Protein AF-A0A2E7NA61-F1 (afdb_monomer)

Foldseek 3Di:
DDPAQLEEEEEELDPLAQDDQVNLVVQLVQDPDDVSLLVSLLVCLVVLNGFLLVSLSSLLQNLQDDPSHHYTYDYCCCDPPVNVDDLVNVLVSLQRYQEYEYGAEDDQLAGDVSLVVVLVSCVVVVRDQANREYAYAYEYQDPPSNRQSHLLVSVLSSLLSHHWYAFLDPPFLASHQYAHHNDTSRSSVPVSSSSSSSSSSNLNNLSSQLLPFDFAQQLQAEEEEEEWDDDDDPPPVVVVLCCLSVVSNHHYDYDYQQPWFFDADPPPPQAAAAPPDDRRDPDPIDVVVVVVVLQRHLAYEYEYEDDDPDDICVVSNLNRCVRCSRNLLSQAAHEYAYEYEYEPVVVDPVLSVVCNSCSSSNYTHGDDHWYWYHPPPDTDIDGDSSSRSVSNSSSSSSSVRSVVVPDSPGHHDDDPPDPD

Sequence (420 aa):
MKKGNNLLLGISTSTRAKLSTQGYLEALNRMSDYQTMYELIYELGSEKKISNTEGLLLASLFGARSKDIDINVINLKDVFKSTKISKQELTKELDRCSGIILGTPVYFGDRSSWFEKLIEHIRTNKIDTKNKIFGMVTAGAKRNGGQETTLVFGLLDALNLGFNVVGNGPPTSQFGGTGWAGDIGKIQDDNFGIDTSMGVGKRVKRYFEIISSKATSKKELTIGILYSGFNKKGDMRIQDLILNIQKSGVETKLIDIDRLKIKPCLACAKCPHTLETDYGCIIKDDMSEIRELFGGINGLILISRKGNDKIGKYQLFLERTRFIRRSNFIMSDIPFGVYSIEDKLTGSQLSTRMFMSFLRHNVFVVSPLVQSISDGSNTVRIGHIDELCCNLIKIASKTKSAISKSKSRYTYKSIGYGNT

Solvent-accessible surface area (backbone atoms only — not comparable to full-atom values): 21520 Å² total; per-residue (Å²): 132,88,80,72,68,42,29,36,35,38,36,39,31,37,89,68,60,60,61,51,46,66,51,50,55,56,51,56,70,64,34,86,48,72,66,46,40,50,51,49,39,36,53,35,12,74,70,52,52,29,22,37,30,52,46,29,39,50,33,14,53,57,37,29,63,48,100,79,42,48,76,50,51,48,42,47,47,37,43,78,72,67,56,76,39,49,71,67,56,53,50,54,52,58,55,57,34,43,27,38,40,38,14,28,38,42,51,94,27,28,61,31,75,51,46,52,52,49,54,50,48,40,58,76,68,62,52,70,31,71,84,18,40,38,30,38,29,24,24,7,57,39,89,87,37,23,34,66,51,22,36,51,55,53,52,50,52,39,24,75,61,26,19,21,37,39,21,7,28,80,80,73,16,38,70,26,10,52,30,46,31,68,56,75,15,37,36,61,81,22,62,68,15,37,52,29,9,19,21,16,12,39,45,53,36,50,50,55,55,22,74,71,32,65,66,48,64,46,74,77,36,30,35,35,35,42,35,23,49,72,96,56,94,74,52,62,72,59,50,52,52,49,49,59,43,42,76,63,45,29,45,76,47,79,46,59,49,65,79,45,56,72,66,74,61,82,82,76,83,55,57,22,47,47,89,91,49,68,61,67,45,84,71,90,55,50,63,56,62,60,54,57,50,59,76,67,43,34,24,39,36,44,36,41,31,48,53,96,90,44,84,31,44,56,65,44,52,58,61,58,48,63,26,46,40,47,24,35,31,59,45,49,66,26,26,34,38,46,36,23,35,36,30,62,87,66,73,68,59,56,55,61,51,51,52,59,60,49,33,45,40,33,26,31,41,42,24,38,62,27,36,38,40,27,75,86,86,53,74,51,69,44,57,54,68,66,54,25,50,51,47,37,51,56,48,16,27,9,31,54,49,45,44,76,77,40,75,86,84,54,73,61,60,87,77,95,70,77,97,120

Structure (mmCIF, N/CA/C/O backbone):
data_AF-A0A2E7NA61-F1
#
_entry.id   AF-A0A2E7NA61-F1
#
loop_
_atom_site.group_PDB
_atom_site.id
_atom_site.type_symbol
_atom_site.label_atom_id
_atom_site.label_alt_id
_atom_site.label_comp_id
_atom_site.label_asym_id
_atom_site.label_entity_id
_atom_site.label_seq_id
_atom_site.pdbx_PDB_ins_code
_atom_site.Cartn_x
_atom_site.Cartn_y
_atom_site.Cartn_z
_atom_site.occupancy
_atom_site.B_iso_or_equiv
_atom_site.auth_seq_id
_atom_site.auth_comp_id
_atom_site.auth_asym_id
_atom_site.auth_atom_id
_atom_site.pdbx_PDB_model_num
ATOM 1 N N . MET A 1 1 ? -15.837 18.937 -21.585 1.00 30.42 1 MET A N 1
ATOM 2 C CA . MET A 1 1 ? -14.622 18.998 -20.735 1.00 30.42 1 MET A CA 1
ATOM 3 C C . MET A 1 1 ? -14.362 17.614 -20.147 1.00 30.42 1 MET A C 1
ATOM 5 O O . MET A 1 1 ? -15.236 17.103 -19.456 1.00 30.42 1 MET A O 1
ATOM 9 N N . LYS A 1 2 ? -13.234 16.964 -20.480 1.00 32.84 2 LYS A N 1
ATOM 10 C CA . LYS A 1 2 ? -12.876 15.635 -19.945 1.00 32.84 2 LYS A CA 1
ATOM 11 C C . LYS A 1 2 ? -12.705 15.725 -18.420 1.00 32.84 2 LYS A C 1
ATOM 13 O O . LYS A 1 2 ? -11.956 16.565 -17.931 1.00 32.84 2 LYS A O 1
ATOM 18 N N . LYS A 1 3 ? -13.447 14.897 -17.681 1.00 40.06 3 LYS A N 1
ATOM 19 C CA . LYS A 1 3 ? -13.346 14.735 -16.222 1.00 40.06 3 LYS A CA 1
ATOM 20 C C . LYS A 1 3 ? -11.946 14.218 -15.853 1.00 40.06 3 LYS A C 1
ATOM 22 O O . LYS A 1 3 ? -11.574 13.184 -16.379 1.00 40.06 3 LYS A O 1
ATOM 27 N N . GLY A 1 4 ? -11.257 14.935 -14.955 1.00 48.88 4 GLY A N 1
ATOM 28 C CA . GLY A 1 4 ? -10.178 14.509 -14.038 1.00 48.88 4 GLY A CA 1
ATOM 29 C C . GLY A 1 4 ? -9.061 13.589 -14.561 1.00 48.88 4 GLY A C 1
ATOM 30 O O . GLY A 1 4 ? -9.322 12.452 -14.920 1.00 48.88 4 GLY A O 1
ATOM 31 N N . ASN A 1 5 ? -7.805 14.052 -14.496 1.00 62.00 5 ASN A N 1
ATOM 32 C CA . ASN A 1 5 ? -6.581 13.301 -14.829 1.00 62.00 5 ASN A CA 1
ATOM 33 C C . ASN A 1 5 ? -6.454 11.963 -14.059 1.00 62.00 5 ASN A C 1
ATOM 35 O O . ASN A 1 5 ? -5.771 11.878 -13.034 1.00 62.00 5 ASN A O 1
ATOM 39 N N . ASN A 1 6 ? -7.035 10.886 -14.588 1.00 89.19 6 ASN A N 1
ATOM 40 C CA . ASN A 1 6 ? -6.790 9.509 -14.153 1.00 89.19 6 ASN A CA 1
ATOM 41 C C . ASN A 1 6 ? -5.469 8.982 -14.737 1.00 89.19 6 ASN A C 1
ATOM 43 O O . ASN A 1 6 ? -5.416 7.906 -15.330 1.00 89.19 6 ASN A O 1
ATOM 47 N N . LEU A 1 7 ? -4.392 9.747 -14.562 1.00 95.56 7 LEU A N 1
ATOM 48 C CA . LEU A 1 7 ? -3.064 9.349 -15.002 1.00 95.56 7 LEU A CA 1
ATOM 49 C C . LEU A 1 7 ? -2.407 8.435 -13.964 1.00 95.56 7 LEU A C 1
ATOM 51 O O . LEU A 1 7 ? -2.215 8.830 -12.810 1.00 95.56 7 LEU A O 1
ATOM 55 N N . LEU A 1 8 ? -2.002 7.252 -14.407 1.00 98.00 8 LEU A N 1
ATOM 56 C CA . LEU A 1 8 ? -1.094 6.350 -13.718 1.00 98.00 8 LEU A CA 1
ATOM 57 C C . LEU A 1 8 ? 0.309 6.474 -14.316 1.00 98.00 8 LEU A C 1
ATOM 59 O O . LEU A 1 8 ? 0.492 6.325 -15.524 1.00 98.00 8 LEU A O 1
ATOM 63 N N . LEU A 1 9 ? 1.302 6.695 -13.458 1.00 98.06 9 LEU A N 1
ATOM 64 C CA . LEU A 1 9 ? 2.701 6.769 -13.855 1.00 98.06 9 LEU A CA 1
ATOM 65 C C . LEU A 1 9 ? 3.445 5.478 -13.486 1.00 98.06 9 LEU A C 1
ATOM 67 O O . LEU A 1 9 ? 3.609 5.151 -12.312 1.00 98.06 9 LEU A O 1
ATOM 71 N N . GLY A 1 10 ? 3.919 4.741 -14.487 1.00 98.44 10 GLY A N 1
ATOM 72 C CA . GLY A 1 10 ? 4.917 3.692 -14.304 1.00 98.44 10 GLY A CA 1
ATOM 73 C C . GLY A 1 10 ? 6.307 4.306 -14.175 1.00 98.44 10 GLY A C 1
ATOM 74 O O . GLY A 1 10 ? 6.691 5.117 -15.013 1.00 98.44 10 GLY A O 1
ATOM 75 N N . ILE A 1 11 ? 7.083 3.935 -13.160 1.00 98.19 11 ILE A N 1
ATOM 76 C CA . ILE A 1 11 ? 8.456 4.433 -13.000 1.00 98.19 11 ILE A CA 1
ATOM 77 C C . ILE A 1 11 ? 9.426 3.265 -12.895 1.00 98.19 11 ILE A C 1
ATOM 79 O O . ILE A 1 11 ? 9.309 2.433 -11.998 1.00 98.19 11 ILE A O 1
ATOM 83 N N . SER A 1 12 ? 10.420 3.225 -13.781 1.00 96.81 12 SER A N 1
ATOM 84 C CA . SER A 1 12 ? 11.539 2.284 -13.681 1.00 96.81 12 SER A CA 1
ATOM 85 C C . SER A 1 12 ? 12.763 2.978 -13.097 1.00 96.81 12 SER A C 1
ATOM 87 O O . SER A 1 12 ? 13.222 3.998 -13.616 1.00 96.81 12 SER A O 1
ATOM 89 N N . THR A 1 13 ? 13.324 2.405 -12.033 1.00 96.06 13 THR A N 1
ATOM 90 C CA . THR A 1 13 ? 14.554 2.891 -11.385 1.00 96.06 13 THR A CA 1
ATOM 91 C C . THR A 1 13 ? 15.754 1.973 -11.650 1.00 96.06 13 THR A C 1
ATOM 93 O O . THR A 1 13 ? 16.799 2.086 -11.004 1.00 96.06 13 THR A O 1
ATOM 96 N N . SER A 1 14 ? 15.615 1.039 -12.595 1.00 92.44 14 SER A N 1
ATOM 97 C CA . SER A 1 14 ? 16.672 0.104 -12.974 1.00 92.44 14 SER A CA 1
ATOM 98 C C . SER A 1 14 ? 17.714 0.790 -13.855 1.00 92.44 14 SER A C 1
ATOM 100 O O . SER A 1 14 ? 17.423 1.243 -14.960 1.00 92.44 14 SER A O 1
ATOM 102 N N . THR A 1 15 ? 18.976 0.779 -13.427 1.00 88.75 15 THR A N 1
ATOM 103 C CA . THR A 1 15 ? 20.106 1.242 -14.257 1.00 88.75 15 THR A CA 1
ATOM 104 C C . THR A 1 15 ? 20.311 0.388 -15.507 1.00 88.75 15 THR A C 1
ATOM 106 O O . THR A 1 15 ? 20.876 0.846 -16.504 1.00 88.75 15 THR A O 1
ATOM 109 N N . ARG A 1 16 ? 19.809 -0.850 -15.462 1.00 88.62 16 ARG A N 1
ATOM 110 C CA . ARG A 1 16 ? 19.816 -1.822 -16.554 1.00 88.62 16 ARG A CA 1
ATOM 111 C C . ARG A 1 16 ? 18.573 -1.729 -17.433 1.00 88.62 16 ARG A C 1
ATOM 113 O O . ARG A 1 16 ? 18.440 -2.557 -18.326 1.00 88.62 16 ARG A O 1
ATOM 120 N N . ALA A 1 17 ? 17.690 -0.757 -17.198 1.00 89.88 17 ALA A N 1
ATOM 121 C CA . ALA A 1 17 ? 16.507 -0.565 -18.015 1.00 89.88 17 ALA A CA 1
ATOM 122 C C . ALA A 1 17 ? 16.880 -0.324 -19.487 1.00 89.88 17 ALA A C 1
ATOM 124 O O . ALA A 1 17 ? 17.847 0.396 -19.795 1.00 89.88 17 ALA A O 1
ATOM 125 N N . LYS A 1 18 ? 16.127 -0.963 -20.379 1.00 91.44 18 LYS A N 1
ATOM 126 C CA . LYS A 1 18 ? 16.363 -0.997 -21.824 1.00 91.44 18 LYS A CA 1
ATOM 127 C C . LYS A 1 18 ? 15.199 -0.426 -22.624 1.00 91.44 18 LYS A C 1
ATOM 129 O O . LYS A 1 18 ? 15.452 0.111 -23.699 1.00 91.44 18 LYS A O 1
ATOM 134 N N . LEU A 1 19 ? 13.974 -0.480 -22.104 1.00 90.38 19 LEU A N 1
ATOM 135 C CA . LEU A 1 19 ? 12.829 0.121 -22.777 1.00 90.38 19 LEU A CA 1
ATOM 136 C C . LEU A 1 19 ? 12.845 1.641 -22.611 1.00 90.38 19 LEU A C 1
ATOM 138 O O . LEU A 1 19 ? 13.089 2.174 -21.521 1.00 90.38 19 LEU A O 1
ATOM 142 N N . SER A 1 20 ? 12.553 2.331 -23.711 1.00 87.81 20 SER A N 1
ATOM 143 C CA . SER A 1 20 ? 12.132 3.730 -23.690 1.00 87.81 20 SER A CA 1
ATOM 144 C C . SER A 1 20 ? 10.685 3.829 -23.204 1.00 87.81 20 SER A C 1
ATOM 146 O O . SER A 1 20 ? 9.951 2.839 -23.227 1.00 87.81 20 SER A O 1
ATOM 148 N N . THR A 1 21 ? 10.241 5.031 -22.831 1.00 82.81 21 THR A N 1
ATOM 149 C CA . THR A 1 21 ? 8.823 5.313 -22.543 1.00 82.81 21 THR A CA 1
ATOM 150 C C . THR A 1 21 ? 7.894 4.778 -23.635 1.00 82.81 21 THR A C 1
ATOM 152 O O . THR A 1 21 ? 6.942 4.062 -23.336 1.00 82.81 21 THR A O 1
ATOM 155 N N . GLN A 1 22 ? 8.216 5.044 -24.903 1.00 87.62 22 GLN A N 1
ATOM 156 C CA . GLN A 1 22 ? 7.432 4.572 -26.042 1.00 87.62 22 GLN A CA 1
ATOM 157 C C . GLN A 1 22 ? 7.408 3.037 -26.137 1.00 87.62 22 GLN A C 1
ATOM 159 O O . GLN A 1 22 ? 6.349 2.452 -26.351 1.00 87.62 22 GLN A O 1
ATOM 164 N N . GLY A 1 23 ? 8.541 2.376 -25.877 1.00 92.50 23 GLY A N 1
ATOM 165 C CA . GLY A 1 23 ? 8.630 0.915 -25.883 1.00 92.50 23 GLY A CA 1
ATOM 166 C C . GLY A 1 23 ? 7.739 0.243 -24.833 1.00 92.50 23 GLY A C 1
ATOM 167 O O . GLY A 1 23 ? 7.182 -0.820 -25.100 1.00 92.50 23 GLY A O 1
ATOM 168 N N . TYR A 1 24 ? 7.535 0.863 -23.662 1.00 93.62 24 TYR A N 1
ATOM 169 C CA . TYR A 1 24 ? 6.550 0.366 -22.690 1.00 93.62 24 TYR A CA 1
ATOM 170 C C . TYR A 1 24 ? 5.124 0.436 -23.230 1.00 93.62 24 TYR A C 1
ATOM 172 O O . TYR A 1 24 ? 4.366 -0.518 -23.071 1.00 93.62 24 TYR A O 1
ATOM 180 N N . LEU A 1 25 ? 4.747 1.558 -23.844 1.00 92.25 25 LEU A N 1
ATOM 181 C CA . LEU A 1 25 ? 3.391 1.760 -24.355 1.00 92.25 25 LEU A CA 1
ATOM 182 C C . LEU A 1 25 ? 3.090 0.811 -25.521 1.00 92.25 25 LEU A C 1
ATOM 184 O O . LEU A 1 25 ? 2.028 0.195 -25.555 1.00 92.25 25 LEU A O 1
ATOM 188 N N . GLU A 1 26 ? 4.048 0.626 -26.428 1.00 94.62 26 GLU A N 1
ATOM 189 C CA . GLU A 1 26 ? 3.959 -0.353 -27.516 1.00 94.62 26 GLU A CA 1
ATOM 190 C C . GLU A 1 26 ? 3.817 -1.778 -26.987 1.00 94.62 26 GLU A C 1
ATOM 192 O O . GLU A 1 26 ? 2.950 -2.524 -27.447 1.00 94.62 26 GLU A O 1
ATOM 197 N N . ALA A 1 27 ? 4.610 -2.144 -25.975 1.00 95.19 27 ALA A N 1
ATOM 198 C CA . ALA A 1 27 ? 4.490 -3.444 -25.334 1.00 95.19 27 ALA A CA 1
ATOM 199 C C . ALA A 1 27 ? 3.097 -3.628 -24.713 1.00 95.19 27 ALA A C 1
ATOM 201 O O . ALA A 1 27 ? 2.435 -4.622 -24.986 1.00 95.19 27 ALA A O 1
ATOM 202 N N . LEU A 1 28 ? 2.600 -2.651 -23.950 1.00 94.31 28 LEU A N 1
ATOM 203 C CA . LEU A 1 28 ? 1.274 -2.717 -23.325 1.00 94.31 28 LEU A CA 1
ATOM 204 C C . LEU A 1 28 ? 0.129 -2.832 -24.341 1.00 94.31 28 LEU A C 1
ATOM 206 O O . LEU A 1 28 ? -0.867 -3.500 -24.056 1.00 94.31 28 LEU A O 1
ATOM 210 N N . ASN A 1 29 ? 0.257 -2.217 -25.519 1.00 93.38 29 ASN A N 1
ATOM 211 C CA . ASN A 1 29 ? -0.738 -2.318 -26.589 1.00 93.38 29 ASN A CA 1
ATOM 212 C C . ASN A 1 29 ? -0.798 -3.721 -27.212 1.00 93.38 29 ASN A C 1
ATOM 214 O O . ASN A 1 29 ? -1.867 -4.144 -27.645 1.00 93.38 29 ASN A O 1
ATOM 218 N N . ARG A 1 30 ? 0.320 -4.460 -27.213 1.00 95.12 30 ARG A N 1
ATOM 219 C CA . ARG A 1 30 ? 0.401 -5.847 -27.709 1.00 95.12 30 ARG A CA 1
ATOM 220 C C . ARG A 1 30 ? -0.177 -6.882 -26.734 1.00 95.12 30 ARG A C 1
ATOM 222 O O . ARG A 1 30 ? -0.453 -8.002 -27.142 1.00 95.12 30 ARG A O 1
ATOM 229 N N . MET A 1 31 ? -0.363 -6.535 -25.460 1.00 94.88 31 MET A N 1
ATOM 230 C CA . MET A 1 31 ? -0.859 -7.459 -24.432 1.00 94.88 31 MET A CA 1
ATOM 231 C C . MET A 1 31 ? -2.392 -7.418 -24.375 1.00 94.88 31 MET A C 1
ATOM 233 O O . MET A 1 31 ? -2.942 -6.524 -23.739 1.00 94.88 31 MET A O 1
ATOM 237 N N . SER A 1 32 ? -3.136 -8.327 -25.003 1.00 92.00 32 SER A N 1
ATOM 238 C CA . SER A 1 32 ? -4.613 -8.352 -24.912 1.00 92.00 32 SER A CA 1
ATOM 239 C C . SER A 1 32 ? -5.114 -8.976 -23.608 1.00 92.00 32 SER A C 1
ATOM 241 O O . SER A 1 32 ? -6.090 -8.510 -23.016 1.00 92.00 32 SER A O 1
ATOM 243 N N . ASP A 1 33 ? -4.406 -9.990 -23.134 1.00 94.31 33 ASP A N 1
ATOM 244 C CA . ASP A 1 33 ? -4.792 -10.900 -22.062 1.00 94.31 33 ASP A CA 1
ATOM 245 C C . ASP A 1 33 ? -3.551 -11.395 -21.300 1.00 94.31 33 ASP A C 1
ATOM 247 O O . ASP A 1 33 ? -2.432 -10.927 -21.507 1.00 94.31 33 ASP A O 1
ATOM 251 N N . TYR A 1 34 ? -3.763 -12.305 -20.350 1.00 92.50 34 TYR A N 1
ATOM 252 C CA . TYR A 1 34 ? -2.680 -12.852 -19.538 1.00 92.50 34 TYR A CA 1
ATOM 253 C C . TYR A 1 34 ? -1.642 -13.608 -20.377 1.00 92.50 34 TYR A C 1
ATOM 255 O O . TYR A 1 34 ? -0.448 -13.465 -20.128 1.00 92.50 34 TYR A O 1
ATOM 263 N N . GLN A 1 35 ? -2.095 -14.384 -21.364 1.00 94.62 35 GLN A N 1
ATOM 264 C CA . GLN A 1 35 ? -1.231 -15.236 -22.176 1.00 94.62 35 GLN A CA 1
ATOM 265 C C . GLN A 1 35 ? -0.297 -14.381 -23.035 1.00 94.62 35 GLN A C 1
ATOM 267 O O . GLN A 1 35 ? 0.917 -14.525 -22.956 1.00 94.62 35 GLN A O 1
ATOM 272 N N . THR A 1 36 ? -0.853 -13.413 -23.759 1.00 96.31 36 THR A N 1
ATOM 273 C CA . THR A 1 36 ? -0.085 -12.469 -24.586 1.00 96.31 36 THR A CA 1
ATOM 274 C C . THR A 1 36 ? 0.839 -11.571 -23.758 1.00 96.31 36 THR A C 1
ATOM 276 O O . THR A 1 36 ? 1.939 -11.239 -24.197 1.00 96.31 36 THR A O 1
ATOM 279 N N . MET A 1 37 ? 0.441 -11.193 -22.535 1.00 96.56 37 MET A N 1
ATOM 280 C CA . MET A 1 37 ? 1.325 -10.500 -21.588 1.00 96.56 37 MET A CA 1
ATOM 281 C C . MET A 1 37 ? 2.528 -11.359 -21.201 1.00 96.56 37 MET A C 1
ATOM 283 O O . MET A 1 37 ? 3.663 -10.881 -21.252 1.00 96.56 37 MET A O 1
ATOM 287 N N . TYR A 1 38 ? 2.281 -12.619 -20.852 1.00 94.31 38 TYR A N 1
ATOM 288 C CA . TYR A 1 38 ? 3.327 -13.561 -20.485 1.00 94.31 38 TYR A CA 1
ATOM 289 C C . TYR A 1 38 ? 4.281 -13.837 -21.653 1.00 94.31 38 TYR A C 1
ATOM 291 O O . TYR A 1 38 ? 5.493 -13.695 -21.500 1.00 94.31 38 TYR A O 1
ATOM 299 N N . GLU A 1 39 ? 3.740 -14.148 -22.832 1.00 95.31 39 GLU A N 1
ATOM 300 C CA . GLU A 1 39 ? 4.502 -14.397 -24.060 1.00 95.31 39 GLU A CA 1
ATOM 301 C C . GLU A 1 39 ? 5.385 -13.207 -24.433 1.00 95.31 39 GLU A C 1
ATOM 303 O O . GLU A 1 39 ? 6.556 -13.389 -24.755 1.00 95.31 39 GLU A O 1
ATOM 308 N N . LEU A 1 40 ? 4.874 -11.979 -24.314 1.00 96.19 40 LEU A N 1
ATOM 309 C CA . LEU A 1 40 ? 5.658 -10.789 -24.623 1.00 96.19 40 LEU A CA 1
ATOM 310 C C . LEU A 1 40 ? 6.786 -10.545 -23.611 1.00 96.19 40 LEU A C 1
ATOM 312 O O . LEU A 1 40 ? 7.896 -10.177 -23.996 1.00 96.19 40 LEU A O 1
ATOM 316 N N . ILE A 1 41 ? 6.535 -10.749 -22.313 1.00 95.94 41 ILE A N 1
ATOM 317 C CA . ILE A 1 41 ? 7.601 -10.680 -21.299 1.00 95.94 41 ILE A CA 1
ATOM 318 C C . ILE A 1 41 ? 8.648 -11.768 -21.564 1.00 95.94 41 ILE A C 1
ATOM 320 O O . ILE A 1 41 ? 9.844 -11.501 -21.438 1.00 95.94 41 ILE A O 1
ATOM 324 N N . TYR A 1 42 ? 8.214 -12.963 -21.965 1.00 95.00 42 TYR A N 1
ATOM 325 C CA . TYR A 1 42 ? 9.089 -14.072 -22.321 1.00 95.00 42 TYR A CA 1
ATOM 326 C C . TYR A 1 42 ? 9.955 -13.762 -23.549 1.00 95.00 42 TYR A C 1
ATOM 328 O O . TYR A 1 42 ? 11.173 -13.934 -23.483 1.00 95.00 42 TYR A O 1
ATOM 336 N N . GLU A 1 43 ? 9.359 -13.257 -24.633 1.00 95.62 43 GLU A N 1
ATOM 337 C CA . GLU A 1 43 ? 10.038 -12.820 -25.863 1.00 95.62 43 GLU A CA 1
ATOM 338 C C . GLU A 1 43 ? 11.109 -11.771 -25.535 1.00 95.62 43 GLU A C 1
ATOM 340 O O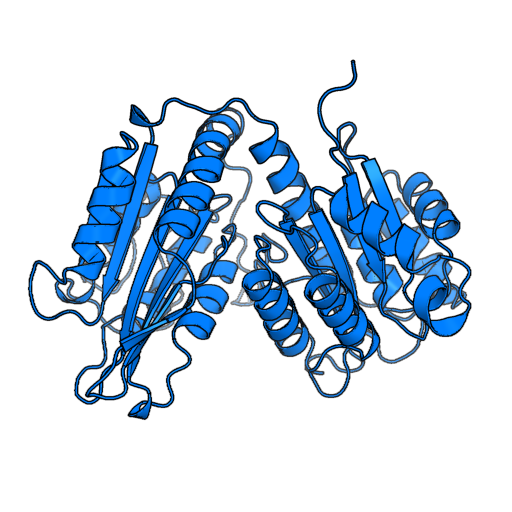 . GLU A 1 43 ? 12.306 -11.979 -25.756 1.00 95.62 43 GLU A O 1
ATOM 345 N N . LEU A 1 44 ? 10.697 -10.664 -24.908 1.00 94.88 44 LEU A N 1
ATOM 346 C CA . LEU A 1 44 ? 11.593 -9.560 -24.570 1.00 94.88 44 LEU A CA 1
ATOM 347 C C . LEU A 1 44 ? 12.683 -9.980 -23.575 1.00 94.88 44 LEU A C 1
ATOM 349 O O . LEU A 1 44 ? 13.813 -9.491 -23.653 1.00 94.88 44 LEU A O 1
ATOM 353 N N . GLY A 1 45 ? 12.355 -10.852 -22.619 1.00 92.44 45 GLY A N 1
ATOM 354 C CA . GLY A 1 45 ? 13.299 -11.391 -21.643 1.00 92.44 45 GLY A CA 1
ATOM 355 C C . GLY A 1 45 ? 14.363 -12.262 -22.305 1.00 92.44 45 GLY A C 1
ATOM 356 O O . GLY A 1 45 ? 15.557 -12.022 -22.118 1.00 92.44 45 GLY A O 1
ATOM 357 N N . SER A 1 46 ? 13.940 -13.206 -23.147 1.00 91.31 46 SER A N 1
ATOM 358 C CA . SER A 1 46 ? 14.816 -14.153 -23.851 1.00 91.31 46 SER A CA 1
ATOM 359 C C . SER A 1 46 ? 15.794 -13.452 -24.795 1.00 91.31 46 SER A C 1
ATOM 361 O O . SER A 1 46 ? 16.975 -13.795 -24.838 1.00 91.31 46 SER A O 1
ATOM 363 N N . GLU A 1 47 ? 15.347 -12.389 -25.463 1.00 92.19 47 GLU A N 1
ATOM 364 C CA . GLU A 1 47 ? 16.193 -11.536 -26.307 1.00 92.19 47 GLU A CA 1
ATOM 365 C C . GLU A 1 47 ? 17.005 -10.501 -25.508 1.00 92.19 47 GLU A C 1
ATOM 367 O O . GLU A 1 47 ? 17.697 -9.649 -26.073 1.00 92.19 47 GLU A O 1
ATOM 372 N N . LYS A 1 48 ? 16.923 -10.538 -24.171 1.00 90.50 48 LYS A N 1
ATOM 373 C CA . LYS A 1 48 ? 17.546 -9.579 -23.252 1.00 90.50 48 LYS A CA 1
ATOM 374 C C . LYS A 1 48 ? 17.175 -8.130 -23.591 1.00 90.50 48 LYS A C 1
ATOM 376 O O . LYS A 1 48 ? 17.974 -7.231 -23.331 1.00 90.50 48 LYS A O 1
ATOM 381 N N . LYS A 1 49 ? 15.997 -7.868 -24.157 1.00 93.25 49 LYS A N 1
ATOM 382 C CA . LYS A 1 49 ? 15.493 -6.524 -24.499 1.00 93.25 49 LYS A CA 1
ATOM 383 C C . LYS A 1 49 ? 14.895 -5.779 -23.306 1.00 93.25 49 LYS A C 1
ATOM 385 O O . LYS A 1 49 ? 14.723 -4.569 -23.388 1.00 93.25 49 LYS A O 1
ATOM 390 N N . ILE A 1 50 ? 14.659 -6.466 -22.191 1.00 94.81 50 ILE A N 1
ATOM 391 C CA . ILE A 1 50 ? 14.212 -5.889 -20.915 1.00 94.81 50 ILE A CA 1
ATOM 392 C C . ILE A 1 50 ? 15.117 -6.319 -19.759 1.00 94.81 50 ILE A C 1
ATOM 394 O O . ILE A 1 50 ? 15.753 -7.373 -19.797 1.00 94.81 50 ILE A O 1
ATOM 398 N N . SER A 1 51 ? 15.167 -5.515 -18.698 1.00 94.81 51 SER A N 1
ATOM 399 C CA . SER A 1 51 ? 15.653 -5.965 -17.390 1.00 94.81 51 SER A CA 1
ATOM 400 C C . SER A 1 51 ? 14.540 -6.628 -16.573 1.00 94.81 51 SER A C 1
ATOM 402 O O . SER A 1 51 ? 13.357 -6.416 -16.830 1.00 94.81 51 SER A O 1
ATOM 404 N N . ASN A 1 52 ? 14.913 -7.394 -15.542 1.00 95.56 52 ASN A N 1
ATOM 405 C CA . ASN A 1 52 ? 13.954 -8.134 -14.708 1.00 95.56 52 ASN A CA 1
ATOM 406 C C . ASN A 1 52 ? 12.898 -7.214 -14.078 1.00 95.56 52 ASN A C 1
ATOM 408 O O . ASN A 1 52 ? 11.711 -7.516 -14.092 1.00 95.56 52 ASN A O 1
ATOM 412 N N . THR A 1 53 ? 13.323 -6.047 -13.592 1.00 96.19 53 THR A N 1
ATOM 413 C CA . THR A 1 53 ? 12.429 -5.027 -13.033 1.00 96.19 53 THR A CA 1
ATOM 414 C C . THR A 1 53 ? 11.436 -4.484 -14.063 1.00 96.19 53 THR A C 1
ATOM 416 O O . THR A 1 53 ? 10.302 -4.187 -13.705 1.00 96.19 53 THR A O 1
ATOM 419 N N . GLU A 1 54 ? 11.832 -4.366 -15.334 1.00 96.56 54 GLU A N 1
ATOM 420 C CA . GLU A 1 54 ? 10.941 -3.871 -16.394 1.00 96.56 54 GLU A CA 1
ATOM 421 C C . GLU A 1 54 ? 9.859 -4.893 -16.733 1.00 96.56 54 GLU A C 1
ATOM 423 O O . GLU A 1 54 ? 8.714 -4.501 -16.924 1.00 96.56 54 GLU A O 1
ATOM 428 N N . GLY A 1 55 ? 10.187 -6.191 -16.734 1.00 97.00 55 GLY A N 1
ATOM 429 C CA . GLY A 1 55 ? 9.189 -7.253 -16.909 1.00 97.00 55 GLY A CA 1
ATOM 430 C C . GLY A 1 55 ? 8.116 -7.219 -15.819 1.00 97.00 55 GLY A C 1
ATOM 431 O O . GLY A 1 55 ? 6.924 -7.243 -16.116 1.00 97.00 55 GLY A O 1
ATOM 432 N N . LEU A 1 56 ? 8.520 -7.050 -14.556 1.00 98.44 56 LEU A N 1
ATOM 433 C CA . LEU A 1 56 ? 7.568 -6.889 -13.450 1.00 98.44 56 LEU A CA 1
ATOM 434 C C . LEU A 1 56 ? 6.743 -5.605 -13.570 1.00 98.44 56 LEU A C 1
ATOM 436 O O . LEU A 1 56 ? 5.536 -5.616 -13.322 1.00 98.44 56 LEU A O 1
ATOM 440 N N . LEU A 1 57 ? 7.381 -4.497 -13.962 1.00 98.44 57 LEU A N 1
ATOM 441 C CA . LEU A 1 57 ? 6.687 -3.230 -14.167 1.00 98.44 57 LEU A CA 1
ATOM 442 C C . LEU A 1 57 ? 5.651 -3.363 -15.293 1.00 98.44 57 LEU A C 1
ATOM 444 O O . LEU A 1 57 ? 4.506 -2.969 -15.098 1.00 98.44 57 LEU A O 1
ATOM 448 N N . LEU A 1 58 ? 5.992 -4.000 -16.415 1.00 98.31 58 LEU A N 1
ATOM 449 C CA . LEU A 1 58 ? 5.051 -4.308 -17.496 1.00 98.31 58 LEU A CA 1
ATOM 450 C C . LEU A 1 58 ? 3.856 -5.131 -17.002 1.00 98.31 58 LEU A C 1
ATOM 452 O O . LEU A 1 58 ? 2.717 -4.730 -17.234 1.00 98.31 58 LEU A O 1
ATOM 456 N N . ALA A 1 59 ? 4.094 -6.216 -16.259 1.00 98.44 59 ALA A N 1
ATOM 457 C CA . ALA A 1 59 ? 3.024 -7.041 -15.693 1.00 98.44 59 ALA A CA 1
ATOM 458 C C . ALA A 1 59 ? 2.089 -6.226 -14.779 1.00 98.44 59 ALA A C 1
ATOM 460 O O . ALA A 1 59 ? 0.863 -6.355 -14.835 1.00 98.44 59 ALA A O 1
ATOM 461 N N . SER A 1 60 ? 2.658 -5.338 -13.960 1.00 98.62 60 SER A N 1
ATOM 462 C CA . SER A 1 60 ? 1.889 -4.453 -13.081 1.00 98.62 60 SER A CA 1
ATOM 463 C C . SER A 1 60 ? 1.091 -3.389 -13.843 1.00 98.62 60 SER A C 1
ATOM 465 O O . SER A 1 60 ? -0.085 -3.183 -13.553 1.00 98.62 60 SER A O 1
ATOM 467 N N . LEU A 1 61 ? 1.665 -2.760 -14.869 1.00 98.50 61 LEU A N 1
ATOM 468 C CA . LEU A 1 61 ? 0.962 -1.792 -15.714 1.00 98.50 61 LEU A CA 1
ATOM 469 C C . LEU A 1 61 ? -0.158 -2.463 -16.519 1.00 98.50 61 LEU A C 1
ATOM 471 O O . LEU A 1 61 ? -1.261 -1.922 -16.602 1.00 98.50 61 LEU A O 1
ATOM 475 N N . PHE A 1 62 ? 0.075 -3.679 -17.018 1.00 98.25 62 PHE A N 1
ATOM 476 C CA . PHE A 1 62 ? -0.960 -4.506 -17.632 1.00 98.25 62 PHE A CA 1
ATOM 477 C C . PHE A 1 62 ? -2.118 -4.769 -16.656 1.00 98.25 62 PHE A C 1
ATOM 479 O O . PHE A 1 62 ? -3.281 -4.538 -16.991 1.00 98.25 62 PHE A O 1
ATOM 486 N N . GLY A 1 63 ? -1.813 -5.164 -15.413 1.00 97.31 63 GLY A N 1
ATOM 487 C CA . GLY A 1 63 ? -2.816 -5.378 -14.366 1.00 97.31 63 GLY A CA 1
ATOM 488 C C . GLY A 1 63 ? -3.621 -4.124 -14.003 1.00 97.31 63 GLY A C 1
ATOM 489 O O . GLY A 1 63 ? -4.772 -4.236 -13.571 1.00 97.31 63 GLY A O 1
ATOM 490 N N . ALA A 1 64 ? -3.041 -2.938 -14.198 1.00 97.56 64 ALA A N 1
ATOM 491 C CA . ALA A 1 64 ? -3.695 -1.661 -13.942 1.00 97.56 64 ALA A CA 1
ATOM 492 C C . ALA A 1 64 ? -4.571 -1.161 -15.105 1.00 97.56 64 ALA A C 1
ATOM 494 O O . ALA A 1 64 ? -5.370 -0.242 -14.917 1.00 97.56 64 ALA A O 1
ATOM 495 N N . ARG A 1 65 ? -4.460 -1.753 -16.301 1.00 93.56 65 ARG A N 1
ATOM 496 C CA . ARG A 1 65 ? -5.102 -1.233 -17.511 1.00 93.56 65 ARG A CA 1
ATOM 497 C C . ARG A 1 65 ? -6.631 -1.186 -17.394 1.00 93.56 65 ARG A C 1
ATOM 499 O O . ARG A 1 65 ? -7.307 -2.142 -16.986 1.00 93.56 65 ARG A O 1
ATOM 506 N N . SER A 1 66 ? -7.193 -0.047 -17.782 1.00 89.81 66 SER A N 1
ATOM 507 C CA . SER A 1 66 ? -8.631 0.204 -17.869 1.00 89.81 66 SER A CA 1
ATOM 508 C C . SER A 1 66 ? -8.897 1.306 -18.889 1.00 89.81 66 SER A C 1
ATOM 510 O O . SER A 1 66 ? -8.015 2.121 -19.133 1.00 89.81 66 SER A O 1
ATOM 512 N N . LYS A 1 67 ? -10.115 1.378 -19.441 1.00 86.75 67 LYS A N 1
ATOM 513 C CA . LYS A 1 67 ? -10.511 2.466 -20.357 1.00 86.75 67 LYS A CA 1
ATOM 514 C C . LYS A 1 67 ? -10.455 3.851 -19.699 1.00 86.75 67 LYS A C 1
ATOM 516 O O . LYS A 1 67 ? -10.294 4.844 -20.391 1.00 86.75 67 LYS A O 1
ATOM 521 N N . ASP A 1 68 ? -10.588 3.891 -18.374 1.00 88.81 68 ASP A N 1
ATOM 522 C CA . ASP A 1 68 ? -10.640 5.121 -17.580 1.00 88.81 68 ASP A CA 1
ATOM 523 C C . ASP A 1 68 ? -9.296 5.488 -16.931 1.00 88.81 68 ASP A C 1
ATOM 525 O O . ASP A 1 68 ? -9.273 6.372 -16.076 1.00 88.81 68 ASP A O 1
ATOM 529 N N . ILE A 1 69 ? -8.206 4.780 -17.255 1.00 94.62 69 ILE A N 1
ATOM 530 C CA . ILE A 1 69 ? -6.873 5.013 -16.685 1.00 94.62 69 ILE A CA 1
ATOM 531 C C . ILE A 1 69 ? -5.893 5.249 -17.829 1.00 94.62 69 ILE A C 1
ATOM 533 O O . ILE A 1 69 ? -5.575 4.327 -18.580 1.00 94.62 69 ILE A O 1
ATOM 537 N N . ASP A 1 70 ? -5.387 6.474 -17.912 1.00 95.06 70 ASP A N 1
ATOM 538 C CA . ASP A 1 70 ? -4.304 6.822 -18.822 1.00 95.06 70 ASP A CA 1
ATOM 539 C C . ASP A 1 70 ? -2.985 6.359 -18.198 1.00 95.06 70 ASP A C 1
ATOM 541 O O . ASP A 1 70 ? -2.689 6.690 -17.050 1.00 95.06 70 ASP A O 1
ATOM 545 N N . ILE A 1 71 ? -2.183 5.589 -18.932 1.00 96.44 71 ILE A N 1
ATOM 546 C CA . ILE A 1 71 ? -0.880 5.110 -18.458 1.00 96.44 71 ILE A CA 1
ATOM 547 C C . ILE A 1 71 ? 0.221 5.878 -19.182 1.00 96.44 71 ILE A C 1
ATOM 549 O O . ILE A 1 71 ? 0.256 5.905 -20.409 1.00 96.44 71 ILE A O 1
ATOM 553 N N . ASN A 1 72 ? 1.145 6.455 -18.417 1.00 96.12 72 ASN A N 1
ATOM 554 C CA . ASN A 1 72 ? 2.430 6.934 -18.921 1.00 96.12 72 ASN A CA 1
ATOM 555 C C . ASN A 1 72 ? 3.571 6.233 -18.175 1.00 96.12 72 ASN A C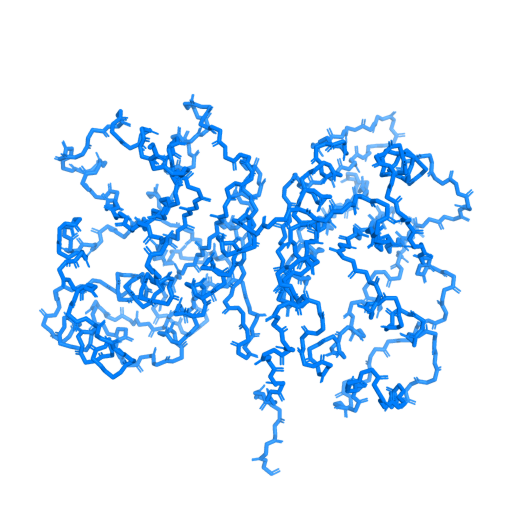 1
ATOM 557 O O . ASN A 1 72 ? 3.371 5.724 -17.071 1.00 96.12 72 ASN A O 1
ATOM 561 N N . VAL A 1 73 ? 4.770 6.204 -18.757 1.00 96.50 73 VAL A N 1
ATOM 562 C CA . VAL A 1 73 ? 5.941 5.567 -18.144 1.00 96.50 73 VAL A CA 1
ATOM 563 C C . VAL A 1 73 ? 7.157 6.481 -18.209 1.00 96.50 73 VAL A C 1
ATOM 565 O O . VAL A 1 73 ? 7.472 7.032 -19.258 1.00 96.50 73 VAL A O 1
ATOM 568 N N . ILE A 1 74 ? 7.886 6.602 -17.101 1.00 95.31 74 ILE A N 1
ATOM 569 C CA . ILE A 1 74 ? 9.178 7.288 -17.047 1.00 95.31 74 ILE A CA 1
ATOM 570 C C . ILE A 1 74 ? 10.261 6.301 -16.634 1.00 95.31 74 ILE A C 1
ATOM 572 O O . ILE A 1 74 ? 10.211 5.667 -15.578 1.00 95.3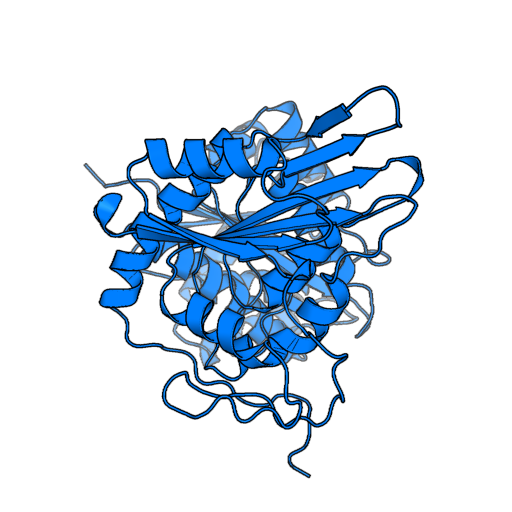1 74 ILE A O 1
ATOM 576 N N . ASN A 1 75 ? 11.297 6.220 -17.457 1.00 93.69 75 ASN A N 1
ATOM 577 C CA . ASN A 1 75 ? 12.527 5.543 -17.099 1.00 93.69 75 ASN A CA 1
ATOM 578 C C . ASN A 1 75 ? 13.492 6.560 -16.478 1.00 93.69 75 ASN A C 1
ATOM 580 O O . ASN A 1 75 ? 13.937 7.489 -17.148 1.00 93.69 75 ASN A O 1
ATOM 584 N N . LEU A 1 76 ? 13.857 6.398 -15.203 1.00 94.50 76 LEU A N 1
ATOM 585 C CA . LEU A 1 76 ? 14.748 7.357 -14.534 1.00 94.50 76 LEU A CA 1
ATOM 586 C C . LEU A 1 76 ? 16.168 7.366 -15.115 1.00 94.50 76 LEU A C 1
ATOM 588 O O . LEU A 1 76 ? 16.910 8.323 -14.894 1.00 94.50 76 LEU A O 1
ATOM 592 N N . LYS A 1 77 ? 16.530 6.365 -15.928 1.00 91.56 77 LYS A N 1
ATOM 593 C CA . LYS A 1 77 ? 17.724 6.414 -16.783 1.00 91.56 77 LYS A CA 1
ATOM 594 C C . LYS A 1 77 ? 17.692 7.604 -17.728 1.00 91.56 77 LYS A C 1
ATOM 596 O O . LYS A 1 77 ? 18.702 8.293 -17.878 1.00 91.56 77 LYS A O 1
ATOM 601 N N . ASP A 1 78 ? 16.533 7.845 -18.328 1.00 91.19 78 ASP A N 1
ATOM 602 C CA . ASP A 1 78 ? 16.338 8.904 -19.307 1.00 91.19 78 ASP A CA 1
ATOM 603 C C . ASP A 1 78 ? 16.322 10.289 -18.650 1.00 91.19 78 ASP A C 1
ATOM 605 O O . ASP A 1 78 ? 16.645 11.272 -19.310 1.00 91.19 78 ASP A O 1
ATOM 609 N N . VAL A 1 79 ? 16.055 10.358 -17.341 1.00 92.75 79 VAL A N 1
ATOM 610 C CA . VAL A 1 79 ? 16.139 11.589 -16.542 1.00 92.75 79 VAL A CA 1
ATOM 611 C C . VAL A 1 79 ? 17.562 11.836 -16.037 1.00 92.75 79 VAL A C 1
ATOM 613 O O . VAL A 1 79 ? 18.148 12.888 -16.281 1.00 92.75 79 VAL A O 1
ATOM 616 N N . PHE A 1 80 ? 18.139 10.874 -15.312 1.00 89.69 80 PHE A N 1
ATOM 617 C CA . PHE A 1 80 ? 19.357 11.099 -14.527 1.00 89.69 80 PHE A CA 1
ATOM 618 C C . PHE A 1 80 ? 20.655 10.709 -15.229 1.00 89.69 80 PHE A C 1
ATOM 620 O O . PHE A 1 80 ? 21.716 11.122 -14.765 1.00 89.69 80 PHE A O 1
ATOM 627 N N . LYS A 1 81 ? 20.602 9.894 -16.292 1.00 89.44 81 LYS A N 1
ATOM 628 C CA . LYS A 1 81 ? 21.799 9.469 -17.033 1.00 89.44 81 LYS A CA 1
ATOM 629 C C . LYS A 1 81 ? 21.901 10.125 -18.404 1.00 89.44 81 LYS A C 1
ATOM 631 O O . LYS A 1 81 ? 22.960 10.647 -18.720 1.00 89.44 81 LYS A O 1
ATOM 636 N N . SER A 1 82 ? 20.851 10.057 -19.224 1.00 84.94 82 SER A N 1
ATOM 637 C CA . SER A 1 82 ? 20.908 10.567 -20.605 1.00 84.94 82 SER A CA 1
ATOM 638 C C . SER A 1 82 ? 20.195 11.896 -20.826 1.00 84.94 82 SER A C 1
ATOM 640 O O . SER A 1 82 ? 20.206 12.370 -21.956 1.00 84.94 82 SER A O 1
ATOM 642 N N . THR A 1 83 ? 19.532 12.445 -19.799 1.00 87.25 83 THR A N 1
ATOM 643 C CA . THR A 1 83 ? 18.825 13.743 -19.840 1.00 87.25 83 THR A CA 1
ATOM 644 C C . THR A 1 83 ? 17.887 13.914 -21.043 1.00 87.25 83 THR A C 1
ATOM 646 O O . THR A 1 83 ? 17.692 15.021 -21.534 1.00 87.25 83 THR A O 1
ATOM 649 N N . LYS A 1 84 ? 17.310 12.809 -21.531 1.00 88.44 84 LYS A N 1
ATOM 650 C CA . LYS A 1 84 ? 16.297 12.800 -22.597 1.00 88.44 84 LYS A CA 1
ATOM 651 C C . LYS A 1 84 ? 14.956 13.318 -22.086 1.00 88.44 84 LYS A C 1
ATOM 653 O O . LYS A 1 84 ? 14.192 13.877 -22.857 1.00 88.44 84 LYS A O 1
ATOM 658 N N . ILE A 1 85 ? 14.695 13.113 -20.795 1.00 89.69 85 ILE A N 1
ATOM 659 C CA . ILE A 1 85 ? 13.563 13.675 -20.063 1.00 89.69 85 ILE A CA 1
ATOM 660 C C . ILE A 1 85 ? 14.137 14.697 -19.086 1.00 89.69 85 ILE A C 1
ATOM 662 O O . ILE A 1 85 ? 15.045 14.386 -18.308 1.00 89.69 85 ILE A O 1
ATOM 666 N N . SER A 1 86 ? 13.627 15.925 -19.121 1.00 95.19 86 SER A N 1
ATOM 667 C CA . SER A 1 86 ? 14.089 16.969 -18.202 1.00 95.19 86 SER A CA 1
ATOM 668 C C . SER A 1 86 ? 13.579 16.724 -16.776 1.00 95.19 86 SER A C 1
ATOM 670 O O . SER A 1 86 ? 12.533 16.111 -16.556 1.00 95.19 86 SER A O 1
ATOM 672 N N . LYS A 1 87 ? 14.284 17.254 -15.769 1.00 95.44 87 LYS A N 1
ATOM 673 C CA . LYS A 1 87 ? 13.788 17.221 -14.383 1.00 95.44 87 LYS A CA 1
ATOM 674 C C . LYS A 1 87 ? 12.474 17.998 -14.227 1.00 95.44 87 LYS A C 1
ATOM 676 O O . LYS A 1 87 ? 11.643 17.596 -13.419 1.00 95.44 87 LYS A O 1
ATOM 681 N N . GLN A 1 88 ? 12.272 19.073 -15.000 1.00 95.56 88 GLN A N 1
ATOM 682 C CA . GLN A 1 88 ? 11.005 19.814 -15.014 1.00 95.56 88 GLN A CA 1
ATOM 683 C C . GLN A 1 88 ? 9.852 18.960 -15.554 1.00 95.56 88 GLN A C 1
ATOM 685 O O . GLN A 1 88 ? 8.752 18.989 -15.007 1.00 95.56 88 GLN A O 1
ATOM 690 N N . GLU A 1 89 ? 10.100 18.175 -16.600 1.00 95.62 89 GLU A N 1
ATOM 691 C CA . GLU A 1 89 ? 9.110 17.251 -17.151 1.00 95.62 89 GLU A CA 1
ATOM 692 C C . GLU A 1 89 ? 8.755 16.146 -16.151 1.00 95.62 89 GLU A C 1
ATOM 694 O O . GLU A 1 89 ? 7.573 15.894 -15.927 1.00 95.62 89 GLU A O 1
ATOM 699 N N . LEU A 1 90 ? 9.748 15.575 -15.455 1.00 96.56 90 LEU A N 1
ATOM 700 C CA . LEU A 1 90 ? 9.498 14.647 -14.348 1.00 96.56 90 LEU A CA 1
ATOM 701 C C . LEU A 1 90 ? 8.592 15.278 -13.275 1.00 96.56 90 LEU A C 1
ATOM 703 O O . LEU A 1 90 ? 7.620 14.649 -12.862 1.00 96.56 90 LEU A O 1
ATOM 707 N N . THR A 1 91 ? 8.871 16.514 -12.846 1.00 97.62 91 THR A N 1
ATOM 708 C CA . THR A 1 91 ? 8.021 17.235 -11.880 1.00 97.62 91 THR A CA 1
ATOM 709 C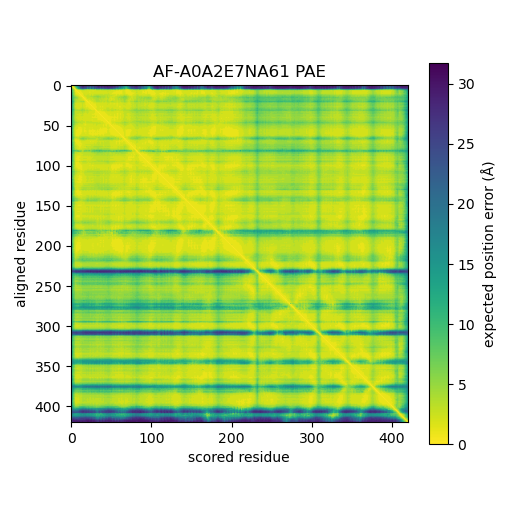 C . THR A 1 91 ? 6.587 17.368 -12.389 1.00 97.62 91 THR A C 1
ATOM 711 O O . THR A 1 91 ? 5.653 17.013 -11.676 1.00 97.62 91 THR A O 1
ATOM 714 N N . LYS A 1 92 ? 6.402 17.791 -13.645 1.00 96.25 92 LYS A N 1
ATOM 715 C CA . LYS A 1 92 ? 5.076 17.964 -14.254 1.00 96.25 92 LYS A CA 1
ATOM 716 C C . LYS A 1 92 ? 4.272 16.661 -14.285 1.00 96.25 92 LYS A C 1
ATOM 718 O O . LYS A 1 92 ? 3.071 16.667 -14.007 1.00 96.25 92 LYS A O 1
ATOM 723 N N . GLU A 1 93 ? 4.917 15.549 -14.627 1.00 96.38 93 GLU A N 1
ATOM 724 C CA . GLU A 1 93 ? 4.286 14.226 -14.650 1.00 96.38 93 GLU A CA 1
ATOM 725 C C . GLU A 1 93 ? 3.895 13.756 -13.245 1.00 96.38 93 GLU A C 1
ATOM 727 O O . GLU A 1 93 ? 2.777 13.279 -13.035 1.00 96.38 93 GLU A O 1
ATOM 732 N N . LEU A 1 94 ? 4.785 13.947 -12.269 1.00 97.25 94 LEU A N 1
ATOM 733 C CA . LEU A 1 94 ? 4.525 13.625 -10.869 1.00 97.25 94 LEU A CA 1
ATOM 734 C C . LEU A 1 94 ? 3.381 14.469 -10.291 1.00 97.25 94 LEU A C 1
ATOM 736 O O . LEU A 1 94 ? 2.516 13.916 -9.610 1.00 97.25 94 LEU A O 1
ATOM 740 N N . ASP A 1 95 ? 3.318 15.767 -10.597 1.00 95.00 95 ASP A N 1
ATOM 741 C CA . ASP A 1 95 ? 2.255 16.669 -10.138 1.00 95.00 95 ASP A CA 1
ATOM 742 C C . ASP A 1 95 ? 0.881 16.260 -10.672 1.00 95.00 95 ASP A C 1
ATOM 744 O O . ASP A 1 95 ? -0.085 16.191 -9.907 1.00 95.00 95 ASP A O 1
ATOM 748 N N . ARG A 1 96 ? 0.784 15.929 -11.965 1.00 94.56 96 ARG A N 1
ATOM 749 C CA . ARG A 1 96 ? -0.504 15.638 -12.612 1.00 94.56 96 ARG A CA 1
ATOM 750 C C . ARG A 1 96 ? -1.006 14.202 -12.423 1.00 94.56 96 ARG A C 1
ATOM 752 O O . ARG A 1 96 ? -2.167 13.943 -12.742 1.00 94.56 96 ARG A O 1
ATOM 759 N N . CYS A 1 97 ? -0.155 13.268 -11.985 1.00 96.38 97 CYS A N 1
ATOM 760 C CA . CYS A 1 97 ? -0.549 11.869 -11.805 1.00 96.38 97 CYS A CA 1
ATOM 761 C C . CYS A 1 97 ? -1.460 11.668 -10.585 1.00 96.38 97 CYS A C 1
ATOM 763 O O . CYS A 1 97 ? -1.361 12.383 -9.591 1.00 96.38 97 CYS A O 1
ATOM 765 N N . SER A 1 98 ? -2.334 10.664 -10.652 1.00 96.25 98 SER A N 1
ATOM 766 C CA . SER A 1 98 ? -3.181 10.224 -9.532 1.00 96.25 98 SER A CA 1
ATOM 767 C C . SER A 1 98 ? -2.617 8.985 -8.826 1.00 96.25 98 SER A C 1
ATOM 769 O O . SER A 1 98 ? -3.070 8.609 -7.742 1.00 96.25 98 SER A O 1
ATOM 771 N N . GLY A 1 99 ? -1.602 8.351 -9.412 1.00 97.62 99 GLY A N 1
ATOM 772 C CA . GLY A 1 99 ? -0.892 7.251 -8.786 1.00 97.62 99 GLY A CA 1
ATOM 773 C C . GLY A 1 99 ? 0.386 6.863 -9.510 1.00 97.62 99 GLY A C 1
ATOM 774 O O . GLY A 1 99 ? 0.603 7.236 -10.665 1.00 97.62 99 GLY A O 1
ATOM 775 N N . ILE A 1 100 ? 1.217 6.098 -8.809 1.00 98.75 100 ILE A N 1
ATOM 776 C CA . ILE A 1 100 ? 2.509 5.605 -9.273 1.00 98.75 100 ILE A CA 1
ATOM 777 C C . ILE A 1 100 ? 2.570 4.091 -9.062 1.00 98.75 100 ILE A C 1
ATOM 779 O O . ILE A 1 100 ? 2.202 3.590 -7.997 1.00 98.75 100 ILE A O 1
ATOM 783 N N . ILE A 1 101 ? 3.081 3.365 -10.057 1.00 98.88 101 ILE A N 1
ATOM 784 C CA . ILE A 1 101 ? 3.658 2.036 -9.840 1.00 98.88 101 ILE A CA 1
ATOM 785 C C . ILE A 1 101 ? 5.152 2.121 -10.119 1.00 98.88 101 ILE A C 1
ATOM 787 O O . ILE A 1 101 ? 5.561 2.467 -11.226 1.00 98.88 101 ILE A O 1
ATOM 791 N N . LEU A 1 102 ? 5.966 1.801 -9.117 1.00 98.75 102 LEU A N 1
ATOM 792 C CA . LEU A 1 102 ? 7.415 1.898 -9.218 1.00 98.75 102 LEU A CA 1
ATOM 793 C C . LEU A 1 102 ? 8.067 0.512 -9.232 1.00 98.75 102 LEU A C 1
ATOM 795 O O . LEU A 1 102 ? 7.875 -0.292 -8.321 1.00 98.75 102 LEU A O 1
ATOM 799 N N . GLY A 1 103 ? 8.888 0.259 -10.250 1.00 98.44 103 GLY A N 1
ATOM 800 C CA . GLY A 1 103 ? 9.782 -0.891 -10.326 1.00 98.44 103 GLY A CA 1
ATOM 801 C C . GLY A 1 103 ? 11.212 -0.529 -9.929 1.00 98.44 103 GLY A C 1
ATOM 802 O O . GLY A 1 103 ? 11.831 0.316 -10.578 1.00 98.44 103 GLY A O 1
ATOM 803 N N . THR A 1 104 ? 11.770 -1.203 -8.916 1.00 98.00 104 THR A N 1
ATOM 804 C CA . THR A 1 104 ? 13.189 -1.060 -8.530 1.00 98.00 104 THR A CA 1
ATOM 805 C C . THR A 1 104 ? 13.902 -2.410 -8.412 1.00 98.00 104 THR A C 1
ATOM 807 O O . THR A 1 104 ? 13.320 -3.371 -7.908 1.00 98.00 104 THR A O 1
ATOM 810 N N . PRO A 1 105 ? 15.166 -2.537 -8.851 1.00 96.75 105 PRO A N 1
ATOM 811 C CA . PRO A 1 105 ? 15.996 -3.679 -8.474 1.00 96.75 105 PRO A CA 1
ATOM 812 C C . PRO A 1 105 ? 16.327 -3.638 -6.973 1.00 96.75 105 PRO A C 1
ATOM 814 O O . PRO A 1 105 ? 16.238 -2.580 -6.342 1.00 96.75 105 PRO A O 1
ATOM 817 N N . VAL A 1 106 ? 16.723 -4.792 -6.434 1.00 96.62 106 VAL A N 1
ATOM 818 C CA . VAL A 1 106 ? 17.165 -4.957 -5.042 1.00 96.62 106 VAL A CA 1
ATOM 819 C C . VAL A 1 106 ? 18.690 -4.908 -4.956 1.00 96.62 106 VAL A C 1
ATOM 821 O O . VAL A 1 106 ? 19.374 -5.668 -5.645 1.00 96.62 106 VAL A O 1
ATOM 824 N N . TYR A 1 107 ? 19.217 -4.075 -4.061 1.00 94.94 107 TYR A N 1
ATOM 825 C CA . TYR A 1 107 ? 20.637 -4.004 -3.719 1.00 94.94 107 TYR A CA 1
ATOM 826 C C . TYR A 1 107 ? 20.805 -4.215 -2.214 1.00 94.94 107 TYR A C 1
ATOM 828 O O . TYR A 1 107 ? 20.447 -3.349 -1.428 1.00 94.94 107 TYR A O 1
ATOM 836 N N . PHE A 1 108 ? 21.319 -5.383 -1.808 1.00 93.50 108 PHE A N 1
ATOM 837 C CA . PHE A 1 108 ? 21.509 -5.752 -0.392 1.00 93.50 108 PHE A CA 1
ATOM 838 C C . PHE A 1 108 ? 20.260 -5.564 0.489 1.00 93.50 108 PHE A C 1
ATOM 840 O O . PHE A 1 108 ? 20.346 -5.187 1.651 1.00 93.50 108 PHE A O 1
ATOM 847 N N . GLY A 1 109 ? 19.084 -5.852 -0.070 1.00 94.88 109 GLY A N 1
ATOM 848 C CA . GLY A 1 109 ? 17.807 -5.677 0.618 1.00 94.88 109 GLY A CA 1
ATOM 849 C C . GLY A 1 109 ? 17.311 -4.240 0.725 1.00 94.88 109 GLY A C 1
ATOM 850 O O . GLY A 1 109 ? 16.349 -4.003 1.456 1.00 94.88 109 GLY A O 1
ATOM 851 N N . ASP A 1 110 ? 17.902 -3.327 -0.039 1.00 95.94 110 ASP A N 1
ATOM 852 C CA . ASP A 1 110 ? 17.449 -1.951 -0.190 1.00 95.94 110 ASP A CA 1
ATOM 853 C C . ASP A 1 110 ? 17.194 -1.590 -1.669 1.00 95.94 110 ASP A C 1
ATOM 855 O O . ASP A 1 110 ? 17.443 -2.357 -2.608 1.00 95.94 110 ASP A O 1
ATOM 859 N N . ARG A 1 111 ? 16.634 -0.399 -1.856 1.00 96.00 111 ARG A N 1
ATOM 860 C CA . ARG A 1 111 ? 16.202 0.208 -3.113 1.00 96.00 111 ARG A CA 1
ATOM 861 C C . ARG A 1 111 ? 17.401 0.714 -3.912 1.00 96.00 111 ARG A C 1
ATOM 863 O O . ARG A 1 111 ? 18.506 0.876 -3.401 1.00 96.00 111 ARG A O 1
ATOM 870 N N . SER A 1 112 ? 17.192 0.989 -5.199 1.00 97.06 112 SER A N 1
ATOM 871 C CA . SER A 1 112 ? 18.247 1.567 -6.035 1.00 97.06 112 SER A CA 1
ATOM 872 C C . SER A 1 112 ? 18.538 3.025 -5.667 1.00 97.06 112 SER A C 1
ATOM 874 O O . SER A 1 112 ? 17.656 3.765 -5.238 1.00 97.06 112 SER A O 1
ATOM 876 N N . SER A 1 113 ? 19.754 3.498 -5.949 1.00 96.50 113 SER A N 1
ATOM 877 C CA . SER A 1 113 ? 20.098 4.919 -5.780 1.00 96.50 113 SER A CA 1
ATOM 878 C C . SER A 1 113 ? 19.252 5.860 -6.650 1.00 96.50 113 SER A C 1
ATOM 880 O O . SER A 1 113 ? 19.152 7.049 -6.368 1.00 96.50 113 SER A O 1
ATOM 882 N N . TRP A 1 114 ? 18.623 5.357 -7.716 1.00 96.31 114 TRP A N 1
ATOM 883 C CA . TRP A 1 114 ? 17.686 6.141 -8.525 1.00 96.31 114 TRP A CA 1
ATOM 884 C C . TRP A 1 114 ? 16.294 6.230 -7.909 1.00 96.31 114 TRP A C 1
ATOM 886 O O . TRP A 1 114 ? 15.620 7.231 -8.132 1.00 96.31 114 TRP A O 1
ATOM 896 N N . PHE A 1 115 ? 15.880 5.229 -7.122 1.00 97.81 115 PHE A N 1
ATOM 897 C CA . PHE A 1 115 ? 14.723 5.373 -6.242 1.00 97.81 115 PHE A CA 1
ATOM 898 C C . PHE A 1 115 ? 14.972 6.529 -5.270 1.00 97.81 115 PHE A C 1
ATOM 900 O O . PHE A 1 115 ? 14.156 7.440 -5.201 1.00 97.81 115 PHE A O 1
ATOM 907 N N . GLU A 1 116 ? 16.124 6.543 -4.591 1.00 97.25 116 GLU A N 1
ATOM 908 C CA . GLU A 1 116 ? 16.456 7.604 -3.628 1.00 97.25 116 GLU A CA 1
ATOM 909 C C . GLU A 1 116 ? 16.439 8.994 -4.280 1.00 97.25 116 GLU A C 1
ATOM 911 O O . GLU A 1 116 ? 15.791 9.911 -3.784 1.00 97.25 116 GLU A O 1
ATOM 916 N N . LYS A 1 117 ? 17.036 9.134 -5.472 1.00 97.44 117 LYS A N 1
ATOM 917 C CA . LYS A 1 117 ? 16.986 10.391 -6.240 1.00 97.44 117 LYS A CA 1
ATOM 918 C C . LYS A 1 117 ? 15.563 10.844 -6.579 1.00 97.44 117 LYS A C 1
ATOM 920 O O . LYS A 1 117 ? 15.319 12.045 -6.647 1.00 97.44 117 LYS A O 1
ATOM 925 N N . LEU A 1 118 ? 14.628 9.921 -6.820 1.00 98.12 118 LEU A N 1
ATOM 926 C CA . LEU A 1 118 ? 13.221 10.269 -7.042 1.00 98.12 118 LEU A CA 1
ATOM 927 C C . LEU A 1 118 ? 12.573 10.801 -5.759 1.00 98.12 118 LEU A C 1
ATOM 929 O O . LEU A 1 118 ? 11.874 11.809 -5.811 1.00 98.12 118 LEU A O 1
ATOM 933 N N . ILE A 1 119 ? 12.811 10.142 -4.623 1.00 98.12 119 ILE A N 1
ATOM 934 C CA . ILE A 1 119 ? 12.295 10.564 -3.314 1.00 98.12 119 ILE A CA 1
ATOM 935 C C . ILE A 1 119 ? 12.824 11.951 -2.948 1.00 98.12 119 ILE A C 1
ATOM 937 O O . ILE A 1 119 ? 12.047 12.831 -2.573 1.00 98.12 119 ILE A O 1
ATOM 941 N N . GLU A 1 120 ? 14.127 12.175 -3.121 1.00 97.56 120 GLU A N 1
ATOM 942 C CA . GLU A 1 120 ? 14.753 13.482 -2.938 1.00 97.56 120 GLU A CA 1
ATOM 943 C C . GLU A 1 120 ? 14.152 14.527 -3.887 1.00 97.56 120 GLU A C 1
ATOM 945 O O . GLU A 1 120 ? 13.817 15.628 -3.455 1.00 97.56 120 GLU A O 1
ATOM 950 N N . HIS A 1 121 ? 13.934 14.180 -5.161 1.00 98.00 121 HIS A N 1
ATOM 951 C CA . HIS A 1 121 ? 13.315 15.082 -6.135 1.00 98.00 121 HIS A CA 1
ATOM 952 C C . HIS A 1 121 ? 11.892 15.485 -5.727 1.00 98.00 121 HIS A C 1
ATOM 954 O O . HIS A 1 121 ? 11.575 16.673 -5.759 1.00 98.00 121 HIS A O 1
ATOM 960 N N . ILE A 1 122 ? 11.052 14.539 -5.292 1.00 98.12 122 ILE A N 1
ATOM 961 C CA . ILE A 1 122 ? 9.692 14.821 -4.798 1.00 98.12 122 ILE A CA 1
ATOM 962 C C . ILE A 1 122 ? 9.741 15.763 -3.591 1.00 98.12 122 ILE A C 1
ATOM 964 O O . ILE A 1 122 ? 9.009 16.754 -3.551 1.00 98.12 122 ILE A O 1
ATOM 968 N N . ARG A 1 123 ? 10.637 15.489 -2.634 1.00 96.56 123 ARG A N 1
ATOM 969 C CA . ARG A 1 123 ? 10.787 16.269 -1.400 1.00 96.56 123 ARG A CA 1
ATOM 970 C C . ARG A 1 123 ? 11.276 17.691 -1.672 1.00 96.56 123 ARG A C 1
ATOM 972 O O . ARG A 1 123 ? 10.652 18.649 -1.221 1.00 96.56 123 ARG A O 1
ATOM 979 N N . THR A 1 124 ? 12.365 17.834 -2.423 1.00 96.81 124 THR A N 1
ATOM 980 C CA . THR A 1 124 ? 13.007 19.125 -2.710 1.00 96.81 124 THR A CA 1
ATOM 981 C C . THR A 1 124 ? 12.102 20.036 -3.531 1.00 96.81 124 THR A C 1
ATOM 983 O O . THR A 1 124 ? 12.036 21.235 -3.268 1.00 96.81 124 THR A O 1
ATOM 986 N N . ASN A 1 125 ? 11.347 19.471 -4.476 1.00 97.12 125 ASN A N 1
ATOM 987 C CA . ASN A 1 125 ? 10.400 20.232 -5.291 1.00 97.12 125 ASN A CA 1
ATOM 988 C C . ASN A 1 125 ? 9.016 20.382 -4.634 1.00 97.12 125 ASN A C 1
ATOM 990 O O . ASN A 1 125 ? 8.136 20.985 -5.238 1.00 97.12 125 ASN A O 1
ATOM 994 N N . LYS A 1 126 ? 8.816 19.862 -3.410 1.00 96.19 126 LYS A N 1
ATOM 995 C CA . LYS A 1 126 ? 7.552 19.935 -2.650 1.00 96.19 126 LYS A CA 1
ATOM 996 C C . LYS A 1 126 ? 6.334 19.476 -3.463 1.00 96.19 126 LYS A C 1
ATOM 998 O O . LYS A 1 126 ? 5.261 20.069 -3.368 1.00 96.19 126 LYS A O 1
ATOM 1003 N N . ILE A 1 127 ? 6.517 18.427 -4.261 1.00 96.88 127 ILE A N 1
ATOM 1004 C CA . ILE A 1 127 ? 5.461 17.857 -5.103 1.00 96.88 127 ILE A CA 1
ATOM 1005 C C . ILE A 1 127 ? 4.341 17.345 -4.194 1.00 96.88 127 ILE A C 1
ATOM 1007 O O . ILE A 1 127 ? 4.599 16.572 -3.269 1.00 96.88 127 ILE A O 1
ATOM 1011 N N . ASP A 1 128 ? 3.098 17.754 -4.459 1.00 94.56 128 ASP A N 1
ATOM 1012 C CA . ASP A 1 128 ? 1.957 17.295 -3.667 1.00 94.56 128 ASP A CA 1
ATOM 1013 C C . ASP A 1 128 ? 1.616 15.845 -4.026 1.00 94.56 128 ASP A C 1
ATOM 1015 O O . ASP A 1 128 ? 1.251 15.516 -5.162 1.00 94.56 128 ASP A O 1
ATOM 1019 N N . THR A 1 129 ? 1.742 14.960 -3.042 1.00 96.38 129 THR A N 1
ATOM 1020 C CA . THR A 1 129 ? 1.442 13.531 -3.180 1.00 96.38 129 THR A CA 1
ATOM 1021 C C . THR A 1 129 ? 0.153 13.128 -2.462 1.00 96.38 129 THR A C 1
ATOM 1023 O O . THR A 1 129 ? -0.264 11.967 -2.535 1.00 96.38 129 THR A O 1
ATOM 1026 N N . LYS A 1 130 ? -0.526 14.081 -1.803 1.00 92.00 130 LYS A N 1
ATOM 1027 C CA . LYS A 1 130 ? -1.731 13.812 -1.017 1.00 92.00 130 LYS A CA 1
ATOM 1028 C C . LYS A 1 130 ? -2.803 13.166 -1.889 1.00 92.00 130 LYS A C 1
ATOM 1030 O O . LYS A 1 130 ? -3.158 13.656 -2.959 1.00 92.00 130 LYS A O 1
ATOM 1035 N N . ASN A 1 131 ? -3.409 12.098 -1.374 1.00 90.00 131 ASN A N 1
ATOM 1036 C CA . ASN A 1 131 ? -4.441 11.289 -2.039 1.00 90.00 131 ASN A CA 1
ATOM 1037 C C . ASN A 1 131 ? -3.979 10.481 -3.266 1.00 90.00 131 ASN A C 1
ATOM 1039 O O . ASN A 1 131 ? -4.815 9.782 -3.851 1.00 90.00 131 ASN A O 1
ATOM 1043 N N . LYS A 1 132 ? -2.700 10.542 -3.656 1.00 96.56 132 LYS A N 1
ATOM 1044 C CA . LYS A 1 132 ? -2.161 9.712 -4.738 1.00 96.56 132 LYS A CA 1
ATOM 1045 C C . LYS A 1 132 ? -1.870 8.310 -4.214 1.00 96.56 132 LYS A C 1
ATOM 1047 O O . LYS A 1 132 ? -1.478 8.148 -3.060 1.00 96.56 132 LYS A O 1
ATOM 1052 N N . ILE A 1 133 ? -2.077 7.294 -5.049 1.00 98.25 133 ILE A N 1
ATOM 1053 C CA . ILE A 1 133 ? -1.797 5.896 -4.690 1.00 98.25 133 ILE A CA 1
ATOM 1054 C C . ILE A 1 133 ? -0.414 5.466 -5.173 1.00 98.25 133 ILE A C 1
ATOM 1056 O O . ILE A 1 133 ? -0.015 5.803 -6.283 1.00 98.25 133 ILE A O 1
ATOM 1060 N N . PHE A 1 134 ? 0.303 4.694 -4.366 1.00 98.81 134 PHE A N 1
ATOM 1061 C CA . PHE A 1 134 ? 1.627 4.180 -4.688 1.00 98.81 134 PHE A CA 1
ATOM 1062 C C . PHE A 1 134 ? 1.665 2.656 -4.524 1.00 98.81 134 PHE A C 1
ATOM 1064 O O . PHE A 1 134 ? 1.317 2.111 -3.474 1.00 98.81 134 PHE A O 1
ATOM 1071 N N . GLY A 1 135 ? 2.074 1.966 -5.586 1.00 98.75 135 GLY A N 1
ATOM 1072 C CA . GLY A 1 135 ? 2.337 0.530 -5.610 1.00 98.75 135 GLY A CA 1
ATOM 1073 C C . GLY A 1 135 ? 3.767 0.258 -6.062 1.00 98.75 135 GLY A C 1
ATOM 1074 O O . GLY A 1 135 ? 4.385 1.083 -6.735 1.00 98.75 135 GLY A O 1
ATOM 1075 N N . MET A 1 136 ? 4.313 -0.899 -5.694 1.00 98.69 136 MET A N 1
ATOM 1076 C CA . MET A 1 136 ? 5.730 -1.167 -5.922 1.00 98.69 136 MET A CA 1
ATOM 1077 C C . MET A 1 136 ? 6.003 -2.623 -6.298 1.00 98.69 136 MET A C 1
ATOM 1079 O O . MET A 1 136 ? 5.350 -3.545 -5.802 1.00 98.69 136 MET A O 1
ATOM 1083 N N . VAL A 1 137 ? 6.980 -2.819 -7.184 1.00 98.81 137 VAL A N 1
ATOM 1084 C CA . VAL A 1 137 ? 7.472 -4.132 -7.616 1.00 98.81 137 VAL A CA 1
ATOM 1085 C C . VAL A 1 137 ? 8.997 -4.167 -7.550 1.00 98.81 137 VAL A C 1
ATOM 1087 O O . VAL A 1 137 ? 9.667 -3.169 -7.833 1.00 98.81 137 VAL A O 1
ATOM 1090 N N . THR A 1 138 ? 9.566 -5.305 -7.159 1.00 98.06 138 THR A N 1
ATOM 1091 C CA . THR A 1 138 ? 11.016 -5.457 -6.997 1.00 98.06 138 THR A CA 1
ATOM 1092 C C . THR A 1 138 ? 11.522 -6.766 -7.575 1.00 98.06 138 THR A C 1
ATOM 1094 O O . THR A 1 138 ? 10.835 -7.781 -7.526 1.00 98.06 138 THR A O 1
ATOM 1097 N N . ALA A 1 139 ? 12.737 -6.751 -8.126 1.00 97.06 139 ALA A N 1
ATOM 1098 C CA . ALA A 1 139 ? 13.407 -7.947 -8.633 1.00 97.06 139 ALA A CA 1
ATOM 1099 C C . ALA A 1 139 ? 14.747 -8.142 -7.916 1.00 97.06 139 ALA A C 1
ATOM 1101 O O . ALA A 1 139 ? 15.589 -7.239 -7.915 1.00 97.06 139 ALA A O 1
ATOM 1102 N N . GLY A 1 140 ? 14.938 -9.318 -7.319 1.00 95.69 140 GLY A N 1
ATOM 1103 C CA . GLY A 1 140 ? 16.176 -9.719 -6.652 1.00 95.69 140 GLY A CA 1
ATOM 1104 C C . GLY A 1 140 ? 16.793 -10.965 -7.286 1.00 95.69 140 GLY A C 1
ATOM 1105 O O . GLY A 1 140 ? 16.090 -11.828 -7.811 1.00 95.69 140 GLY A O 1
ATOM 1106 N N . ALA A 1 141 ? 18.121 -11.075 -7.210 1.00 93.38 141 ALA A N 1
ATOM 1107 C CA . ALA A 1 141 ? 18.858 -12.198 -7.795 1.00 93.38 141 ALA A CA 1
ATOM 1108 C C . ALA A 1 141 ? 18.630 -13.529 -7.056 1.00 93.38 141 ALA A C 1
ATOM 1110 O O . ALA A 1 141 ? 18.706 -14.603 -7.649 1.00 93.38 141 ALA A O 1
ATOM 1111 N N . LYS A 1 142 ? 18.336 -13.461 -5.754 1.00 91.00 142 LYS A N 1
ATOM 1112 C CA . LYS A 1 142 ? 18.056 -14.617 -4.893 1.00 91.00 142 LYS A CA 1
ATOM 1113 C C . LYS A 1 142 ? 16.595 -14.606 -4.468 1.00 91.00 142 LYS A C 1
ATOM 1115 O O . LYS A 1 142 ? 16.031 -13.532 -4.287 1.00 91.00 142 LYS A O 1
ATOM 1120 N N . ARG A 1 143 ? 16.025 -15.785 -4.205 1.00 89.62 143 ARG A N 1
ATOM 1121 C CA . ARG A 1 143 ? 14.652 -15.942 -3.691 1.00 89.62 143 ARG A CA 1
ATOM 1122 C C . ARG A 1 143 ? 14.371 -15.063 -2.463 1.00 89.62 143 ARG A C 1
ATOM 1124 O O . ARG A 1 143 ? 13.369 -14.368 -2.433 1.00 89.62 143 ARG A O 1
ATOM 1131 N N . ASN A 1 144 ? 15.306 -15.043 -1.510 1.00 91.31 144 ASN A N 1
ATOM 1132 C CA . ASN A 1 144 ? 15.243 -14.230 -0.288 1.00 91.31 144 ASN A CA 1
ATOM 1133 C C . ASN A 1 144 ? 16.302 -13.112 -0.329 1.00 91.31 144 ASN A C 1
ATOM 1135 O O . ASN A 1 144 ? 17.051 -12.913 0.622 1.00 91.31 144 ASN A O 1
ATOM 1139 N N . GLY A 1 145 ? 16.441 -12.441 -1.473 1.00 92.12 145 GLY A N 1
ATOM 1140 C CA . GLY A 1 145 ? 17.481 -11.435 -1.720 1.00 92.12 145 GLY A CA 1
ATOM 1141 C C . GLY A 1 145 ? 17.195 -10.052 -1.128 1.00 92.12 145 GLY A C 1
ATOM 1142 O O . GLY A 1 145 ? 18.001 -9.146 -1.324 1.00 92.12 145 GLY A O 1
ATOM 1143 N N . GLY A 1 146 ? 16.061 -9.890 -0.439 1.00 96.62 146 GLY A N 1
ATOM 1144 C CA . GLY A 1 146 ? 15.613 -8.632 0.163 1.00 96.62 146 GLY A CA 1
ATOM 1145 C C . GLY A 1 146 ? 14.570 -7.867 -0.664 1.00 96.62 146 GLY A C 1
ATOM 1146 O O . GLY A 1 146 ? 14.428 -6.652 -0.545 1.00 96.62 146 GLY A O 1
ATOM 1147 N N . GLN A 1 147 ? 13.812 -8.575 -1.506 1.00 97.44 147 GLN A N 1
ATOM 1148 C CA . GLN A 1 147 ? 12.660 -8.037 -2.234 1.00 97.44 147 GLN A CA 1
ATOM 1149 C C . GLN A 1 147 ? 11.639 -7.398 -1.285 1.00 97.44 147 GLN A C 1
ATOM 1151 O O . GLN A 1 147 ? 11.197 -6.275 -1.522 1.00 97.44 147 GLN A O 1
ATOM 1156 N N . GLU A 1 148 ? 11.287 -8.096 -0.199 1.00 96.81 148 GLU A N 1
ATOM 1157 C CA . GLU A 1 148 ? 10.301 -7.619 0.774 1.00 96.81 148 GLU A CA 1
ATOM 1158 C C . GLU A 1 148 ? 10.810 -6.429 1.592 1.00 96.81 148 GLU A C 1
ATOM 1160 O O . GLU A 1 148 ? 10.063 -5.475 1.782 1.00 96.81 148 GLU A O 1
ATOM 1165 N N . THR A 1 149 ? 12.074 -6.428 2.027 1.00 97.38 149 THR A N 1
ATOM 1166 C CA . THR A 1 149 ? 12.654 -5.286 2.758 1.00 97.38 149 THR A CA 1
ATOM 1167 C C . THR A 1 149 ? 12.699 -4.040 1.878 1.00 97.38 149 THR A C 1
ATOM 1169 O O . THR A 1 149 ? 12.277 -2.970 2.308 1.00 97.38 149 THR A O 1
ATOM 1172 N N . THR A 1 150 ? 13.079 -4.203 0.607 1.00 98.38 150 THR A N 1
ATOM 1173 C CA . THR A 1 150 ? 13.053 -3.131 -0.398 1.00 98.38 150 THR A CA 1
ATOM 1174 C C . THR A 1 150 ? 11.649 -2.539 -0.544 1.00 98.38 150 THR A C 1
ATOM 1176 O O . THR A 1 150 ? 11.493 -1.320 -0.519 1.00 98.38 150 THR A O 1
ATOM 1179 N N . LEU A 1 151 ? 10.619 -3.390 -0.661 1.00 98.50 151 LEU A N 1
ATOM 1180 C CA . LEU A 1 151 ? 9.215 -2.964 -0.717 1.00 98.50 151 LEU A CA 1
ATOM 1181 C C . LEU A 1 151 ? 8.804 -2.201 0.543 1.00 98.50 151 LEU A C 1
ATOM 1183 O O . LEU A 1 151 ? 8.229 -1.125 0.439 1.00 98.50 151 LEU A O 1
ATOM 1187 N N . VAL A 1 152 ? 9.122 -2.728 1.724 1.00 97.88 152 VAL A N 1
ATOM 1188 C CA . VAL A 1 152 ? 8.773 -2.102 3.005 1.00 97.88 152 VAL A CA 1
ATOM 1189 C C . VAL A 1 152 ? 9.372 -0.703 3.122 1.00 97.88 152 VAL A C 1
ATOM 1191 O O . VAL A 1 152 ? 8.634 0.234 3.424 1.00 97.88 152 VAL A O 1
ATOM 1194 N N . PHE A 1 153 ? 10.667 -0.538 2.840 1.00 97.75 153 PHE A N 1
ATOM 1195 C CA . PHE A 1 153 ? 11.309 0.776 2.894 1.00 97.75 153 PHE A CA 1
ATOM 1196 C C . PHE A 1 153 ? 10.731 1.740 1.854 1.00 97.75 153 PHE A C 1
ATOM 1198 O O . PHE A 1 153 ? 10.466 2.897 2.164 1.00 97.75 153 PHE A O 1
ATOM 1205 N N . GLY A 1 154 ? 10.467 1.269 0.632 1.00 98.25 154 GLY A N 1
ATOM 1206 C CA . GLY A 1 154 ? 9.921 2.123 -0.424 1.00 98.25 154 GLY A CA 1
ATOM 1207 C C . GLY A 1 154 ? 8.483 2.570 -0.160 1.00 98.25 154 GLY A C 1
ATOM 1208 O O . GLY A 1 154 ? 8.149 3.732 -0.382 1.00 98.25 154 GLY A O 1
ATOM 1209 N N . LEU A 1 155 ? 7.638 1.679 0.365 1.00 98.50 155 LEU A N 1
ATOM 1210 C CA . LEU A 1 155 ? 6.277 2.032 0.770 1.00 98.50 155 LEU A CA 1
ATOM 1211 C C . LEU A 1 155 ? 6.257 2.966 1.985 1.00 98.50 155 LEU A C 1
ATOM 1213 O O . LEU A 1 155 ? 5.403 3.849 2.050 1.00 98.50 155 LEU A O 1
ATOM 1217 N N . LEU A 1 156 ? 7.185 2.796 2.931 1.00 97.12 156 LEU A N 1
ATOM 1218 C CA . LEU A 1 156 ? 7.319 3.700 4.072 1.00 97.12 156 LEU A CA 1
ATOM 1219 C C . LEU A 1 156 ? 7.725 5.110 3.619 1.00 97.12 156 LEU A C 1
ATOM 1221 O O . LEU A 1 156 ? 7.120 6.084 4.060 1.00 97.12 156 LEU A O 1
ATOM 1225 N N . ASP A 1 157 ? 8.670 5.226 2.687 1.00 97.44 157 ASP A N 1
ATOM 1226 C CA . ASP A 1 157 ? 9.024 6.511 2.079 1.00 97.44 157 ASP A CA 1
ATOM 1227 C C . ASP A 1 157 ? 7.840 7.159 1.362 1.00 97.44 157 ASP A C 1
ATOM 1229 O O . ASP A 1 157 ? 7.598 8.354 1.528 1.00 97.44 157 ASP A O 1
ATOM 1233 N N . ALA A 1 158 ? 7.064 6.376 0.609 1.00 98.12 158 ALA A N 1
ATOM 1234 C CA . ALA A 1 158 ? 5.866 6.873 -0.057 1.00 98.12 158 ALA A CA 1
ATOM 1235 C C . ALA A 1 158 ? 4.833 7.405 0.957 1.00 98.12 158 ALA A C 1
ATOM 1237 O O . ALA A 1 158 ? 4.325 8.516 0.793 1.00 98.12 158 ALA A O 1
ATOM 1238 N N . LEU A 1 159 ? 4.575 6.668 2.043 1.00 96.94 159 LEU A N 1
ATOM 1239 C CA . LEU A 1 159 ? 3.695 7.112 3.131 1.00 96.94 159 LEU A CA 1
ATOM 1240 C C . LEU A 1 159 ? 4.194 8.405 3.788 1.00 96.94 159 LEU A C 1
ATOM 1242 O O . LEU A 1 159 ? 3.395 9.311 4.031 1.00 96.94 159 LEU A O 1
ATOM 1246 N N . ASN A 1 160 ? 5.502 8.511 4.034 1.00 94.50 160 ASN A N 1
ATOM 1247 C CA . ASN A 1 160 ? 6.131 9.693 4.628 1.00 94.50 160 ASN A CA 1
ATOM 1248 C C . ASN A 1 160 ? 6.086 10.921 3.706 1.00 94.50 160 ASN A C 1
ATOM 1250 O O . ASN A 1 160 ? 6.075 12.049 4.193 1.00 94.50 160 ASN A O 1
ATOM 1254 N N . LEU A 1 161 ? 6.040 10.717 2.387 1.00 95.88 161 LEU A N 1
ATOM 1255 C CA . LEU A 1 161 ? 5.842 11.792 1.414 1.00 95.88 161 LEU A CA 1
ATOM 1256 C C . LEU A 1 161 ? 4.377 12.222 1.278 1.00 95.88 161 LEU A C 1
ATOM 1258 O O . LEU A 1 161 ? 4.136 13.317 0.771 1.00 95.88 161 LEU A O 1
ATOM 1262 N N . GLY A 1 162 ? 3.420 11.399 1.727 1.00 96.06 162 GLY A N 1
ATOM 1263 C CA . GLY A 1 162 ? 1.982 11.681 1.666 1.00 96.06 162 GLY A CA 1
ATOM 1264 C C . GLY A 1 162 ? 1.171 10.781 0.725 1.00 96.06 162 GLY A C 1
ATOM 1265 O O . GLY A 1 162 ? -0.045 10.971 0.624 1.00 96.06 162 GLY A O 1
ATOM 1266 N N . PHE A 1 163 ? 1.775 9.772 0.091 1.00 98.31 163 PHE A N 1
ATOM 1267 C CA . PHE A 1 163 ? 1.042 8.794 -0.718 1.00 98.31 163 PHE A CA 1
ATOM 1268 C C . PHE A 1 163 ? 0.230 7.830 0.150 1.00 98.31 163 PHE A C 1
ATOM 1270 O O . PHE A 1 163 ? 0.665 7.401 1.215 1.00 98.31 163 PHE A O 1
ATOM 1277 N N . ASN A 1 164 ? -0.914 7.392 -0.367 1.00 98.31 164 ASN A N 1
ATOM 1278 C CA . ASN A 1 164 ? -1.566 6.169 0.093 1.00 98.31 164 ASN A CA 1
ATOM 1279 C C . ASN A 1 164 ? -0.877 4.965 -0.565 1.00 98.31 164 ASN A C 1
ATOM 1281 O O . ASN A 1 164 ? -0.453 5.067 -1.715 1.00 98.31 164 ASN A O 1
ATOM 1285 N N . VAL A 1 165 ? -0.787 3.815 0.107 1.00 98.69 165 VAL A N 1
ATOM 1286 C CA . VAL A 1 165 ? -0.050 2.651 -0.426 1.00 98.69 165 VAL A CA 1
ATOM 1287 C C . VAL A 1 165 ? -0.879 1.375 -0.514 1.00 98.69 165 VAL A C 1
ATOM 1289 O O . VAL A 1 165 ? -1.835 1.161 0.240 1.00 98.69 165 VAL A O 1
ATOM 1292 N N . VAL A 1 166 ? -0.480 0.506 -1.447 1.00 98.38 166 VAL A N 1
ATOM 1293 C CA . VAL A 1 166 ? -1.071 -0.818 -1.688 1.00 98.38 166 VAL A CA 1
ATOM 1294 C C . VAL A 1 166 ? -0.021 -1.913 -1.798 1.00 98.38 166 VAL A C 1
ATOM 1296 O O . VAL A 1 166 ? 1.090 -1.694 -2.269 1.00 98.38 166 VAL A O 1
ATOM 1299 N N . GLY A 1 167 ? -0.425 -3.122 -1.408 1.00 98.19 167 GLY A N 1
ATOM 1300 C CA . GLY A 1 167 ? 0.305 -4.353 -1.683 1.00 98.19 167 GLY A CA 1
ATOM 1301 C C . GLY A 1 167 ? -0.090 -4.993 -3.017 1.00 98.19 167 GLY A C 1
ATOM 1302 O O . GLY A 1 167 ? -0.739 -4.374 -3.859 1.00 98.19 167 GLY A O 1
ATOM 1303 N N . ASN A 1 168 ? 0.238 -6.276 -3.187 1.00 97.00 168 ASN A N 1
ATOM 1304 C CA . ASN A 1 168 ? -0.111 -7.037 -4.398 1.00 97.00 168 ASN A CA 1
ATOM 1305 C C . ASN A 1 168 ? -1.532 -7.624 -4.421 1.00 97.00 168 ASN A C 1
ATOM 1307 O O . ASN A 1 168 ? -1.985 -8.116 -5.450 1.00 97.00 168 ASN A O 1
ATOM 1311 N N . GLY A 1 169 ? -2.251 -7.563 -3.303 1.00 94.44 169 GLY A N 1
ATOM 1312 C CA . GLY A 1 169 ? -3.604 -8.097 -3.193 1.00 94.44 169 GLY A CA 1
ATOM 1313 C C . GLY A 1 169 ? -3.721 -9.627 -3.287 1.00 94.44 169 GLY A C 1
ATOM 1314 O O . GLY A 1 169 ? -2.719 -10.343 -3.340 1.00 94.44 169 GLY A O 1
ATOM 1315 N N . PRO A 1 170 ? -4.955 -10.162 -3.248 1.00 91.44 170 PRO A N 1
ATOM 1316 C CA . PRO A 1 170 ? -5.202 -11.594 -3.215 1.00 91.44 170 PRO A CA 1
ATOM 1317 C C . PRO A 1 170 ? -4.676 -12.301 -4.472 1.00 91.44 170 PRO A C 1
ATOM 1319 O O . PRO A 1 170 ? -4.712 -11.724 -5.558 1.00 91.44 170 PRO A O 1
ATOM 1322 N N . PRO A 1 171 ? -4.250 -13.569 -4.347 1.00 89.44 171 PRO A N 1
ATOM 1323 C CA . PRO A 1 171 ? -4.421 -14.425 -3.168 1.00 89.44 171 PRO A CA 1
ATOM 1324 C C . PRO A 1 171 ? -3.311 -14.281 -2.106 1.00 89.44 171 PRO A C 1
ATOM 1326 O O . PRO A 1 171 ? -3.450 -14.793 -0.991 1.00 89.44 171 PRO A O 1
ATOM 1329 N N . THR A 1 172 ? -2.227 -13.564 -2.404 1.00 90.44 172 THR A N 1
ATOM 1330 C CA . THR A 1 172 ? -1.055 -13.456 -1.522 1.00 90.44 172 THR A CA 1
ATOM 1331 C C . THR A 1 172 ? -1.148 -12.307 -0.523 1.00 90.44 172 THR A C 1
ATOM 1333 O O . THR A 1 172 ? -0.814 -12.506 0.644 1.00 90.44 172 THR A O 1
ATOM 1336 N N . SER A 1 173 ? -1.632 -11.138 -0.942 1.00 93.19 173 SER A N 1
ATOM 1337 C CA . SER A 1 173 ? -1.700 -9.874 -0.190 1.00 93.19 173 SER A CA 1
ATOM 1338 C C . SER A 1 173 ? -0.445 -9.635 0.656 1.00 93.19 173 SER A C 1
ATOM 1340 O O . SER A 1 173 ? -0.483 -9.748 1.878 1.00 93.19 173 SER A O 1
ATOM 1342 N N . GLN A 1 174 ? 0.673 -9.389 -0.020 1.00 94.94 174 GLN A N 1
ATOM 1343 C CA . GLN A 1 174 ? 1.982 -9.020 0.524 1.00 94.94 174 GLN A CA 1
ATOM 1344 C C . GLN A 1 174 ? 2.313 -7.572 0.139 1.00 94.94 174 GLN A C 1
ATOM 1346 O O . GLN A 1 174 ? 1.511 -6.903 -0.512 1.00 94.94 174 GLN A O 1
ATOM 1351 N N . PHE A 1 175 ? 3.500 -7.095 0.515 1.00 96.69 175 PHE A N 1
ATOM 1352 C CA . PHE A 1 175 ? 3.918 -5.692 0.397 1.00 96.69 175 PHE A CA 1
ATOM 1353 C C . PHE A 1 175 ? 4.032 -5.163 -1.046 1.00 96.69 175 PHE A C 1
ATOM 1355 O O . PHE A 1 175 ? 4.152 -3.964 -1.239 1.00 96.69 175 PHE A O 1
ATOM 1362 N N . GLY A 1 176 ? 3.988 -6.021 -2.065 1.00 98.06 176 GLY A N 1
ATOM 1363 C CA . GLY A 1 176 ? 4.128 -5.632 -3.469 1.00 98.06 176 GLY A CA 1
ATOM 1364 C C . GLY A 1 176 ? 4.458 -6.827 -4.360 1.00 98.06 176 GLY A C 1
ATOM 1365 O O . GLY A 1 176 ? 4.261 -7.976 -3.953 1.00 98.06 176 GLY A O 1
ATOM 1366 N N . GLY A 1 177 ? 4.928 -6.563 -5.579 1.00 97.94 177 GLY A N 1
ATOM 1367 C CA . GLY A 1 177 ? 5.401 -7.599 -6.503 1.00 97.94 177 GLY A CA 1
ATOM 1368 C C . GLY A 1 177 ? 6.836 -8.007 -6.179 1.00 97.94 177 GLY A C 1
ATOM 1369 O O . GLY A 1 177 ? 7.689 -7.135 -6.013 1.00 97.94 177 GLY A O 1
ATOM 1370 N N . THR A 1 178 ? 7.110 -9.308 -6.078 1.00 97.38 178 THR A N 1
ATOM 1371 C CA . THR A 1 178 ? 8.433 -9.829 -5.694 1.00 97.38 178 THR A CA 1
ATOM 1372 C C . THR A 1 178 ? 8.932 -10.821 -6.730 1.00 97.38 178 THR A C 1
ATOM 1374 O O . THR A 1 178 ? 8.490 -11.965 -6.742 1.00 97.38 178 THR A O 1
ATOM 1377 N N . GLY A 1 179 ? 9.857 -10.384 -7.578 1.00 96.69 179 GLY A N 1
ATOM 1378 C CA . GLY A 1 179 ? 10.489 -11.219 -8.588 1.00 96.69 179 GLY A CA 1
ATOM 1379 C C . GLY A 1 179 ? 11.813 -11.825 -8.143 1.00 96.69 179 GLY A C 1
ATOM 1380 O O . GLY A 1 179 ? 12.633 -11.187 -7.466 1.00 96.69 179 GLY A O 1
ATOM 1381 N N . TRP A 1 180 ? 12.048 -13.046 -8.595 1.00 95.25 180 TRP A N 1
ATOM 1382 C CA . TRP A 1 180 ? 13.283 -13.792 -8.448 1.00 95.25 180 TRP A CA 1
ATOM 1383 C C . TRP A 1 180 ? 13.904 -14.043 -9.823 1.00 95.25 180 TRP A C 1
ATOM 1385 O O . TRP A 1 180 ? 13.434 -14.865 -10.598 1.00 95.25 180 TRP A O 1
ATOM 1395 N N . ALA A 1 181 ? 14.996 -13.333 -10.117 1.00 91.50 181 ALA A N 1
ATOM 1396 C CA . ALA A 1 181 ? 15.733 -13.508 -11.364 1.00 91.50 181 ALA A CA 1
ATOM 1397 C C . ALA A 1 181 ? 17.199 -13.082 -11.206 1.00 91.50 181 ALA A C 1
ATOM 1399 O O . ALA A 1 181 ? 17.484 -11.912 -10.934 1.00 91.50 181 ALA A O 1
ATOM 1400 N N . GLY A 1 182 ? 18.118 -14.039 -11.376 1.00 81.12 182 GLY A N 1
ATOM 1401 C CA . GLY A 1 182 ? 19.566 -13.835 -11.254 1.00 81.12 182 GLY A CA 1
ATOM 1402 C C . GLY A 1 182 ? 20.153 -13.024 -12.410 1.00 81.12 182 GLY A C 1
ATOM 1403 O O . GLY A 1 182 ? 20.681 -11.930 -12.199 1.00 81.12 182 GLY A O 1
ATOM 1404 N N . ASP A 1 183 ? 20.011 -13.535 -13.633 1.00 83.75 183 ASP A N 1
ATOM 1405 C CA . ASP A 1 183 ? 20.517 -12.877 -14.840 1.00 83.75 183 ASP A CA 1
ATOM 1406 C C . ASP A 1 183 ? 19.507 -11.894 -15.440 1.00 83.75 183 ASP A C 1
ATOM 1408 O O . ASP A 1 183 ? 18.310 -11.931 -15.156 1.00 83.75 183 ASP A O 1
ATOM 1412 N N . ILE A 1 184 ? 19.999 -10.971 -16.270 1.00 81.06 184 ILE A N 1
ATOM 1413 C CA . ILE A 1 184 ? 19.167 -9.964 -16.942 1.00 81.06 184 ILE A CA 1
ATOM 1414 C C . ILE A 1 184 ? 18.212 -10.652 -17.919 1.00 81.06 184 ILE A C 1
ATOM 1416 O O . ILE A 1 184 ? 18.667 -11.389 -18.791 1.00 81.06 184 ILE A O 1
ATOM 1420 N N . GLY A 1 185 ? 16.920 -10.333 -17.818 1.00 75.31 185 GLY A N 1
ATOM 1421 C CA . GLY A 1 185 ? 15.898 -10.886 -18.701 1.00 75.31 185 GLY A CA 1
ATOM 1422 C C . GLY A 1 185 ? 15.635 -12.357 -18.399 1.00 75.31 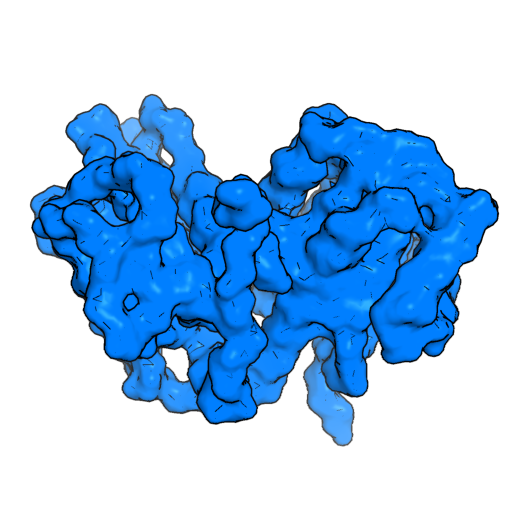185 GLY A C 1
ATOM 1423 O O . GLY A 1 185 ? 15.477 -13.130 -19.330 1.00 75.31 185 GLY A O 1
ATOM 1424 N N . LYS A 1 186 ? 15.677 -12.751 -17.118 1.00 87.69 186 LYS A N 1
ATOM 1425 C CA . LYS A 1 186 ? 15.290 -14.090 -16.631 1.00 87.69 186 LYS A CA 1
ATOM 1426 C C . LYS A 1 186 ? 14.005 -14.092 -15.811 1.00 87.69 186 LYS A C 1
ATOM 1428 O O . LYS A 1 186 ? 13.604 -15.118 -15.280 1.00 87.69 186 LYS A O 1
ATOM 1433 N N . ILE A 1 187 ? 13.349 -12.940 -15.700 1.00 91.69 187 ILE A N 1
ATOM 1434 C CA . ILE A 1 187 ? 12.111 -12.818 -14.930 1.00 91.69 187 ILE A CA 1
ATOM 1435 C C . ILE A 1 187 ? 10.938 -13.610 -15.519 1.00 91.69 187 ILE A C 1
ATOM 1437 O O . ILE A 1 187 ? 10.004 -13.927 -14.794 1.00 91.69 187 ILE A O 1
ATOM 1441 N N . GLN A 1 188 ? 11.000 -13.969 -16.801 1.00 88.62 188 GLN A N 1
ATOM 1442 C CA . GLN A 1 188 ? 10.018 -14.825 -17.467 1.00 88.62 188 GLN A CA 1
ATOM 1443 C C . GLN A 1 188 ? 9.912 -16.227 -16.855 1.00 88.62 188 GLN A C 1
ATOM 1445 O O . GLN A 1 188 ? 8.873 -16.867 -16.993 1.00 88.62 188 GLN A O 1
ATOM 1450 N N . ASP A 1 189 ? 10.953 -16.676 -16.149 1.00 89.06 189 ASP A N 1
ATOM 1451 C CA . ASP A 1 189 ? 10.969 -17.976 -15.476 1.00 89.06 189 ASP A CA 1
ATOM 1452 C C . ASP A 1 189 ? 10.272 -17.920 -14.091 1.00 89.06 189 ASP A C 1
ATOM 1454 O O . ASP A 1 189 ? 10.082 -18.953 -13.450 1.00 89.06 189 ASP A O 1
ATOM 1458 N N . ASP A 1 190 ? 9.868 -16.731 -13.614 1.00 94.62 190 ASP A N 1
ATOM 1459 C CA . ASP A 1 190 ? 9.220 -16.518 -12.311 1.00 94.62 190 ASP A CA 1
ATOM 1460 C C . ASP A 1 190 ? 7.764 -16.040 -12.446 1.00 94.62 190 ASP A C 1
ATOM 1462 O O . ASP A 1 190 ? 7.418 -14.875 -12.212 1.00 94.62 190 ASP A O 1
ATOM 1466 N N . ASN A 1 191 ? 6.877 -16.981 -12.776 1.00 94.38 191 ASN A N 1
ATOM 1467 C CA . ASN A 1 191 ? 5.437 -16.728 -12.899 1.00 94.38 191 ASN A CA 1
ATOM 1468 C C . ASN A 1 191 ? 4.837 -16.143 -11.612 1.00 94.38 191 ASN A C 1
ATOM 1470 O O . ASN A 1 191 ? 3.963 -15.282 -11.672 1.00 94.38 191 ASN A O 1
ATOM 1474 N N . PHE A 1 192 ? 5.331 -16.556 -10.440 1.00 94.75 192 PHE A N 1
ATOM 1475 C CA . PHE A 1 192 ? 4.859 -16.029 -9.161 1.00 94.75 192 PHE A CA 1
ATOM 1476 C C . PHE A 1 192 ? 5.209 -14.542 -9.000 1.00 94.75 192 PHE A C 1
ATOM 1478 O O . PHE A 1 192 ? 4.369 -13.737 -8.581 1.00 94.75 192 PHE A O 1
ATOM 1485 N N . GLY A 1 193 ? 6.426 -14.142 -9.373 1.00 96.31 193 GLY A N 1
ATOM 1486 C CA . GLY A 1 193 ? 6.824 -12.737 -9.406 1.00 96.31 193 GLY A CA 1
ATOM 1487 C C . GLY A 1 193 ? 5.994 -11.903 -10.384 1.00 96.31 193 GLY A C 1
ATOM 1488 O O . GLY A 1 193 ? 5.570 -10.791 -10.045 1.00 96.31 193 GLY A O 1
ATOM 1489 N N . ILE A 1 194 ? 5.701 -12.449 -11.568 1.00 97.25 194 ILE A N 1
ATOM 1490 C CA . ILE A 1 194 ? 4.854 -11.805 -12.585 1.00 97.25 194 ILE A CA 1
ATOM 1491 C C . ILE A 1 194 ? 3.421 -11.633 -12.063 1.00 97.25 194 ILE A C 1
ATOM 1493 O O . ILE A 1 194 ? 2.875 -10.527 -12.105 1.00 97.25 194 ILE A O 1
ATOM 1497 N N . ASP A 1 195 ? 2.832 -12.684 -11.492 1.00 96.81 195 ASP A N 1
ATOM 1498 C CA . ASP A 1 195 ? 1.464 -12.678 -10.967 1.00 96.81 195 ASP A CA 1
ATOM 1499 C C . ASP A 1 195 ? 1.290 -11.694 -9.812 1.00 96.81 195 ASP A C 1
ATOM 1501 O O . ASP A 1 195 ? 0.332 -10.913 -9.780 1.00 96.81 195 ASP A O 1
ATOM 1505 N N . THR A 1 196 ? 2.232 -11.693 -8.865 1.00 97.62 196 THR A N 1
ATOM 1506 C CA . THR A 1 196 ? 2.215 -10.743 -7.747 1.00 97.62 196 THR A CA 1
ATOM 1507 C C . THR A 1 196 ? 2.382 -9.304 -8.236 1.00 97.62 196 THR A C 1
ATOM 1509 O O . THR A 1 196 ? 1.709 -8.401 -7.738 1.00 97.62 196 THR A O 1
ATOM 1512 N N . SER A 1 197 ? 3.197 -9.071 -9.263 1.00 98.50 197 SER A N 1
ATOM 1513 C CA . SER A 1 197 ? 3.358 -7.745 -9.872 1.00 98.50 197 SER A CA 1
ATOM 1514 C C . SER A 1 197 ? 2.095 -7.286 -10.601 1.00 98.50 197 SER A C 1
ATOM 1516 O O . SER A 1 197 ? 1.631 -6.165 -10.381 1.00 98.50 197 SER A O 1
ATOM 1518 N N . MET A 1 198 ? 1.449 -8.165 -11.372 1.00 98.25 198 MET A N 1
ATOM 1519 C CA . MET A 1 198 ? 0.126 -7.901 -11.949 1.00 98.25 198 MET A CA 1
ATOM 1520 C C . MET A 1 198 ? -0.916 -7.593 -10.857 1.00 98.25 198 MET A C 1
ATOM 1522 O O . MET A 1 198 ? -1.776 -6.727 -11.037 1.00 98.25 198 MET A O 1
ATOM 1526 N N . GLY A 1 199 ? -0.830 -8.267 -9.707 1.00 98.00 199 GLY A N 1
ATOM 1527 C CA . GLY A 1 199 ? -1.656 -8.009 -8.529 1.00 98.00 199 GLY A CA 1
ATOM 1528 C C . GLY A 1 199 ? -1.556 -6.569 -8.015 1.00 98.00 199 GLY A C 1
ATOM 1529 O O . GLY A 1 199 ? -2.588 -5.934 -7.782 1.00 98.00 199 GLY A O 1
ATOM 1530 N N . VAL A 1 200 ? -0.343 -6.006 -7.934 1.00 98.81 200 VAL A N 1
ATOM 1531 C CA . VAL A 1 200 ? -0.128 -4.583 -7.585 1.00 98.81 200 VAL A CA 1
ATOM 1532 C C . VAL A 1 200 ? -0.883 -3.672 -8.550 1.00 98.81 200 VAL A C 1
ATOM 1534 O O . VAL A 1 200 ? -1.619 -2.782 -8.121 1.00 98.81 200 VAL A O 1
ATOM 1537 N N . GLY A 1 201 ? -0.777 -3.950 -9.851 1.00 98.44 201 GLY A N 1
ATOM 1538 C CA . GLY A 1 201 ? -1.530 -3.255 -10.892 1.00 98.44 201 GLY A CA 1
ATOM 1539 C C . GLY A 1 201 ? -3.032 -3.243 -10.651 1.00 98.44 201 GLY A C 1
ATOM 1540 O O . GLY A 1 201 ? -3.671 -2.189 -10.635 1.00 98.44 201 GLY A O 1
ATOM 1541 N N . LYS A 1 202 ? -3.596 -4.424 -10.381 1.00 97.69 202 LYS A N 1
ATOM 1542 C CA . LYS A 1 202 ? -5.025 -4.591 -10.084 1.00 97.69 202 LYS A CA 1
ATOM 1543 C C . LYS A 1 202 ? -5.445 -3.802 -8.841 1.00 97.69 202 LYS A C 1
ATOM 1545 O O . LYS A 1 202 ? -6.538 -3.236 -8.825 1.00 97.69 202 LYS A O 1
ATOM 1550 N N . ARG A 1 203 ? -4.596 -3.733 -7.808 1.00 97.50 203 ARG A N 1
ATOM 1551 C CA . ARG A 1 203 ? -4.853 -2.930 -6.598 1.00 97.50 203 ARG A CA 1
ATOM 1552 C C . ARG A 1 203 ? -4.852 -1.433 -6.885 1.00 97.50 203 ARG A C 1
ATOM 1554 O O . ARG A 1 203 ? -5.751 -0.737 -6.418 1.00 97.50 203 ARG A O 1
ATOM 1561 N N . VAL A 1 204 ? -3.906 -0.948 -7.687 1.00 98.19 204 VAL A N 1
ATOM 1562 C CA . VAL A 1 204 ? -3.866 0.459 -8.111 1.00 98.19 204 VAL A CA 1
ATOM 1563 C C . VAL A 1 204 ? -5.088 0.810 -8.957 1.00 98.19 204 VAL A C 1
ATOM 1565 O O . VAL A 1 204 ? -5.787 1.768 -8.636 1.00 98.19 204 VAL A O 1
ATOM 1568 N N . LYS A 1 205 ? -5.440 -0.010 -9.954 1.00 96.94 205 LYS A N 1
ATOM 1569 C CA . LYS A 1 205 ? -6.684 0.161 -10.724 1.00 96.94 205 LYS A CA 1
ATOM 1570 C C . LYS A 1 205 ? -7.910 0.231 -9.822 1.00 96.94 205 LYS A C 1
ATOM 1572 O O . LYS A 1 205 ? -8.756 1.106 -9.992 1.00 96.94 205 LYS A O 1
ATOM 1577 N N . ARG A 1 206 ? -7.998 -0.662 -8.832 1.00 95.00 206 ARG A N 1
ATOM 1578 C CA . ARG A 1 206 ? -9.118 -0.674 -7.889 1.00 95.00 206 ARG A CA 1
ATOM 1579 C C . ARG A 1 206 ? -9.222 0.631 -7.100 1.00 95.00 206 ARG A C 1
ATOM 1581 O O . ARG A 1 206 ? -10.325 1.134 -6.905 1.00 95.00 206 ARG A O 1
ATOM 1588 N N . TYR A 1 207 ? -8.096 1.207 -6.690 1.00 95.38 207 TYR A N 1
ATOM 1589 C CA . TYR A 1 207 ? -8.088 2.521 -6.051 1.00 95.38 207 TYR A CA 1
ATOM 1590 C C . TYR A 1 207 ? -8.647 3.613 -6.980 1.00 95.38 207 TYR A C 1
ATOM 1592 O O . TYR A 1 207 ? -9.493 4.394 -6.550 1.00 95.38 207 TYR A O 1
ATOM 1600 N N . PHE A 1 208 ? -8.254 3.627 -8.261 1.00 94.94 208 PHE A N 1
ATOM 1601 C CA . PHE A 1 208 ? -8.771 4.571 -9.267 1.00 94.94 208 PHE A CA 1
ATOM 1602 C C . PHE A 1 208 ? -10.295 4.449 -9.456 1.00 94.94 208 PHE A C 1
ATOM 1604 O O . PHE A 1 208 ? -11.002 5.460 -9.481 1.00 94.94 208 PHE A O 1
ATOM 1611 N N . GLU A 1 209 ? -10.824 3.222 -9.523 1.00 92.81 209 GLU A N 1
ATOM 1612 C CA . GLU A 1 209 ? -12.273 2.964 -9.571 1.00 92.81 209 GLU A CA 1
ATOM 1613 C C . GLU A 1 209 ? -12.995 3.530 -8.334 1.00 92.81 209 GLU A C 1
ATOM 1615 O O . GLU A 1 209 ? -14.075 4.122 -8.438 1.00 92.81 209 GLU A O 1
ATOM 1620 N N . ILE A 1 210 ? -12.392 3.368 -7.153 1.00 92.25 210 ILE A N 1
ATOM 1621 C CA . ILE A 1 210 ? -12.946 3.855 -5.888 1.00 92.25 210 ILE A CA 1
ATOM 1622 C C . ILE A 1 210 ? -12.979 5.377 -5.881 1.00 92.25 210 ILE A C 1
ATOM 1624 O O . ILE A 1 210 ? -14.058 5.949 -5.758 1.00 92.25 210 ILE A O 1
ATOM 1628 N N . ILE A 1 211 ? -11.852 6.061 -6.080 1.00 91.81 211 ILE A N 1
ATOM 1629 C CA . ILE A 1 211 ? -11.816 7.533 -6.013 1.00 91.81 211 ILE A CA 1
ATOM 1630 C C . ILE A 1 211 ? -12.727 8.195 -7.065 1.00 91.81 211 ILE A C 1
ATOM 1632 O O . ILE A 1 211 ? -13.300 9.261 -6.805 1.00 91.81 211 ILE A O 1
ATOM 1636 N N . SER A 1 212 ? -12.942 7.519 -8.200 1.00 90.44 212 SER A N 1
ATOM 1637 C CA . SER A 1 212 ? -13.860 7.933 -9.271 1.00 90.44 212 SER A CA 1
ATOM 1638 C C . SER A 1 212 ? -15.342 7.704 -8.940 1.00 90.44 212 SER A C 1
ATOM 1640 O O . SER A 1 212 ? -16.219 8.308 -9.560 1.00 90.44 212 SER A O 1
ATOM 1642 N N . SER A 1 213 ? -15.657 6.862 -7.952 1.00 90.50 213 SER A N 1
ATOM 1643 C CA . SER A 1 213 ? -17.035 6.562 -7.547 1.00 90.50 213 SER A CA 1
ATOM 1644 C C . SER A 1 213 ? -17.727 7.774 -6.909 1.00 90.50 213 SER A C 1
ATOM 1646 O O . SER A 1 213 ? -17.090 8.715 -6.435 1.00 90.50 213 SER A O 1
ATOM 1648 N N . LYS A 1 214 ? -19.065 7.795 -6.884 1.00 91.62 214 LYS A N 1
ATOM 1649 C CA . LYS A 1 214 ? -19.808 8.839 -6.151 1.00 91.62 214 LYS A CA 1
ATOM 1650 C C . LYS A 1 214 ? -19.569 8.662 -4.650 1.00 91.62 214 LYS A C 1
ATOM 1652 O O . LYS A 1 214 ? -19.639 7.533 -4.176 1.00 91.62 214 LYS A O 1
ATOM 1657 N N . ALA A 1 215 ? -19.299 9.748 -3.926 1.00 92.69 215 ALA A N 1
ATOM 1658 C CA . ALA A 1 215 ? -19.215 9.696 -2.468 1.00 92.69 215 ALA A CA 1
ATOM 1659 C C . ALA A 1 215 ? -20.609 9.439 -1.876 1.00 92.69 215 ALA A C 1
ATOM 1661 O O . ALA A 1 215 ? -21.579 10.051 -2.324 1.00 92.69 215 ALA A O 1
ATOM 1662 N N . THR A 1 216 ? -20.705 8.547 -0.894 1.00 93.00 216 THR A N 1
ATOM 1663 C CA . THR A 1 216 ? -21.908 8.396 -0.064 1.00 93.00 216 THR A CA 1
ATOM 1664 C C . THR A 1 216 ? -21.975 9.493 0.996 1.00 93.00 216 THR A C 1
ATOM 1666 O O . THR A 1 216 ? -20.984 10.177 1.272 1.00 93.00 216 THR A O 1
ATOM 1669 N N . SER A 1 217 ? -23.144 9.650 1.619 1.00 92.81 217 SER A N 1
ATOM 1670 C CA . SER A 1 217 ? -23.305 10.548 2.762 1.00 92.81 217 SER A CA 1
ATOM 1671 C C . SER A 1 217 ? -22.370 10.147 3.905 1.00 92.81 217 SER A C 1
ATOM 1673 O O . SER A 1 217 ? -22.232 8.963 4.213 1.00 92.81 217 SER A O 1
ATOM 1675 N N . LYS A 1 218 ? -21.758 11.134 4.573 1.00 92.50 218 LYS A N 1
ATOM 1676 C CA . LYS A 1 218 ? -20.910 10.898 5.753 1.00 92.50 218 LYS A CA 1
ATOM 1677 C C . LYS A 1 218 ? -21.685 10.242 6.905 1.00 92.50 218 LYS A C 1
ATOM 1679 O O . LYS A 1 218 ? -21.113 9.413 7.601 1.00 92.50 218 LYS A O 1
ATOM 1684 N N . LYS A 1 219 ? -22.991 10.523 7.019 1.00 91.81 219 LYS A N 1
ATOM 1685 C CA . LYS A 1 219 ? -23.896 9.932 8.026 1.00 91.81 219 LYS A CA 1
ATOM 1686 C C . LYS A 1 219 ? -24.099 8.428 7.863 1.00 91.81 219 LYS A C 1
ATOM 1688 O O . LYS A 1 219 ? -24.520 7.765 8.797 1.00 91.81 219 LYS A O 1
ATOM 1693 N N . GLU A 1 220 ? -23.829 7.900 6.673 1.00 91.75 220 GLU A N 1
ATOM 1694 C CA . GLU A 1 220 ? -23.900 6.465 6.412 1.00 91.75 220 GLU A CA 1
ATOM 1695 C C . GLU A 1 220 ? -22.571 5.764 6.701 1.00 91.75 220 GLU A C 1
ATOM 1697 O O . GLU A 1 220 ? -22.493 4.549 6.550 1.00 91.75 220 GLU A O 1
ATOM 1702 N N . LEU A 1 221 ? -21.500 6.489 7.022 1.00 95.88 221 LEU A N 1
ATOM 1703 C CA . LEU A 1 221 ? -20.189 5.890 7.225 1.00 95.88 221 LEU A CA 1
ATOM 1704 C C . LEU A 1 221 ? -19.997 5.493 8.679 1.00 95.88 221 LEU A C 1
ATOM 1706 O O . LEU A 1 221 ? -20.256 6.286 9.581 1.00 95.88 221 LEU A O 1
ATOM 1710 N N . THR A 1 222 ? -19.431 4.306 8.867 1.00 96.44 222 THR A N 1
ATOM 1711 C CA . THR A 1 222 ? -18.975 3.827 10.170 1.00 96.44 222 THR A CA 1
ATOM 1712 C C . THR A 1 222 ? -17.464 3.613 10.121 1.00 96.44 222 THR A C 1
ATOM 1714 O O . THR A 1 222 ? -16.968 2.836 9.303 1.00 96.44 222 THR A O 1
ATOM 1717 N N . ILE A 1 223 ? -16.709 4.289 10.987 1.00 97.69 223 ILE A N 1
ATOM 1718 C CA . ILE A 1 223 ? -15.257 4.112 11.124 1.00 97.69 223 ILE A CA 1
ATOM 1719 C C . ILE A 1 223 ? -14.964 3.301 12.381 1.00 97.69 223 ILE A C 1
ATOM 1721 O O . ILE A 1 223 ? -15.336 3.686 13.490 1.00 97.69 223 ILE A O 1
ATOM 1725 N N . GLY A 1 224 ? -14.286 2.170 12.203 1.00 97.25 224 GLY A N 1
ATOM 1726 C CA . GLY A 1 224 ? -13.778 1.370 13.308 1.00 97.25 224 GLY A CA 1
ATOM 1727 C C . GLY A 1 224 ? -12.528 2.005 13.906 1.00 97.25 224 GLY A C 1
ATOM 1728 O O . GLY A 1 224 ? -11.634 2.430 13.173 1.00 97.25 224 GLY A O 1
ATOM 1729 N N . ILE A 1 225 ? -12.440 2.035 15.229 1.00 95.94 225 ILE A N 1
ATOM 1730 C CA . ILE A 1 225 ? -11.245 2.431 15.968 1.00 95.94 225 ILE A CA 1
ATOM 1731 C C . ILE A 1 225 ? -10.890 1.284 16.907 1.00 95.94 225 ILE A C 1
ATOM 1733 O O . ILE A 1 225 ? -11.618 0.981 17.852 1.00 95.94 225 ILE A O 1
ATOM 1737 N N . LEU A 1 226 ? -9.759 0.647 16.632 1.00 94.62 226 LEU A N 1
ATOM 1738 C CA . LEU A 1 226 ? -9.166 -0.359 17.503 1.00 94.62 226 LEU A CA 1
ATOM 1739 C C . LEU A 1 226 ? -8.023 0.290 18.272 1.00 94.62 226 LEU A C 1
ATOM 1741 O O . LEU A 1 226 ? -7.182 0.943 17.653 1.00 94.62 226 LEU A O 1
ATOM 1745 N N . TYR A 1 227 ? -7.956 0.109 19.590 1.00 92.19 227 TYR A N 1
ATOM 1746 C CA . TYR A 1 227 ? -6.860 0.678 20.373 1.00 92.19 227 TYR A CA 1
ATOM 1747 C C . TYR A 1 227 ? -6.306 -0.259 21.451 1.00 92.19 227 TYR A C 1
ATOM 1749 O O . TYR A 1 227 ? -7.025 -1.096 21.988 1.00 92.19 227 TYR A O 1
ATOM 1757 N N . SER A 1 228 ? -5.007 -0.135 21.747 1.00 89.62 228 SER A N 1
ATOM 1758 C CA . SER A 1 228 ? -4.300 -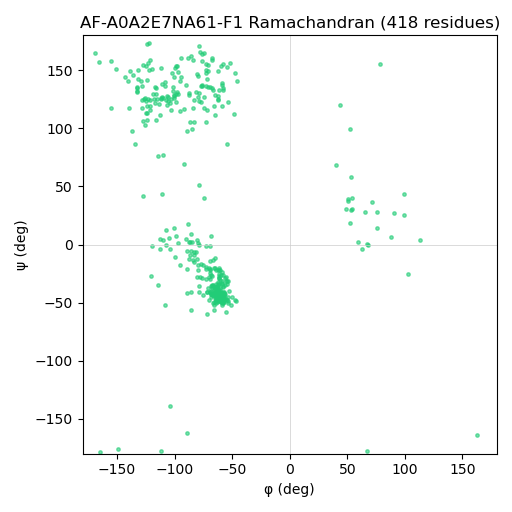0.942 22.755 1.00 89.62 228 SER A CA 1
ATOM 1759 C C . SER A 1 228 ? -3.126 -0.192 23.396 1.00 89.62 228 SER A C 1
ATOM 1761 O O . SER A 1 228 ? -2.489 0.650 22.764 1.00 89.62 228 SER A O 1
ATOM 1763 N N . GLY A 1 229 ? -2.808 -0.528 24.643 1.00 83.69 229 GLY A N 1
ATOM 1764 C CA . GLY A 1 229 ? -1.779 0.088 25.475 1.00 83.69 229 GLY A CA 1
ATOM 1765 C C . GLY A 1 229 ? -2.281 1.260 26.330 1.00 83.69 229 GLY A C 1
ATOM 1766 O O . GLY A 1 229 ? -1.488 2.147 26.651 1.00 83.69 229 GLY A O 1
ATOM 1767 N N . PHE A 1 230 ? -3.568 1.296 26.698 1.00 78.38 230 PHE A N 1
ATOM 1768 C CA . PHE A 1 230 ? -4.195 2.424 27.403 1.00 78.38 230 PHE A CA 1
ATOM 1769 C C . PHE A 1 230 ? -4.895 1.978 28.699 1.00 78.38 230 PHE A C 1
ATOM 1771 O O . PHE A 1 230 ? -5.752 1.107 28.700 1.00 78.38 230 PHE A O 1
ATOM 1778 N N . ASN A 1 231 ? -4.555 2.603 29.835 1.00 59.72 231 ASN A N 1
ATOM 1779 C CA . ASN A 1 231 ? -5.030 2.159 31.161 1.00 59.72 231 ASN A CA 1
ATOM 1780 C C . ASN A 1 231 ? -6.357 2.767 31.620 1.00 59.72 231 ASN A C 1
ATOM 1782 O O . ASN A 1 231 ? -6.983 2.247 32.540 1.00 59.72 231 ASN A O 1
ATOM 1786 N N . LYS A 1 232 ? -6.757 3.908 31.056 1.00 56.62 232 LYS A N 1
ATOM 1787 C CA . LYS A 1 232 ? -7.958 4.643 31.466 1.00 56.62 232 LYS A CA 1
ATOM 1788 C C . LYS A 1 232 ? -8.864 4.824 30.254 1.00 56.62 232 LYS A C 1
ATOM 1790 O O . LYS A 1 232 ? -8.376 5.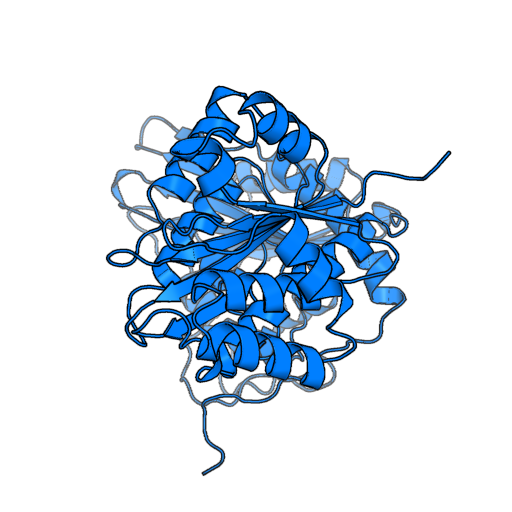104 29.161 1.00 56.62 232 LYS A O 1
ATOM 1795 N N . LYS A 1 233 ? -10.185 4.721 30.459 1.00 52.19 233 LYS A N 1
ATOM 1796 C CA . LYS A 1 233 ? -11.149 5.323 29.522 1.00 52.19 233 LYS A CA 1
ATOM 1797 C C . LYS A 1 233 ? -10.762 6.799 29.387 1.00 52.19 233 LYS A C 1
ATOM 1799 O O . LYS A 1 233 ? -10.707 7.484 30.402 1.00 52.19 233 LYS A O 1
ATOM 1804 N N . GLY A 1 234 ? -10.480 7.268 28.172 1.00 53.56 234 GLY A N 1
ATOM 1805 C CA . GLY A 1 234 ? -10.256 8.695 27.921 1.00 53.56 234 GLY A CA 1
ATOM 1806 C C . GLY A 1 234 ? -8.801 9.155 27.843 1.00 53.56 234 GLY A C 1
ATOM 1807 O O . GLY A 1 234 ? -8.486 10.222 28.358 1.00 53.56 234 GLY A O 1
ATOM 1808 N N . ASP A 1 235 ? -7.914 8.417 27.164 1.00 74.75 235 ASP A N 1
ATOM 1809 C CA . ASP A 1 235 ? -6.716 9.076 26.623 1.00 74.75 235 ASP A CA 1
ATOM 1810 C C . ASP A 1 235 ? -7.174 10.195 25.675 1.00 74.75 235 ASP A C 1
ATOM 1812 O O . ASP A 1 235 ? -7.881 9.933 24.698 1.00 74.75 235 ASP A O 1
ATOM 1816 N N . MET A 1 236 ? -6.812 11.439 25.997 1.00 75.00 236 MET A N 1
ATOM 1817 C CA . MET A 1 236 ? -7.280 12.634 25.290 1.00 75.00 236 MET A CA 1
ATOM 1818 C C . MET A 1 236 ? -6.996 12.554 23.787 1.00 75.00 236 MET A C 1
ATOM 1820 O O . MET A 1 236 ? -7.822 12.973 22.994 1.00 75.00 236 MET A O 1
ATOM 1824 N N . ARG A 1 237 ? -5.911 11.885 23.376 1.00 78.00 237 ARG A N 1
ATOM 1825 C CA . ARG A 1 237 ? -5.561 11.707 21.957 1.00 78.00 237 ARG A CA 1
ATOM 1826 C C . ARG A 1 237 ? -6.561 10.828 21.208 1.00 78.00 237 ARG A C 1
ATOM 1828 O O . ARG A 1 237 ? -6.819 11.057 20.030 1.00 78.00 237 ARG A O 1
ATOM 1835 N N . ILE A 1 238 ? -7.113 9.818 21.882 1.00 81.75 238 ILE A N 1
ATOM 1836 C CA . ILE A 1 238 ? -8.174 8.970 21.326 1.00 81.75 238 ILE A CA 1
ATOM 1837 C C . ILE A 1 238 ? -9.476 9.775 21.262 1.00 81.75 238 ILE A C 1
ATOM 1839 O O . ILE A 1 238 ? -10.182 9.704 20.262 1.00 81.75 238 ILE A O 1
ATOM 1843 N N . GLN A 1 239 ? -9.775 10.572 22.293 1.00 83.00 239 GLN A N 1
ATOM 1844 C CA . GLN A 1 239 ? -10.960 11.436 22.307 1.00 83.00 239 GLN A CA 1
ATOM 1845 C C . GLN A 1 239 ? -10.912 12.497 21.204 1.00 83.00 239 GLN A C 1
ATOM 1847 O O . GLN A 1 239 ? -11.884 12.642 20.471 1.00 83.00 239 GLN A O 1
ATOM 1852 N N . ASP A 1 240 ? -9.774 13.160 21.010 1.00 82.00 240 ASP A N 1
ATOM 1853 C CA . ASP A 1 240 ? -9.568 14.136 19.938 1.00 82.00 240 ASP A CA 1
ATOM 1854 C C . ASP A 1 240 ? -9.804 13.504 18.562 1.00 82.00 240 ASP A C 1
ATOM 1856 O O . ASP A 1 240 ? -10.534 14.054 17.737 1.00 82.00 240 ASP A O 1
ATOM 1860 N N . LEU A 1 241 ? -9.256 12.303 18.334 1.00 87.75 241 LEU A N 1
ATOM 1861 C CA . LEU A 1 241 ? -9.478 11.542 17.105 1.00 87.75 241 LEU A CA 1
ATOM 1862 C C . LEU A 1 241 ? -10.972 11.262 16.875 1.00 87.75 241 LEU A C 1
ATOM 1864 O O . LEU A 1 241 ? -11.484 11.510 15.782 1.00 87.75 241 LEU A O 1
ATOM 1868 N N . ILE A 1 242 ? -11.668 10.751 17.897 1.00 89.69 242 ILE A N 1
ATOM 1869 C CA . ILE A 1 242 ? -13.106 10.460 17.832 1.00 89.69 242 ILE A CA 1
ATOM 1870 C C . ILE A 1 242 ? -13.881 11.731 17.501 1.00 89.69 242 ILE A C 1
ATOM 1872 O O . ILE A 1 242 ? -14.691 11.725 16.576 1.00 89.69 242 ILE A O 1
ATOM 1876 N N . LEU A 1 243 ? -13.612 12.820 18.223 1.00 88.44 243 LEU A N 1
ATOM 1877 C CA . LEU A 1 243 ? -14.278 14.100 18.030 1.00 88.44 243 LEU A CA 1
ATOM 1878 C C . LEU A 1 243 ? -14.055 14.625 16.611 1.00 88.44 243 LEU A C 1
ATOM 1880 O O . LEU A 1 243 ? -15.001 15.102 15.991 1.00 88.44 243 LEU A O 1
ATOM 1884 N N . ASN A 1 244 ? -12.851 14.500 16.052 1.00 88.44 244 ASN A N 1
ATOM 1885 C CA . ASN A 1 244 ? -12.565 14.966 14.693 1.00 88.44 244 ASN A CA 1
ATOM 1886 C C . ASN A 1 244 ? -13.308 14.148 13.625 1.00 88.44 244 ASN A C 1
ATOM 1888 O O . ASN A 1 244 ? -13.798 14.713 12.642 1.00 88.44 244 ASN A O 1
ATOM 1892 N N . ILE A 1 245 ? -13.483 12.840 13.838 1.00 93.00 245 ILE A N 1
ATOM 1893 C CA . ILE A 1 245 ? -14.310 11.995 12.961 1.00 93.00 245 ILE A CA 1
ATOM 1894 C C . ILE A 1 245 ? -15.797 12.345 13.119 1.00 93.00 245 ILE A C 1
ATOM 1896 O O . ILE A 1 245 ? -16.488 12.580 12.126 1.00 93.00 245 ILE A O 1
ATOM 1900 N N . GLN A 1 246 ? -16.292 12.450 14.352 1.00 91.69 246 GLN A N 1
ATOM 1901 C CA . GLN A 1 246 ? -17.705 12.712 14.641 1.00 91.69 246 GLN A CA 1
ATOM 1902 C C . GLN A 1 246 ? -18.151 14.114 14.211 1.00 91.69 246 GLN A C 1
ATOM 1904 O O . GLN A 1 246 ? -19.256 14.263 13.693 1.00 91.69 246 GLN A O 1
ATOM 1909 N N . LYS A 1 247 ? -17.282 15.132 14.308 1.00 91.31 247 LYS A N 1
ATOM 1910 C CA . LYS A 1 247 ? -17.516 16.481 13.749 1.00 91.31 247 LYS A CA 1
ATOM 1911 C C . LYS A 1 247 ? -17.767 16.454 12.241 1.00 91.31 247 LYS A C 1
ATOM 1913 O O . LYS A 1 247 ? -18.459 17.318 11.714 1.00 91.31 247 LYS A O 1
ATOM 1918 N N . SER A 1 248 ? -17.244 15.448 11.537 1.00 89.69 248 SER A N 1
ATOM 1919 C CA . SER A 1 248 ? -17.535 15.235 10.118 1.00 89.69 248 SER A CA 1
ATOM 1920 C C . SER A 1 248 ? -18.894 14.565 9.866 1.00 89.69 248 SER A C 1
ATOM 1922 O O . SER A 1 248 ? -19.243 14.349 8.708 1.00 89.69 248 SER A O 1
ATOM 1924 N N . GLY A 1 249 ? -19.668 14.242 10.907 1.00 92.44 249 GLY A N 1
ATOM 1925 C CA . GLY A 1 249 ? -20.962 13.566 10.809 1.00 92.44 249 GLY A CA 1
ATOM 1926 C C . GLY A 1 249 ? -20.853 12.072 10.506 1.00 92.44 249 GLY A C 1
ATOM 1927 O O . GLY A 1 249 ? -21.739 11.536 9.850 1.00 92.44 249 GLY A O 1
ATOM 1928 N N . VAL A 1 250 ? -19.753 11.435 10.918 1.00 96.06 250 VAL A N 1
ATOM 1929 C CA . VAL A 1 250 ? -19.434 10.018 10.684 1.00 96.06 250 VAL A CA 1
ATOM 1930 C C . VAL A 1 250 ? -19.570 9.235 11.992 1.00 96.06 250 VAL A C 1
ATOM 1932 O O . VAL A 1 250 ? -19.109 9.699 13.036 1.00 96.06 250 VAL A O 1
ATOM 1935 N N . GLU A 1 251 ? -20.180 8.049 11.946 1.00 95.88 251 GLU A N 1
ATOM 1936 C CA . GLU A 1 251 ? -20.299 7.157 13.104 1.00 95.88 251 GLU A CA 1
ATOM 1937 C C . GLU A 1 251 ? -18.938 6.526 13.435 1.00 95.88 251 GLU A C 1
ATOM 1939 O O . GLU A 1 251 ? -18.172 6.149 12.544 1.00 95.88 251 GLU A O 1
ATOM 1944 N N . THR A 1 252 ? -18.641 6.362 14.723 1.00 95.81 252 THR A N 1
ATOM 1945 C CA . THR A 1 252 ? -17.449 5.655 15.198 1.00 95.81 252 THR A CA 1
ATOM 1946 C C . THR A 1 252 ? -17.835 4.421 16.006 1.00 95.81 252 THR A C 1
ATOM 1948 O O . THR A 1 252 ? -18.692 4.484 16.884 1.00 95.81 252 THR A O 1
ATOM 1951 N N . LYS A 1 253 ? -17.163 3.295 15.747 1.00 95.62 253 LYS A N 1
ATOM 1952 C CA . LYS A 1 253 ? -17.248 2.082 16.573 1.00 95.62 253 LYS A CA 1
ATOM 1953 C C . LYS A 1 253 ? -15.897 1.803 17.199 1.00 95.62 253 LYS A C 1
ATOM 1955 O O . LYS A 1 253 ? -14.898 1.714 16.491 1.00 95.62 253 LYS A O 1
ATOM 1960 N N . LEU A 1 254 ? -15.868 1.683 18.519 1.00 93.12 254 LEU A N 1
ATOM 1961 C CA . LEU A 1 254 ? -14.634 1.603 19.289 1.00 93.12 254 LEU A CA 1
ATOM 1962 C C . LEU A 1 254 ? -14.500 0.260 19.988 1.00 93.12 254 LEU A C 1
ATOM 1964 O O . LEU A 1 254 ? -15.440 -0.174 20.646 1.00 93.12 254 LEU A O 1
ATOM 1968 N N . ILE A 1 255 ? -13.312 -0.338 19.904 1.00 93.44 255 ILE A N 1
ATOM 1969 C CA . ILE A 1 255 ? -12.943 -1.507 20.704 1.00 93.44 255 ILE A CA 1
ATOM 1970 C C . ILE A 1 255 ? -11.605 -1.247 21.398 1.00 93.44 255 ILE A C 1
ATOM 1972 O O . ILE A 1 255 ? -10.582 -0.969 20.764 1.00 93.44 255 ILE A O 1
ATOM 1976 N N . ASP A 1 256 ? -11.641 -1.393 22.720 1.00 91.81 256 ASP A N 1
ATOM 1977 C CA . ASP A 1 256 ? -10.481 -1.416 23.603 1.00 91.81 256 ASP A CA 1
ATOM 1978 C C . ASP A 1 256 ? -9.911 -2.835 23.656 1.00 91.81 256 ASP A C 1
ATOM 1980 O O . ASP A 1 256 ? -10.421 -3.697 24.377 1.00 91.81 256 ASP A O 1
ATOM 1984 N N . ILE A 1 257 ? -8.847 -3.098 22.900 1.00 92.12 257 ILE A N 1
ATOM 1985 C CA . ILE A 1 257 ? -8.246 -4.435 22.831 1.00 92.12 257 ILE A CA 1
ATOM 1986 C C . ILE A 1 257 ? -7.741 -4.866 24.217 1.00 92.12 257 ILE A C 1
ATOM 1988 O O . ILE A 1 257 ? -7.759 -6.055 24.534 1.00 92.12 257 ILE A O 1
ATOM 1992 N N . ASP A 1 258 ? -7.340 -3.932 25.087 1.00 88.56 258 ASP A N 1
ATOM 1993 C CA . ASP A 1 258 ? -6.813 -4.276 26.409 1.00 88.56 258 ASP A CA 1
ATOM 1994 C C . ASP A 1 258 ? -7.893 -4.845 27.340 1.00 88.56 258 ASP A C 1
ATOM 1996 O O . ASP A 1 258 ? -7.572 -5.641 28.229 1.00 88.56 258 ASP A O 1
ATOM 2000 N N . ARG A 1 259 ? -9.170 -4.521 27.097 1.00 90.38 259 ARG A N 1
ATOM 2001 C CA . ARG A 1 259 ? -10.319 -5.066 27.843 1.00 90.38 259 ARG A CA 1
ATOM 2002 C C . ARG A 1 259 ? -10.729 -6.459 27.394 1.00 90.38 259 ARG A C 1
ATOM 2004 O O . ARG A 1 259 ? -11.334 -7.183 28.178 1.00 90.38 259 ARG A O 1
ATOM 2011 N N . LEU A 1 260 ? -10.370 -6.840 26.174 1.00 92.19 260 LEU A N 1
ATOM 2012 C CA . LEU A 1 260 ? -10.698 -8.144 25.619 1.00 92.19 260 LEU A CA 1
ATOM 2013 C C . LEU A 1 260 ? -9.790 -9.227 26.197 1.00 92.19 260 LEU A C 1
ATOM 2015 O O . LEU A 1 260 ? -8.566 -9.077 26.279 1.00 92.19 260 LEU A O 1
ATOM 2019 N N . LYS A 1 261 ? -10.359 -10.368 26.565 1.00 94.25 261 LYS A N 1
ATOM 2020 C CA . LYS A 1 261 ? -9.604 -11.596 26.805 1.00 94.25 261 LYS A CA 1
ATOM 2021 C C . LYS A 1 261 ? -9.169 -12.112 25.439 1.00 94.25 261 LYS A C 1
ATOM 2023 O O . LYS A 1 261 ? -9.983 -12.632 24.693 1.00 94.25 261 LYS A O 1
ATOM 2028 N N . ILE A 1 262 ? -7.890 -11.959 25.103 1.00 93.12 262 ILE A N 1
ATOM 2029 C CA . ILE A 1 262 ? -7.295 -12.477 23.862 1.00 93.12 262 ILE A CA 1
ATOM 2030 C C . ILE A 1 262 ? -6.127 -13.373 24.246 1.00 93.12 262 ILE A C 1
ATOM 2032 O O . ILE A 1 262 ? -5.228 -12.953 24.976 1.00 93.12 262 ILE A O 1
ATOM 2036 N N . LYS A 1 263 ? -6.148 -14.612 23.759 1.00 94.06 263 LYS A N 1
ATOM 2037 C CA . LYS A 1 263 ? -5.090 -15.602 23.982 1.00 94.06 263 LYS A CA 1
ATOM 2038 C C . LYS A 1 263 ? -4.143 -15.673 22.770 1.00 94.06 263 LYS A C 1
ATOM 2040 O O . LYS A 1 263 ? -4.585 -15.404 21.646 1.00 94.06 263 LYS A O 1
ATOM 2045 N N . PRO A 1 264 ? -2.873 -16.080 22.959 1.00 94.06 264 PRO A N 1
ATOM 2046 C CA . PRO A 1 264 ? -1.938 -16.310 21.857 1.00 94.06 264 PRO A CA 1
ATOM 2047 C C . PRO A 1 264 ? -2.484 -17.282 20.804 1.00 94.06 264 PRO A C 1
ATOM 2049 O O . PRO A 1 264 ? -3.308 -18.151 21.102 1.00 94.06 264 PRO A O 1
ATOM 2052 N N . CYS A 1 265 ? -2.032 -17.143 19.559 1.00 94.12 265 CYS A N 1
ATOM 2053 C CA . CYS A 1 265 ? -2.438 -18.047 18.483 1.00 94.12 265 CYS A CA 1
ATOM 2054 C C . CYS A 1 265 ? -1.784 -19.430 18.631 1.00 94.12 265 CYS A C 1
ATOM 2056 O O . CYS A 1 265 ? -0.584 -19.534 18.852 1.00 94.12 265 CYS A O 1
ATOM 2058 N N . LEU A 1 266 ? -2.558 -20.500 18.422 1.00 94.38 266 LEU A N 1
ATOM 2059 C CA . LEU A 1 266 ? -2.065 -21.887 18.468 1.00 94.38 266 LEU A CA 1
ATOM 2060 C C . LEU A 1 266 ? -1.518 -22.402 17.124 1.00 94.38 266 LEU A C 1
ATOM 2062 O O . LEU A 1 266 ? -1.224 -23.584 17.002 1.00 94.38 266 LEU A O 1
ATOM 2066 N N . ALA A 1 267 ? -1.493 -21.572 16.075 1.00 91.69 267 ALA A N 1
ATOM 2067 C CA . ALA A 1 267 ? -1.115 -21.965 14.707 1.00 91.69 267 ALA A CA 1
ATOM 2068 C C . ALA A 1 267 ? -1.867 -23.193 14.128 1.00 91.69 267 ALA A C 1
ATOM 2070 O O . ALA A 1 267 ? -1.476 -23.742 13.105 1.00 91.69 267 ALA A O 1
ATOM 2071 N N . CYS A 1 268 ? -3.013 -23.566 14.707 1.00 91.06 268 CYS A N 1
ATOM 2072 C CA . CYS A 1 268 ? -3.780 -24.777 14.378 1.00 91.06 268 CYS A CA 1
ATOM 2073 C C . CYS A 1 268 ? -4.462 -24.799 12.994 1.00 91.06 268 CYS A C 1
ATOM 2075 O O . CYS A 1 268 ? -5.187 -25.739 12.685 1.00 91.06 268 CYS A O 1
ATOM 2077 N N . ALA A 1 269 ? -4.334 -23.728 12.202 1.00 86.12 269 ALA A N 1
ATOM 2078 C CA . ALA A 1 269 ? -5.001 -23.514 10.910 1.00 86.12 269 ALA A CA 1
ATOM 2079 C C . ALA A 1 269 ? -6.554 -23.514 10.903 1.00 86.12 269 ALA A C 1
ATOM 2081 O O . ALA A 1 269 ? -7.145 -23.275 9.846 1.00 86.12 269 ALA A O 1
ATOM 2082 N N . LYS A 1 270 ? -7.219 -23.669 12.057 1.00 87.88 270 LYS A N 1
ATOM 2083 C CA . LYS A 1 270 ? -8.685 -23.599 12.233 1.00 87.88 270 LYS A CA 1
ATOM 2084 C C . LYS A 1 270 ? -9.148 -22.177 12.580 1.00 87.88 270 LYS A C 1
ATOM 2086 O O . LYS A 1 270 ? -9.513 -21.890 13.720 1.00 87.88 270 LYS A O 1
ATOM 2091 N N . CYS A 1 271 ? -9.055 -21.253 11.621 1.00 88.50 271 CYS A N 1
ATOM 2092 C CA . CYS A 1 271 ? -9.523 -19.872 11.815 1.00 88.50 271 CYS A CA 1
ATOM 2093 C C . CYS A 1 271 ? -10.916 -19.653 11.189 1.00 88.50 271 CYS A C 1
ATOM 2095 O O . CYS A 1 271 ? -11.211 -20.304 10.183 1.00 88.50 271 CYS A O 1
ATOM 2097 N N . PRO A 1 272 ? -11.717 -18.707 11.725 1.00 84.75 272 PRO A N 1
ATOM 2098 C CA . PRO A 1 272 ? -13.020 -18.327 11.180 1.00 84.75 272 PRO A CA 1
ATOM 2099 C C . PRO A 1 272 ? -13.000 -18.079 9.671 1.00 84.75 272 PRO A C 1
ATOM 2101 O O . PRO A 1 272 ? -12.015 -17.564 9.133 1.00 84.75 272 PRO A O 1
ATOM 2104 N N . HIS A 1 273 ? -14.118 -18.396 9.022 1.00 84.31 273 HIS A N 1
ATOM 2105 C CA . HIS A 1 273 ? -14.368 -18.145 7.604 1.00 84.31 273 HIS A CA 1
ATOM 2106 C C . HIS A 1 273 ? -15.308 -16.939 7.424 1.00 84.31 273 HIS A C 1
ATOM 2108 O O . HIS A 1 273 ? -15.116 -15.917 8.086 1.00 84.31 273 HIS A O 1
ATOM 2114 N N . THR A 1 274 ? -16.263 -16.997 6.493 1.00 80.81 274 THR A N 1
ATOM 2115 C CA . THR A 1 274 ? -17.205 -15.907 6.176 1.00 80.81 274 THR A CA 1
ATOM 2116 C C . THR A 1 274 ? -18.009 -15.498 7.404 1.00 80.81 274 THR A C 1
ATOM 2118 O O . THR A 1 274 ? -18.152 -16.296 8.319 1.00 80.81 274 THR A O 1
ATOM 2121 N N . LEU A 1 275 ? -18.522 -14.263 7.454 1.00 78.88 275 LEU A N 1
ATOM 2122 C CA . LEU A 1 275 ? -19.304 -13.770 8.602 1.00 78.88 275 LEU A CA 1
ATOM 2123 C C . LEU A 1 275 ? -20.584 -14.566 8.881 1.00 78.88 275 LEU A C 1
ATOM 2125 O O . LEU A 1 275 ? -21.065 -14.544 10.005 1.00 78.88 275 LEU A O 1
ATOM 2129 N N . GLU A 1 276 ? -21.084 -15.274 7.874 1.00 79.12 276 GLU A N 1
ATOM 2130 C CA . GLU A 1 276 ? -22.287 -16.110 7.928 1.00 79.12 276 GLU A CA 1
ATOM 2131 C C . GLU A 1 276 ? -22.102 -17.375 8.773 1.00 79.12 276 GLU A C 1
ATOM 2133 O O . GLU A 1 276 ? -23.082 -17.970 9.207 1.00 79.12 276 GLU A O 1
ATOM 2138 N N . THR A 1 277 ? -20.857 -17.800 9.008 1.00 75.81 277 THR A N 1
ATOM 2139 C CA . THR A 1 277 ? -20.569 -18.950 9.867 1.00 75.81 277 THR A CA 1
ATOM 2140 C C . THR A 1 277 ? -20.280 -18.509 11.293 1.00 75.81 277 THR A C 1
ATOM 2142 O O . THR A 1 277 ? -19.824 -17.384 11.538 1.00 75.81 277 THR A O 1
ATOM 2145 N N . ASP A 1 278 ? -20.395 -19.446 12.230 1.00 79.31 278 ASP A N 1
ATOM 2146 C CA . ASP A 1 278 ? -19.848 -19.282 13.573 1.00 79.31 278 ASP A CA 1
ATOM 2147 C C . ASP A 1 278 ? -18.372 -18.870 13.534 1.00 79.31 278 ASP A C 1
ATOM 2149 O O . ASP A 1 278 ? -17.636 -19.148 12.576 1.00 79.31 278 ASP A O 1
ATOM 2153 N N . TYR A 1 279 ? -17.914 -18.232 14.616 1.00 81.19 279 TYR A N 1
ATOM 2154 C CA . TYR A 1 279 ? -16.522 -17.805 14.750 1.00 81.19 279 TYR A CA 1
ATOM 2155 C C . TYR A 1 279 ? -15.548 -18.970 14.512 1.00 81.19 279 TYR A C 1
ATOM 2157 O O . TYR A 1 279 ? -14.462 -18.760 14.000 1.00 81.19 279 TYR A O 1
ATOM 2165 N N . GLY A 1 280 ? -15.898 -20.217 14.831 1.00 83.19 280 GLY A N 1
ATOM 2166 C CA . GLY A 1 280 ? -15.144 -21.399 14.383 1.00 83.19 280 GLY A CA 1
ATOM 2167 C C . GLY A 1 280 ? -13.692 -21.516 14.884 1.00 83.19 280 GLY A C 1
ATOM 2168 O O . GLY A 1 280 ? -13.039 -22.525 14.627 1.00 83.19 280 GLY A O 1
ATOM 2169 N N . CYS A 1 281 ? -13.165 -20.528 15.618 1.00 90.38 281 CYS A N 1
ATOM 2170 C CA . CYS A 1 281 ? -11.872 -20.625 16.274 1.00 90.38 281 CYS A CA 1
ATOM 2171 C C . CYS A 1 281 ? -11.971 -21.601 17.446 1.00 90.38 281 CYS A C 1
ATOM 2173 O O . CYS A 1 281 ? -12.897 -21.533 18.259 1.00 90.38 281 CYS A O 1
ATOM 2175 N N . ILE A 1 282 ? -10.977 -22.482 17.561 1.00 93.25 282 ILE A N 1
ATOM 2176 C CA . ILE A 1 282 ? -10.882 -23.417 18.689 1.00 93.25 282 ILE A CA 1
ATOM 2177 C C . ILE A 1 282 ? -10.564 -22.707 20.008 1.00 93.25 282 ILE A C 1
ATOM 2179 O O . ILE A 1 282 ? -10.833 -23.233 21.084 1.00 93.25 282 ILE A O 1
ATOM 2183 N N . ILE A 1 283 ? -9.992 -21.505 19.932 1.00 93.50 283 ILE A N 1
ATOM 2184 C CA . ILE A 1 283 ? -9.654 -20.708 21.100 1.00 93.50 283 ILE A CA 1
ATOM 2185 C C . ILE A 1 283 ? -10.905 -19.935 21.519 1.00 93.50 283 ILE A C 1
ATOM 2187 O O . ILE A 1 283 ? -11.421 -19.123 20.755 1.00 93.50 283 ILE A O 1
ATOM 2191 N N . LYS A 1 284 ? -11.392 -20.208 22.734 1.00 92.06 284 LYS A N 1
ATOM 2192 C CA . LYS A 1 284 ? -12.517 -19.495 23.351 1.00 92.06 284 LYS A CA 1
ATOM 2193 C C . LYS A 1 284 ? -11.998 -18.261 24.081 1.00 92.06 284 LYS A C 1
ATOM 2195 O O . LYS A 1 284 ? -11.335 -18.388 25.123 1.00 92.06 284 LYS A O 1
ATOM 2200 N N . ASP A 1 285 ? -12.232 -17.110 23.465 1.00 94.50 285 ASP A N 1
ATOM 2201 C CA . ASP A 1 285 ? -11.817 -15.775 23.884 1.00 94.50 285 ASP A CA 1
ATOM 2202 C C . ASP A 1 285 ? -12.611 -14.706 23.095 1.00 94.50 285 ASP A C 1
ATOM 2204 O O . ASP A 1 285 ? -13.472 -15.057 22.287 1.00 94.50 285 ASP A O 1
ATOM 2208 N N . ASP A 1 286 ? -12.344 -13.419 23.320 1.00 95.44 286 ASP A N 1
ATOM 2209 C CA . ASP A 1 286 ? -13.215 -12.314 22.878 1.00 95.44 286 ASP A CA 1
ATOM 2210 C C . ASP A 1 286 ? -12.901 -11.819 21.447 1.00 95.44 286 ASP A C 1
ATOM 2212 O O . ASP A 1 286 ? -13.293 -10.730 21.032 1.00 95.44 286 ASP A O 1
ATOM 2216 N N . MET A 1 287 ? -12.178 -12.606 20.642 1.00 94.19 287 MET A N 1
ATOM 2217 C CA . MET A 1 287 ? -11.829 -12.206 19.272 1.00 94.19 287 MET A CA 1
ATOM 2218 C C . MET A 1 287 ? -13.029 -12.168 18.302 1.00 94.19 287 MET A C 1
ATOM 2220 O O . MET A 1 287 ? -12.902 -11.610 17.206 1.00 94.19 287 MET A O 1
ATOM 2224 N N . SER A 1 288 ? -14.176 -12.757 18.661 1.00 91.69 288 SER A N 1
ATOM 2225 C CA . SER A 1 288 ? -15.411 -12.679 17.864 1.00 91.69 288 SER A CA 1
ATOM 2226 C C . SER A 1 288 ? -15.939 -11.249 17.755 1.00 91.69 288 SER A C 1
ATOM 2228 O O . SER A 1 288 ? -16.358 -10.854 16.670 1.00 91.69 288 SER A O 1
ATOM 2230 N N . GLU A 1 289 ? -15.808 -10.447 18.814 1.00 92.62 289 GLU A N 1
ATOM 2231 C CA . GLU A 1 289 ? -16.237 -9.043 18.839 1.00 92.62 289 GLU A CA 1
ATOM 2232 C C . GLU A 1 289 ? -15.505 -8.212 17.770 1.00 92.62 289 GLU A C 1
ATOM 2234 O O . GLU A 1 289 ? -16.112 -7.460 17.005 1.00 92.62 289 GLU A O 1
ATOM 2239 N N . ILE A 1 290 ? -14.189 -8.418 17.622 1.00 93.62 290 ILE A N 1
ATOM 2240 C CA . ILE A 1 290 ? -13.397 -7.733 16.587 1.00 93.62 290 ILE A CA 1
ATOM 2241 C C . ILE A 1 290 ? -13.809 -8.181 15.177 1.00 93.62 290 ILE A C 1
ATOM 2243 O O . ILE A 1 290 ? -13.808 -7.383 14.237 1.00 93.62 290 ILE A O 1
ATOM 2247 N N . ARG A 1 291 ? -14.164 -9.458 14.997 1.00 90.19 291 ARG A N 1
ATOM 2248 C CA . ARG A 1 291 ? -14.638 -9.951 13.696 1.00 90.19 291 ARG A CA 1
ATOM 2249 C C . ARG A 1 291 ? -15.963 -9.303 13.303 1.00 90.19 291 ARG A C 1
ATOM 2251 O O . ARG A 1 291 ? -16.112 -8.935 12.141 1.00 90.19 291 ARG A O 1
ATOM 2258 N N . GLU A 1 292 ? -16.893 -9.165 14.242 1.00 89.31 292 GLU A N 1
ATOM 2259 C CA . GLU A 1 292 ? -18.185 -8.510 14.009 1.00 89.31 292 GLU A CA 1
ATOM 2260 C C . GLU A 1 292 ? -18.006 -7.040 13.621 1.00 89.31 292 GLU A C 1
ATOM 2262 O O . GLU A 1 292 ? -18.629 -6.582 12.660 1.00 89.31 292 GLU A O 1
ATOM 2267 N N . LEU A 1 293 ? -17.076 -6.326 14.272 1.00 93.25 293 LEU A N 1
ATOM 2268 C CA . LEU A 1 293 ? -16.713 -4.959 13.887 1.00 93.25 293 LEU A CA 1
ATOM 2269 C C . LEU A 1 293 ? -16.334 -4.867 12.402 1.00 93.25 293 LEU A C 1
ATOM 2271 O O . LEU A 1 293 ? -16.841 -3.998 11.692 1.00 93.25 293 LEU A O 1
ATOM 2275 N N . PHE A 1 294 ? -15.468 -5.759 11.910 1.00 91.75 294 PHE A N 1
ATOM 2276 C CA . PHE A 1 294 ? -14.998 -5.714 10.520 1.00 91.75 294 PHE A CA 1
ATOM 2277 C C . PHE A 1 294 ? -16.107 -5.898 9.479 1.00 91.75 294 PHE A C 1
ATOM 2279 O O . PHE A 1 294 ? -15.941 -5.451 8.348 1.00 91.75 294 PHE A O 1
ATOM 2286 N N . GLY A 1 295 ? -17.245 -6.494 9.844 1.00 84.06 295 GLY A N 1
ATOM 2287 C CA . GLY A 1 295 ? -18.393 -6.639 8.948 1.00 84.06 295 GLY A CA 1
ATOM 2288 C C . GLY A 1 295 ? -19.169 -5.356 8.665 1.00 84.06 295 GLY A C 1
ATOM 2289 O O . GLY A 1 295 ? -19.903 -5.301 7.682 1.00 84.06 295 GLY A O 1
ATOM 2290 N N . GLY A 1 296 ? -19.025 -4.335 9.513 1.00 85.62 296 GLY A N 1
ATOM 2291 C CA . GLY A 1 296 ? -19.870 -3.138 9.472 1.00 85.62 296 GLY A CA 1
ATOM 2292 C C . GLY A 1 296 ? -19.138 -1.823 9.219 1.00 85.62 296 GLY A C 1
ATOM 2293 O O . GLY A 1 296 ? -19.789 -0.784 9.184 1.00 85.62 296 GLY A O 1
ATOM 2294 N N . ILE A 1 297 ? -17.812 -1.833 9.076 1.00 95.06 297 ILE A N 1
ATOM 2295 C CA . ILE A 1 297 ? -17.014 -0.603 8.958 1.00 95.06 297 ILE A CA 1
ATOM 2296 C C . ILE A 1 297 ? -16.679 -0.253 7.506 1.00 95.06 297 ILE A C 1
ATOM 2298 O O . ILE A 1 297 ? -16.585 -1.104 6.625 1.00 95.06 297 ILE A O 1
ATOM 2302 N N . ASN A 1 298 ? -16.459 1.035 7.255 1.00 95.75 298 ASN A N 1
ATOM 2303 C CA . ASN A 1 298 ? -16.047 1.587 5.962 1.00 95.75 298 ASN A CA 1
ATOM 2304 C C . ASN A 1 298 ? -14.624 2.159 5.984 1.00 95.75 298 ASN A C 1
ATOM 2306 O O . ASN A 1 298 ? -14.117 2.573 4.948 1.00 95.75 298 ASN A O 1
ATOM 2310 N N . GLY A 1 299 ? -13.987 2.166 7.151 1.00 97.12 299 GLY A N 1
ATOM 2311 C CA . GLY A 1 299 ? -12.598 2.541 7.378 1.00 97.12 299 GLY A CA 1
ATOM 2312 C C . GLY A 1 299 ? -12.170 2.079 8.765 1.00 97.12 299 GLY A C 1
ATOM 2313 O O . GLY A 1 299 ? -13.017 1.862 9.635 1.00 97.12 299 GLY A O 1
ATOM 2314 N N . LEU A 1 300 ? -10.868 1.905 8.966 1.00 98.12 300 LEU A N 1
ATOM 2315 C CA . LEU A 1 300 ? -10.305 1.431 10.227 1.00 98.12 300 LEU A CA 1
ATOM 2316 C C . LEU A 1 300 ? -9.123 2.304 10.636 1.00 98.12 300 LEU A C 1
ATOM 2318 O O . LEU A 1 300 ? -8.212 2.502 9.839 1.00 98.12 300 LEU A O 1
ATOM 2322 N N . ILE A 1 301 ? -9.094 2.761 11.884 1.00 97.75 301 ILE A N 1
ATOM 2323 C CA . ILE A 1 301 ? -7.893 3.321 12.505 1.00 97.75 301 ILE A CA 1
ATOM 2324 C C . ILE A 1 301 ? -7.443 2.372 13.607 1.00 97.75 301 ILE A C 1
ATOM 2326 O O . ILE A 1 301 ? -8.219 2.039 14.503 1.00 97.75 301 ILE A O 1
ATOM 2330 N N . LEU A 1 302 ? -6.188 1.936 13.540 1.00 96.06 302 LEU A N 1
ATOM 2331 C CA . LEU A 1 302 ? -5.553 1.209 14.630 1.00 96.06 302 LEU A CA 1
ATOM 2332 C C . LEU A 1 302 ? -4.654 2.161 15.409 1.00 96.06 302 LEU A C 1
ATOM 2334 O O . LEU A 1 302 ? -3.797 2.832 14.829 1.00 96.06 302 LEU A O 1
ATOM 2338 N N . ILE A 1 303 ? -4.838 2.177 16.723 1.00 93.19 303 ILE A N 1
ATOM 2339 C CA . ILE A 1 303 ? -4.047 2.961 17.661 1.00 93.19 303 ILE A CA 1
ATOM 2340 C C . ILE A 1 303 ? -3.306 2.004 18.581 1.00 93.19 303 ILE A C 1
ATOM 2342 O O . ILE A 1 303 ? -3.906 1.112 19.176 1.00 93.19 303 ILE A O 1
ATOM 2346 N N . SER A 1 304 ? -2.000 2.168 18.736 1.00 91.25 304 SER A N 1
ATOM 2347 C CA . SER A 1 304 ? -1.270 1.348 19.699 1.00 91.25 304 SER A CA 1
ATOM 2348 C C . SER A 1 304 ? -0.219 2.159 20.423 1.00 91.25 304 SER A C 1
ATOM 2350 O O . SER A 1 304 ? 0.479 2.974 19.820 1.00 91.25 304 SER A O 1
ATOM 2352 N N . ARG A 1 305 ? -0.081 1.891 21.721 1.00 86.94 305 ARG A N 1
ATOM 2353 C CA . ARG A 1 305 ? 0.966 2.458 22.564 1.00 86.94 305 ARG A CA 1
ATOM 2354 C C . ARG A 1 305 ? 1.983 1.399 22.984 1.00 86.94 305 ARG A C 1
ATOM 2356 O O . ARG A 1 305 ? 1.599 0.304 23.390 1.00 86.94 305 ARG A O 1
ATOM 2363 N N . LYS A 1 306 ? 3.270 1.751 22.952 1.00 78.56 306 LYS A N 1
ATOM 2364 C CA . LYS A 1 306 ? 4.350 1.019 23.632 1.00 78.56 306 LYS A CA 1
ATOM 2365 C C . LYS A 1 306 ? 5.044 1.967 24.613 1.00 78.56 306 LYS A C 1
ATOM 2367 O O . LYS A 1 306 ? 5.596 2.981 24.200 1.00 78.56 306 LYS A O 1
ATOM 2372 N N . GLY A 1 307 ? 4.952 1.668 25.909 1.00 66.12 307 GLY A N 1
ATOM 2373 C CA . GLY A 1 307 ? 5.641 2.399 26.982 1.00 66.12 307 GLY A CA 1
ATOM 2374 C C . GLY A 1 307 ? 6.542 1.470 27.798 1.00 66.12 307 GLY A C 1
ATOM 2375 O O . GLY A 1 307 ? 6.493 0.259 27.591 1.00 66.12 307 GLY A O 1
ATOM 2376 N N . ASN A 1 308 ? 7.326 2.034 28.722 1.00 58.25 308 ASN A N 1
ATOM 2377 C CA . ASN A 1 308 ? 8.359 1.306 29.478 1.00 58.25 308 ASN A CA 1
ATOM 2378 C C . ASN A 1 308 ? 7.818 0.106 30.282 1.00 58.25 308 ASN A C 1
ATOM 2380 O O . ASN A 1 308 ? 8.456 -0.940 30.289 1.00 58.25 308 ASN A O 1
ATOM 2384 N N . ASP A 1 309 ? 6.601 0.201 30.833 1.00 52.53 309 ASP A N 1
ATOM 2385 C CA . ASP A 1 309 ? 6.075 -0.822 31.758 1.00 52.53 309 ASP A CA 1
ATOM 2386 C C . ASP A 1 309 ? 4.883 -1.627 31.215 1.00 52.53 309 ASP A C 1
ATOM 2388 O O . ASP A 1 309 ? 4.265 -2.401 31.950 1.00 52.53 309 ASP A O 1
ATOM 2392 N N . LYS A 1 310 ? 4.473 -1.425 29.951 1.00 57.81 310 LYS A N 1
ATOM 2393 C CA . LYS A 1 310 ? 3.257 -2.059 29.404 1.00 57.81 310 LYS A CA 1
ATOM 2394 C C . LYS A 1 310 ? 3.422 -2.545 27.975 1.00 57.81 310 LYS A C 1
ATOM 2396 O O . LYS A 1 310 ? 3.560 -1.758 27.038 1.00 57.81 310 LYS A O 1
ATOM 2401 N N . ILE A 1 311 ? 3.284 -3.857 27.810 1.00 60.16 311 ILE A N 1
ATOM 2402 C CA . ILE A 1 311 ? 3.026 -4.495 26.522 1.00 60.16 311 ILE A CA 1
ATOM 2403 C C . ILE A 1 311 ? 1.513 -4.411 26.285 1.00 60.16 311 ILE A C 1
ATOM 2405 O O . ILE A 1 311 ? 0.743 -5.124 26.925 1.00 60.16 311 ILE A O 1
ATOM 2409 N N . GLY A 1 312 ? 1.073 -3.517 25.394 1.00 69.75 312 GLY A N 1
ATOM 2410 C CA . GLY A 1 312 ? -0.302 -3.553 24.890 1.00 69.75 312 GLY A CA 1
ATOM 2411 C C . GLY A 1 312 ? -0.588 -4.890 24.194 1.00 69.75 312 GLY A C 1
ATOM 2412 O O . GLY A 1 312 ? 0.316 -5.531 23.651 1.00 69.75 312 GLY A O 1
ATOM 2413 N N . LYS A 1 313 ? -1.852 -5.311 24.157 1.00 87.75 313 LYS A N 1
ATOM 2414 C CA . LYS A 1 313 ? -2.291 -6.546 23.485 1.00 87.75 313 LYS A CA 1
ATOM 2415 C C . LYS A 1 313 ? -2.195 -6.516 21.951 1.00 87.75 313 LYS A C 1
ATOM 2417 O O . LYS A 1 313 ? -2.609 -7.483 21.318 1.00 87.75 313 LYS A O 1
ATOM 2422 N N . TYR A 1 314 ? -1.607 -5.481 21.340 1.00 89.44 314 TYR A N 1
ATOM 2423 C CA . TYR A 1 314 ? -1.388 -5.392 19.887 1.00 89.44 314 TYR A CA 1
ATOM 2424 C C . TYR A 1 314 ? -0.798 -6.674 19.282 1.00 89.44 314 TYR A C 1
ATOM 2426 O O . TYR A 1 314 ? -1.315 -7.167 18.283 1.00 89.44 314 TYR A O 1
ATOM 2434 N N . GLN A 1 315 ? 0.262 -7.230 19.882 1.00 90.25 315 GLN A N 1
ATOM 2435 C CA . GLN A 1 315 ? 0.923 -8.419 19.333 1.00 90.25 315 GLN A CA 1
ATOM 2436 C C . GLN A 1 315 ? 0.011 -9.657 19.399 1.00 90.25 315 GLN A C 1
ATOM 2438 O O . GLN A 1 315 ? -0.129 -10.360 18.401 1.00 90.25 315 GLN A O 1
ATOM 2443 N N . LEU A 1 316 ? -0.684 -9.863 20.525 1.00 92.00 316 LEU A N 1
ATOM 2444 C CA . LEU A 1 316 ? -1.665 -10.945 20.683 1.00 92.00 316 LEU A CA 1
ATOM 2445 C C . LEU A 1 316 ? -2.825 -10.806 19.696 1.00 92.00 316 LEU A C 1
ATOM 2447 O O . LEU A 1 316 ? -3.240 -11.782 19.078 1.00 92.00 316 LEU A O 1
ATOM 2451 N N . PHE A 1 317 ? -3.328 -9.585 19.517 1.00 94.06 317 PHE A N 1
ATOM 2452 C CA . PHE A 1 317 ? -4.354 -9.285 18.529 1.00 94.06 317 PHE A CA 1
ATOM 2453 C C . PHE A 1 317 ? -3.878 -9.631 17.112 1.00 94.06 317 PHE A C 1
ATOM 2455 O O . PHE A 1 317 ? -4.576 -10.345 16.391 1.00 94.06 317 PHE A O 1
ATOM 2462 N N . LEU A 1 318 ? -2.680 -9.179 16.730 1.00 93.81 318 LEU A N 1
ATOM 2463 C CA . LEU A 1 318 ? -2.128 -9.380 15.394 1.00 93.81 318 LEU A CA 1
ATOM 2464 C C . LEU A 1 318 ? -2.000 -10.867 15.027 1.00 93.81 318 LEU A C 1
ATOM 2466 O O . LEU A 1 318 ? -2.369 -11.271 13.928 1.00 93.81 318 LEU A O 1
ATOM 2470 N N . GLU A 1 319 ? -1.521 -11.707 15.943 1.00 92.88 319 GLU A N 1
ATOM 2471 C CA . GLU A 1 319 ? -1.398 -13.156 15.715 1.00 92.88 319 GLU A CA 1
ATOM 2472 C C . GLU A 1 319 ? -2.739 -13.830 15.387 1.00 92.88 319 GLU A C 1
ATOM 2474 O O . GLU A 1 319 ? -2.790 -14.894 14.758 1.00 92.88 319 GLU A O 1
ATOM 2479 N N . ARG A 1 320 ? -3.841 -13.201 15.804 1.00 93.62 320 ARG A N 1
ATOM 2480 C CA . ARG A 1 320 ? -5.203 -13.710 15.677 1.00 93.62 320 ARG A CA 1
ATOM 2481 C C . ARG A 1 320 ? -5.948 -13.155 14.464 1.00 93.62 320 ARG A C 1
ATOM 2483 O O . ARG A 1 320 ? -7.076 -13.577 14.239 1.00 93.62 320 ARG A O 1
ATOM 2490 N N . THR A 1 321 ? -5.350 -12.312 13.616 1.00 93.94 321 THR A N 1
ATOM 2491 C CA . THR A 1 321 ? -6.039 -11.678 12.467 1.00 93.94 321 THR A CA 1
ATOM 2492 C C . THR A 1 321 ? -6.092 -12.519 11.187 1.00 93.94 321 THR A C 1
ATOM 2494 O O . THR A 1 321 ? -6.640 -12.077 10.173 1.00 93.94 321 THR A O 1
ATOM 2497 N N . ARG A 1 322 ? -5.580 -13.762 11.181 1.00 91.25 322 ARG A N 1
ATOM 2498 C CA . ARG A 1 322 ? -5.626 -14.633 9.983 1.00 91.25 322 ARG A CA 1
ATOM 2499 C C . ARG A 1 322 ? -7.050 -14.836 9.450 1.00 91.25 322 ARG A C 1
ATOM 2501 O O . ARG A 1 322 ? -7.217 -15.008 8.239 1.00 91.25 322 ARG A O 1
ATOM 2508 N N . PHE A 1 323 ? -8.066 -14.777 10.316 1.00 90.38 323 PHE A N 1
ATOM 2509 C CA . PHE A 1 323 ? -9.464 -14.884 9.898 1.00 90.38 323 PHE A CA 1
ATOM 2510 C C . PHE A 1 323 ? -9.861 -13.801 8.894 1.00 90.38 323 PHE A C 1
ATOM 2512 O O . PHE A 1 323 ? -10.597 -14.115 7.978 1.00 90.38 323 PHE A O 1
ATOM 2519 N N . ILE A 1 324 ? -9.300 -12.585 8.961 1.00 92.31 324 ILE A N 1
ATOM 2520 C CA . ILE A 1 324 ? -9.610 -11.500 8.013 1.00 92.31 324 ILE A CA 1
ATOM 2521 C C . ILE A 1 324 ? -9.427 -11.974 6.567 1.00 92.31 324 ILE A C 1
ATOM 2523 O O . ILE A 1 324 ? -10.230 -11.675 5.687 1.00 92.31 324 ILE A O 1
ATOM 2527 N N . ARG A 1 325 ? -8.370 -12.758 6.326 1.00 90.31 325 ARG A N 1
ATOM 2528 C CA . ARG A 1 325 ? -8.067 -13.324 5.009 1.00 90.31 325 ARG A CA 1
ATOM 2529 C C . ARG A 1 325 ? -8.997 -14.484 4.672 1.00 90.31 325 ARG A C 1
ATOM 2531 O O . ARG A 1 325 ? -9.485 -14.529 3.551 1.00 90.31 325 ARG A O 1
ATOM 2538 N N . ARG A 1 326 ? -9.255 -15.389 5.624 1.00 87.38 326 ARG A N 1
ATOM 2539 C CA . ARG A 1 326 ? -10.146 -16.554 5.442 1.00 87.38 326 ARG A CA 1
ATOM 2540 C C . ARG A 1 326 ? -11.618 -16.176 5.278 1.00 87.38 326 ARG A C 1
ATOM 2542 O O . ARG A 1 326 ? -12.340 -16.889 4.591 1.00 87.38 326 ARG A O 1
ATOM 2549 N N . SER A 1 327 ? -12.037 -15.035 5.815 1.00 86.94 327 SER A N 1
ATOM 2550 C CA . SER A 1 327 ? -13.301 -14.351 5.533 1.00 86.94 327 SER A CA 1
ATOM 2551 C C . SER A 1 327 ? -13.260 -13.660 4.165 1.00 86.94 327 SER A C 1
ATOM 2553 O O . SER A 1 327 ? -13.723 -12.533 4.030 1.00 86.94 327 SER A O 1
ATOM 2555 N N . ASN A 1 328 ? -12.661 -14.308 3.158 1.00 87.38 328 ASN A N 1
ATOM 2556 C CA . ASN A 1 328 ? -12.573 -13.802 1.789 1.00 87.38 328 ASN A CA 1
ATOM 2557 C C . ASN A 1 328 ? -11.972 -12.390 1.686 1.00 87.38 328 ASN A C 1
ATOM 2559 O O . ASN A 1 328 ? -12.408 -11.570 0.882 1.00 87.38 328 ASN A O 1
ATOM 2563 N N . PHE A 1 329 ? -10.939 -12.123 2.495 1.00 90.44 329 PHE A N 1
ATOM 2564 C CA . PHE A 1 329 ? -10.321 -10.803 2.624 1.00 90.44 329 PHE A CA 1
ATOM 2565 C C . PHE A 1 329 ? -11.356 -9.713 2.935 1.00 90.44 329 PHE A C 1
ATOM 2567 O O . PHE A 1 329 ? -11.464 -8.739 2.194 1.00 90.44 329 PHE A O 1
ATOM 2574 N N . ILE A 1 330 ? -12.103 -9.862 4.032 1.00 89.75 330 ILE A N 1
ATOM 2575 C CA . ILE A 1 330 ? -13.207 -8.959 4.406 1.00 89.75 330 ILE A CA 1
ATOM 2576 C C . ILE A 1 330 ? -12.802 -7.479 4.498 1.00 89.75 330 ILE A C 1
ATOM 2578 O O . ILE A 1 330 ? -13.602 -6.596 4.221 1.00 89.75 330 ILE A O 1
ATOM 2582 N N . MET A 1 331 ? -11.533 -7.208 4.808 1.00 93.31 331 MET A N 1
ATOM 2583 C CA . MET A 1 331 ? -10.963 -5.857 4.873 1.00 93.31 331 MET A CA 1
ATOM 2584 C C . MET A 1 331 ? -10.469 -5.324 3.515 1.00 93.31 331 MET A C 1
ATOM 2586 O O . MET A 1 331 ? -9.811 -4.286 3.458 1.00 93.31 331 MET A O 1
ATOM 2590 N N . SER A 1 332 ? -10.756 -6.020 2.412 1.00 92.94 332 SER A N 1
ATOM 2591 C CA . SER A 1 332 ? -10.380 -5.567 1.072 1.00 92.94 332 SER A CA 1
ATOM 2592 C C . SER A 1 332 ? -10.970 -4.198 0.778 1.00 92.94 332 SER A C 1
ATOM 2594 O O . SER A 1 332 ? -12.154 -3.971 0.994 1.00 92.94 332 SER A O 1
ATOM 2596 N N . ASP A 1 333 ? -10.147 -3.310 0.226 1.00 92.62 333 ASP A N 1
ATOM 2597 C CA . ASP A 1 333 ? -10.538 -1.953 -0.184 1.00 92.62 333 ASP A CA 1
ATOM 2598 C C . ASP A 1 333 ? -10.893 -0.985 0.956 1.00 92.62 333 ASP A C 1
ATOM 2600 O O . ASP A 1 333 ? -11.192 0.187 0.702 1.00 92.62 333 ASP A O 1
ATOM 2604 N N . ILE A 1 334 ? -10.828 -1.441 2.206 1.00 95.56 334 ILE A N 1
ATOM 2605 C CA . ILE A 1 334 ? -11.063 -0.593 3.369 1.00 95.56 334 ILE A CA 1
ATOM 2606 C C . ILE A 1 334 ? -9.835 0.311 3.575 1.00 95.56 334 ILE A C 1
ATOM 2608 O O . ILE A 1 334 ? -8.711 -0.201 3.624 1.00 95.56 334 ILE A O 1
ATOM 2612 N N . PRO A 1 335 ? -9.999 1.645 3.679 1.00 97.75 335 PRO A N 1
ATOM 2613 C CA . PRO A 1 335 ? -8.915 2.531 4.076 1.00 97.75 335 PRO A CA 1
ATOM 2614 C C . PRO A 1 335 ? -8.518 2.272 5.532 1.00 97.75 335 PRO A C 1
ATOM 2616 O O . PRO A 1 335 ? -9.366 2.179 6.423 1.00 97.75 335 PRO A O 1
ATOM 2619 N N . PHE A 1 336 ? -7.214 2.168 5.762 1.00 98.44 336 PHE A N 1
ATOM 2620 C CA . PHE A 1 336 ? -6.607 1.825 7.036 1.00 98.44 336 PHE A CA 1
ATOM 2621 C C . PHE A 1 336 ? -5.614 2.899 7.479 1.00 98.44 336 PHE A C 1
ATOM 2623 O O . PHE A 1 336 ? -4.623 3.159 6.796 1.00 98.44 336 PHE A O 1
ATOM 2630 N N . GLY A 1 337 ? -5.887 3.505 8.630 1.00 97.94 337 GLY A N 1
ATOM 2631 C CA . GLY A 1 337 ? -5.050 4.504 9.279 1.00 97.94 337 GLY A CA 1
ATOM 2632 C C . GLY A 1 337 ? -4.254 3.930 10.446 1.00 97.94 337 GLY A C 1
ATOM 2633 O O . GLY A 1 337 ? -4.720 3.043 11.165 1.00 97.94 337 GLY A O 1
ATOM 2634 N N . VAL A 1 338 ? -3.062 4.480 10.662 1.00 96.75 338 VAL A N 1
ATOM 2635 C CA . VAL A 1 338 ? -2.165 4.103 11.759 1.00 96.75 338 VAL A CA 1
ATOM 2636 C C . VAL A 1 338 ? -1.927 5.309 12.651 1.00 96.75 338 VAL A C 1
ATOM 2638 O O . VAL A 1 338 ? -1.519 6.367 12.170 1.00 96.75 338 VAL A O 1
ATOM 2641 N N . TYR A 1 339 ? -2.122 5.114 13.954 1.00 94.62 339 TYR A N 1
ATOM 2642 C CA . TYR A 1 339 ? -1.666 6.046 14.975 1.00 94.62 339 TYR A CA 1
ATOM 2643 C C . TYR A 1 339 ? -0.840 5.306 16.040 1.00 94.62 339 TYR A C 1
ATOM 2645 O O . TYR A 1 339 ? -1.380 4.581 16.874 1.00 94.62 339 TYR A O 1
ATOM 2653 N N . SER A 1 340 ? 0.483 5.478 16.033 1.00 91.62 340 SER A N 1
ATOM 2654 C CA . SER A 1 340 ? 1.351 4.925 17.076 1.00 91.62 340 SER A CA 1
ATOM 2655 C C . SER A 1 340 ? 1.694 5.950 18.160 1.00 91.62 340 SER A C 1
ATOM 2657 O O . SER A 1 340 ? 1.790 7.157 17.923 1.00 91.62 340 SER A O 1
ATOM 2659 N N . ILE A 1 341 ? 1.874 5.455 19.382 1.00 88.00 341 ILE A N 1
ATOM 2660 C CA . ILE A 1 341 ? 2.331 6.236 20.531 1.00 88.00 341 ILE A CA 1
ATOM 2661 C C . ILE A 1 341 ? 3.512 5.503 21.151 1.00 88.00 341 ILE A C 1
ATOM 2663 O O . ILE A 1 341 ? 3.388 4.367 21.608 1.00 88.00 341 ILE A O 1
ATOM 2667 N N . GLU A 1 342 ? 4.666 6.145 21.151 1.00 84.38 342 GLU A N 1
ATOM 2668 C CA . GLU A 1 342 ? 5.943 5.486 21.385 1.00 84.38 342 GLU A CA 1
ATOM 2669 C C . GLU A 1 342 ? 6.746 6.303 22.398 1.00 84.38 342 GLU A C 1
ATOM 2671 O O . GLU A 1 342 ? 6.785 7.530 22.337 1.00 84.38 342 GLU A O 1
ATOM 2676 N N . ASP A 1 343 ? 7.359 5.632 23.366 1.00 80.69 343 ASP A N 1
ATOM 2677 C CA . ASP A 1 343 ? 8.388 6.252 24.198 1.00 80.69 343 ASP A CA 1
ATOM 2678 C C . ASP A 1 343 ? 9.739 6.079 23.494 1.00 80.69 343 ASP A C 1
ATOM 2680 O O . ASP A 1 343 ? 10.091 4.970 23.077 1.00 80.69 343 ASP A O 1
ATOM 2684 N N . LYS A 1 344 ? 10.484 7.175 23.334 1.00 78.00 344 LYS A N 1
ATOM 2685 C CA . LYS A 1 344 ? 11.787 7.222 22.668 1.00 78.00 344 LYS A CA 1
ATOM 2686 C C . LYS A 1 344 ? 12.762 6.214 23.279 1.00 78.00 344 LYS A C 1
ATOM 2688 O O . LYS A 1 344 ? 13.538 5.610 22.543 1.00 78.00 344 LYS A O 1
ATOM 2693 N N . LEU A 1 345 ? 12.677 5.975 24.590 1.00 73.06 345 LEU A N 1
ATOM 2694 C CA . LEU A 1 345 ? 13.535 5.023 25.301 1.00 73.06 345 LEU A CA 1
ATOM 2695 C C . LEU A 1 345 ? 13.239 3.559 24.937 1.00 73.06 345 LEU A C 1
ATOM 2697 O O . LEU A 1 345 ? 14.103 2.700 25.081 1.00 73.06 345 LEU A O 1
ATOM 2701 N N . THR A 1 346 ? 12.049 3.257 24.409 1.00 73.88 346 THR A N 1
ATOM 2702 C CA . THR A 1 346 ? 11.644 1.874 24.094 1.00 73.88 346 THR A CA 1
ATOM 2703 C C . THR A 1 346 ? 12.184 1.345 22.763 1.00 73.88 346 THR A C 1
ATOM 2705 O O . THR A 1 346 ? 11.933 0.176 22.440 1.00 73.88 346 THR A O 1
ATOM 2708 N N . GLY A 1 347 ? 12.849 2.192 21.960 1.00 71.88 347 GLY A N 1
ATOM 2709 C CA . GLY A 1 347 ? 13.361 1.830 20.629 1.00 71.88 347 GLY A CA 1
ATOM 2710 C C . GLY A 1 347 ? 12.284 1.252 19.705 1.00 71.88 347 GLY A C 1
ATOM 2711 O O . GLY A 1 347 ? 12.538 0.342 18.916 1.00 71.88 347 GLY A O 1
ATOM 2712 N N . SER A 1 348 ? 11.039 1.688 19.889 1.00 81.38 348 SER A N 1
ATOM 2713 C CA . SER A 1 348 ? 9.879 1.114 19.225 1.00 81.38 348 SER A CA 1
ATOM 2714 C C . SER A 1 348 ? 9.840 1.458 17.729 1.00 81.38 348 SER A C 1
ATOM 2716 O O . SER A 1 348 ? 10.334 2.491 17.295 1.00 81.38 348 SER A O 1
ATOM 2718 N N . GLN A 1 349 ? 9.263 0.546 16.943 1.00 86.88 349 GLN A N 1
ATOM 2719 C CA . GLN A 1 349 ? 8.994 0.696 15.505 1.00 86.88 349 GLN A CA 1
ATOM 2720 C C . GLN A 1 349 ? 7.516 0.385 15.237 1.00 86.88 349 GLN A C 1
ATOM 2722 O O . GLN A 1 349 ? 7.163 -0.411 14.360 1.00 86.88 349 GLN A O 1
ATOM 2727 N N . LEU A 1 350 ? 6.640 0.878 16.114 1.00 89.50 350 LEU A N 1
ATOM 2728 C CA . LEU A 1 350 ? 5.262 0.403 16.202 1.00 89.50 350 LEU A CA 1
ATOM 2729 C C . LEU A 1 350 ? 4.440 0.869 15.002 1.00 89.50 350 LEU A C 1
ATOM 2731 O O . LEU A 1 350 ? 3.726 0.049 14.427 1.00 89.50 350 LEU A O 1
ATOM 2735 N N . SER A 1 351 ? 4.621 2.118 14.566 1.00 91.56 351 SER A N 1
ATOM 2736 C CA . SER A 1 351 ? 4.061 2.634 13.307 1.00 91.56 351 SER A CA 1
ATOM 2737 C C . SER A 1 351 ? 4.374 1.715 12.121 1.00 91.56 351 SER A C 1
ATOM 2739 O O . SER A 1 351 ? 3.463 1.255 11.425 1.00 91.56 351 SER A O 1
ATOM 2741 N N . THR A 1 352 ? 5.655 1.372 11.955 1.00 92.56 352 THR A N 1
ATOM 2742 C CA . THR A 1 352 ? 6.160 0.476 10.910 1.00 92.56 352 THR A CA 1
ATOM 2743 C C . THR A 1 352 ? 5.503 -0.900 10.985 1.00 92.56 352 THR A C 1
ATOM 2745 O O . THR A 1 352 ? 4.934 -1.396 10.013 1.00 92.56 352 THR A O 1
ATOM 2748 N N . ARG A 1 353 ? 5.490 -1.509 12.175 1.00 93.06 353 ARG A N 1
ATOM 2749 C CA . ARG A 1 353 ? 4.887 -2.832 12.387 1.00 93.06 353 ARG A CA 1
ATOM 2750 C C . ARG A 1 353 ? 3.390 -2.844 12.095 1.00 93.06 353 ARG A C 1
ATOM 2752 O O . ARG A 1 353 ? 2.916 -3.809 11.494 1.00 93.06 353 ARG A O 1
ATOM 2759 N N . MET A 1 354 ? 2.658 -1.812 12.511 1.00 95.19 354 MET A N 1
ATOM 2760 C CA . MET A 1 354 ? 1.211 -1.702 12.313 1.00 95.19 354 MET A CA 1
ATOM 2761 C C . MET A 1 354 ? 0.857 -1.619 10.832 1.00 95.19 354 MET A C 1
ATOM 2763 O O . MET A 1 354 ? 0.035 -2.414 10.369 1.00 95.19 354 MET A O 1
ATOM 2767 N N . PHE A 1 355 ? 1.499 -0.721 10.073 1.00 95.06 355 PHE A N 1
ATOM 2768 C CA . PHE A 1 355 ? 1.196 -0.592 8.647 1.00 95.06 355 PHE A CA 1
ATOM 2769 C C . PHE A 1 355 ? 1.574 -1.867 7.886 1.00 95.06 355 PHE A C 1
ATOM 2771 O O . PHE A 1 355 ? 0.763 -2.369 7.108 1.00 95.06 355 PHE A O 1
ATOM 2778 N N . MET A 1 356 ? 2.765 -2.428 8.137 1.00 94.88 356 MET A N 1
ATOM 2779 C CA . MET A 1 356 ? 3.234 -3.629 7.442 1.00 94.88 356 MET A CA 1
ATOM 2780 C C . MET A 1 356 ? 2.279 -4.794 7.669 1.00 94.88 356 MET A C 1
ATOM 2782 O O . MET A 1 356 ? 1.886 -5.490 6.735 1.00 94.88 356 MET A O 1
ATOM 2786 N N . SER A 1 357 ? 1.878 -4.994 8.920 1.00 94.88 357 SER A N 1
ATOM 2787 C CA . SER A 1 357 ? 1.016 -6.105 9.298 1.00 94.88 357 SER A CA 1
ATOM 2788 C C . SER A 1 357 ? -0.360 -6.004 8.645 1.00 94.88 357 SER A C 1
ATOM 2790 O O . SER A 1 357 ? -0.844 -6.980 8.074 1.00 94.88 357 SER A O 1
ATOM 2792 N N . PHE A 1 358 ? -0.967 -4.815 8.669 1.00 95.44 358 PHE A N 1
ATOM 2793 C CA . PHE A 1 358 ? -2.309 -4.617 8.127 1.00 95.44 358 PHE A CA 1
ATOM 2794 C C . PHE A 1 358 ? -2.360 -4.513 6.609 1.00 95.44 358 PHE A C 1
ATOM 2796 O O . PHE A 1 358 ? -3.350 -4.950 6.022 1.00 95.44 358 PHE A O 1
ATOM 2803 N N . LEU A 1 359 ? -1.294 -4.054 5.947 1.00 96.50 359 LEU A N 1
ATOM 2804 C CA . LEU A 1 359 ? -1.206 -4.083 4.485 1.00 96.50 359 LEU A CA 1
ATOM 2805 C C . LEU A 1 359 ? -1.447 -5.505 3.937 1.00 96.50 359 LEU A C 1
ATOM 2807 O O . LEU A 1 359 ? -2.066 -5.685 2.886 1.00 96.50 359 LEU A O 1
ATOM 2811 N N . ARG A 1 360 ? -1.070 -6.535 4.710 1.00 95.06 360 ARG A N 1
ATOM 2812 C CA . ARG A 1 360 ? -1.275 -7.955 4.370 1.00 95.06 360 ARG A CA 1
ATOM 2813 C C . ARG A 1 360 ? -2.727 -8.439 4.472 1.00 95.06 360 ARG A C 1
ATOM 2815 O O . ARG A 1 360 ? -3.027 -9.599 4.160 1.00 95.06 360 ARG A O 1
ATOM 2822 N N . HIS A 1 361 ? -3.640 -7.560 4.873 1.00 95.06 361 HIS A N 1
ATOM 2823 C CA . HIS A 1 361 ? -5.086 -7.775 4.887 1.00 95.06 361 HIS A CA 1
ATOM 2824 C C . HIS A 1 361 ? -5.812 -7.126 3.699 1.00 95.06 361 HIS A C 1
ATOM 2826 O O . HIS A 1 361 ? -7.038 -7.092 3.691 1.00 95.06 361 HIS A O 1
ATOM 2832 N N . ASN A 1 362 ? -5.073 -6.703 2.663 1.00 95.38 362 ASN A N 1
ATOM 2833 C CA . ASN A 1 362 ? -5.608 -6.141 1.414 1.00 95.38 362 ASN A CA 1
ATOM 2834 C C . ASN A 1 362 ? -6.344 -4.791 1.567 1.00 95.38 362 ASN A C 1
ATOM 2836 O O . ASN A 1 362 ? -7.231 -4.449 0.783 1.00 95.38 362 ASN A O 1
ATOM 2840 N N . VAL A 1 363 ? -5.956 -4.013 2.571 1.00 96.88 363 VAL A N 1
ATOM 2841 C CA . VAL A 1 363 ? -6.442 -2.646 2.809 1.00 96.88 363 VAL A CA 1
ATOM 2842 C C . VAL A 1 363 ? -5.756 -1.632 1.882 1.00 96.88 363 VAL A C 1
ATOM 2844 O O . VAL A 1 363 ? -4.768 -1.952 1.216 1.00 96.88 363 VAL A O 1
ATOM 2847 N N . PHE A 1 364 ? -6.250 -0.393 1.870 1.00 97.56 364 PHE A N 1
ATOM 2848 C CA . PHE A 1 364 ? -5.463 0.771 1.444 1.00 97.56 364 PHE A CA 1
ATOM 2849 C C . PHE A 1 364 ? -4.867 1.423 2.684 1.00 97.56 364 PHE A C 1
ATOM 2851 O O . PHE A 1 364 ? -5.620 1.931 3.509 1.00 97.56 364 PHE A O 1
ATOM 2858 N N . VAL A 1 365 ? -3.546 1.421 2.844 1.00 98.38 365 VAL A N 1
ATOM 2859 C CA . VAL A 1 365 ? -2.937 2.148 3.966 1.00 98.38 365 VAL A CA 1
ATOM 2860 C C . VAL A 1 365 ? -2.895 3.621 3.590 1.00 98.38 365 VAL A C 1
ATOM 2862 O O . VAL A 1 365 ? -2.354 3.972 2.539 1.00 98.38 365 VAL A O 1
ATOM 2865 N N . VAL A 1 366 ? -3.499 4.467 4.420 1.00 97.62 366 VAL A N 1
ATOM 2866 C CA . VAL A 1 366 ? -3.642 5.894 4.127 1.00 97.62 366 VAL A CA 1
ATOM 2867 C C . VAL A 1 366 ? -2.613 6.738 4.871 1.00 97.62 366 VAL A C 1
ATOM 2869 O O . VAL A 1 366 ? -2.256 6.439 6.010 1.00 97.62 366 VAL A O 1
ATOM 2872 N N . SER A 1 367 ? -2.142 7.798 4.219 1.00 96.38 367 SER A N 1
ATOM 2873 C CA . SER A 1 367 ? -1.248 8.799 4.801 1.00 96.38 367 SER A CA 1
ATOM 2874 C C . SER A 1 367 ? -2.016 9.889 5.574 1.00 96.38 367 SER A C 1
ATOM 2876 O O . SER A 1 367 ? -3.198 10.129 5.294 1.00 96.38 367 SER A O 1
ATOM 2878 N N . PRO A 1 368 ? -1.348 10.603 6.501 1.00 95.19 368 PRO A N 1
ATOM 2879 C CA . PRO A 1 368 ? -0.026 10.300 7.056 1.00 95.19 368 PRO A CA 1
ATOM 2880 C C . PRO A 1 368 ? -0.075 9.150 8.078 1.00 95.19 368 PRO A C 1
ATOM 2882 O O . PRO A 1 368 ? -1.103 8.902 8.706 1.00 95.19 368 PRO A O 1
ATOM 2885 N N . LEU A 1 369 ? 1.066 8.490 8.307 1.00 94.25 369 LEU A N 1
ATOM 2886 C CA . LEU A 1 369 ? 1.256 7.692 9.522 1.00 94.25 369 LEU A CA 1
ATOM 2887 C C . LEU A 1 369 ? 1.412 8.655 10.702 1.00 94.25 369 LEU A C 1
ATOM 2889 O O . LEU A 1 369 ? 2.377 9.419 10.746 1.00 94.25 369 LEU A O 1
ATOM 2893 N N . VAL A 1 370 ? 0.481 8.632 11.656 1.00 93.44 370 VAL A N 1
ATOM 2894 C CA . VAL A 1 370 ? 0.560 9.512 12.827 1.00 93.44 370 VAL A CA 1
ATOM 2895 C C . VAL A 1 370 ? 1.385 8.830 13.910 1.00 93.44 370 VAL A C 1
ATOM 2897 O O . VAL A 1 370 ? 1.130 7.679 14.264 1.00 93.44 370 VAL A O 1
ATOM 2900 N N . GLN A 1 371 ? 2.362 9.545 14.460 1.00 91.38 371 GLN A N 1
ATOM 2901 C CA . GLN A 1 371 ? 3.223 9.046 15.531 1.00 91.38 371 GLN A CA 1
ATOM 2902 C C . GLN A 1 371 ? 3.312 10.092 16.635 1.00 91.38 371 GLN A C 1
ATOM 2904 O O . GLN A 1 371 ? 3.529 11.270 16.368 1.00 91.38 371 GLN A O 1
ATOM 2909 N N . SER A 1 372 ? 3.123 9.694 17.888 1.00 89.06 372 SER A N 1
ATOM 2910 C CA . SER A 1 372 ? 3.416 10.538 19.050 1.00 89.06 372 SER A CA 1
ATOM 2911 C C . SER A 1 372 ? 4.582 9.933 19.811 1.00 89.06 372 SER A C 1
ATOM 2913 O O . SER A 1 372 ? 4.429 8.868 20.401 1.00 89.06 372 SER A O 1
ATOM 2915 N N . ILE A 1 373 ? 5.726 10.609 19.784 1.00 86.19 373 ILE A N 1
ATOM 2916 C CA . ILE A 1 373 ? 6.974 10.156 20.392 1.00 86.19 373 ILE A CA 1
ATOM 2917 C C . ILE A 1 373 ?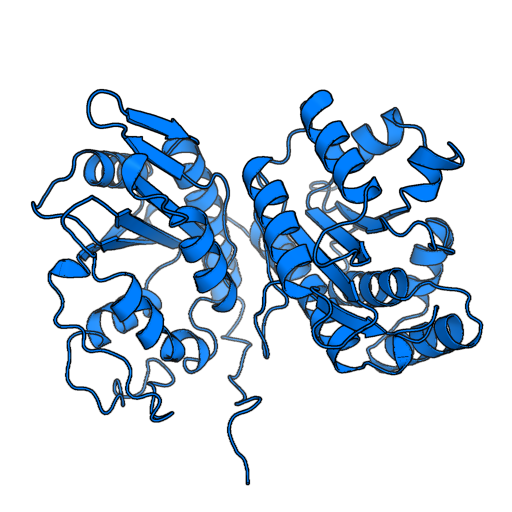 7.224 10.987 21.648 1.00 86.19 373 ILE A C 1
ATOM 2919 O O . ILE A 1 373 ? 7.316 12.210 21.568 1.00 86.19 373 ILE A O 1
ATOM 2923 N N . SER A 1 374 ? 7.312 10.328 22.799 1.00 82.62 374 SER A N 1
ATOM 2924 C CA . SER A 1 374 ? 7.579 10.955 24.097 1.00 82.62 374 SER A CA 1
ATOM 2925 C C . SER A 1 374 ? 8.984 10.614 24.577 1.00 82.62 374 SER A C 1
ATOM 2927 O O . SER A 1 374 ? 9.388 9.466 24.451 1.00 82.62 374 SER A O 1
ATOM 2929 N N . ASP A 1 375 ? 9.708 11.562 25.167 1.00 79.00 375 ASP A N 1
ATOM 2930 C CA . ASP A 1 375 ? 10.983 11.306 25.867 1.00 79.00 375 ASP A CA 1
ATOM 2931 C C . ASP A 1 375 ? 10.857 11.353 27.403 1.00 79.00 375 ASP A C 1
ATOM 2933 O O . ASP A 1 375 ? 11.852 11.264 28.116 1.00 79.00 375 ASP A O 1
ATOM 2937 N N . GLY A 1 376 ? 9.627 11.499 27.908 1.00 72.12 376 GLY A N 1
ATOM 2938 C CA . GLY A 1 376 ? 9.307 11.580 29.334 1.00 72.12 376 GLY A CA 1
ATOM 2939 C C . GLY A 1 376 ? 9.009 13.001 29.812 1.00 72.12 376 GLY A C 1
ATOM 2940 O O . GLY A 1 376 ? 8.225 13.157 30.745 1.00 72.12 376 GLY A O 1
ATOM 2941 N N . SER A 1 377 ? 9.540 14.028 29.139 1.00 73.44 377 SER A N 1
ATOM 2942 C CA . SER A 1 377 ? 9.243 15.441 29.435 1.00 73.44 377 SER A CA 1
ATOM 2943 C C . SER A 1 377 ? 8.501 16.138 28.294 1.00 73.44 377 SER A C 1
ATOM 2945 O O . SER A 1 377 ? 7.601 16.936 28.542 1.00 73.44 377 SER A O 1
ATOM 2947 N N . ASN A 1 378 ? 8.803 15.774 27.048 1.00 77.81 378 ASN A N 1
ATOM 2948 C CA . ASN A 1 378 ? 8.208 16.336 25.846 1.00 77.81 378 ASN A CA 1
ATOM 2949 C C . ASN A 1 378 ? 7.549 15.251 24.996 1.00 77.81 378 ASN A C 1
ATOM 2951 O O . ASN A 1 378 ? 7.977 14.098 24.968 1.00 77.81 378 ASN A O 1
ATOM 2955 N N . THR A 1 379 ? 6.503 15.632 24.261 1.00 81.19 379 THR A N 1
ATOM 2956 C CA . THR A 1 379 ? 5.884 14.783 23.236 1.00 81.19 379 THR A CA 1
ATOM 2957 C C . THR A 1 379 ? 5.932 15.493 21.892 1.00 81.19 379 THR A C 1
ATOM 2959 O O . THR A 1 379 ? 5.329 16.549 21.721 1.00 81.19 379 THR A O 1
ATOM 2962 N N . VAL A 1 380 ? 6.607 14.882 20.922 1.00 83.50 380 VAL A N 1
ATOM 2963 C CA . VAL A 1 380 ? 6.617 15.319 19.524 1.00 83.50 380 VAL A CA 1
ATOM 2964 C C . VAL A 1 380 ? 5.601 14.491 18.748 1.00 83.50 380 VAL A C 1
ATOM 2966 O O . VAL A 1 380 ? 5.591 13.262 18.836 1.00 83.50 380 VAL A O 1
ATOM 2969 N N . ARG A 1 381 ? 4.740 15.152 17.971 1.00 84.31 381 ARG A N 1
ATOM 2970 C CA . ARG A 1 381 ? 3.809 14.480 17.061 1.00 84.31 381 ARG A CA 1
ATOM 2971 C C . ARG A 1 381 ? 4.283 14.636 15.621 1.00 84.31 381 ARG A C 1
ATOM 2973 O O . ARG A 1 381 ? 4.440 15.753 15.142 1.00 84.31 381 ARG A O 1
ATOM 2980 N N . ILE A 1 382 ? 4.476 13.510 14.945 1.00 84.75 382 ILE A N 1
ATOM 2981 C CA . ILE A 1 382 ? 4.749 13.433 13.511 1.00 84.75 382 ILE A CA 1
ATOM 2982 C C . ILE A 1 382 ? 3.432 13.102 12.807 1.00 84.75 382 ILE A C 1
ATOM 2984 O O . ILE A 1 382 ? 2.741 12.155 13.191 1.00 84.75 382 ILE A O 1
ATOM 2988 N N . GLY A 1 383 ? 3.093 13.889 11.786 1.00 85.38 383 GLY A N 1
ATOM 2989 C CA . GLY A 1 383 ? 1.821 13.793 11.072 1.00 85.38 383 GLY A CA 1
ATOM 2990 C C . GLY A 1 383 ? 0.651 14.446 11.818 1.00 85.38 383 GLY A C 1
ATOM 2991 O O . GLY A 1 383 ? 0.642 14.578 13.045 1.00 85.38 383 GLY A O 1
ATOM 2992 N N . HIS A 1 384 ? -0.364 14.855 11.058 1.00 89.38 384 HIS A N 1
ATOM 2993 C CA . HIS A 1 384 ? -1.552 15.521 11.585 1.00 89.38 384 HIS A CA 1
ATOM 2994 C C . HIS A 1 384 ? -2.734 14.550 11.647 1.00 89.38 384 HIS A C 1
ATOM 2996 O O . HIS A 1 384 ? -3.120 13.955 10.642 1.00 89.38 384 HIS A O 1
ATOM 3002 N N . ILE A 1 385 ? -3.339 14.423 12.833 1.00 90.44 385 ILE A N 1
ATOM 3003 C CA . ILE A 1 385 ? -4.515 13.567 13.064 1.00 90.44 385 ILE A CA 1
ATOM 3004 C C . ILE A 1 385 ? -5.670 13.966 12.135 1.00 90.44 385 ILE A C 1
ATOM 3006 O O . ILE A 1 385 ? -6.323 13.101 11.556 1.00 90.44 385 ILE A O 1
ATOM 3010 N N . ASP A 1 386 ? -5.878 15.267 11.934 1.00 91.44 386 ASP A N 1
ATOM 3011 C CA . ASP A 1 386 ? -6.948 15.779 11.074 1.00 91.44 386 ASP A CA 1
ATOM 3012 C C . ASP A 1 386 ? -6.757 15.398 9.611 1.00 91.44 386 ASP A C 1
ATOM 3014 O O . ASP A 1 386 ? -7.725 15.041 8.939 1.00 91.44 386 ASP A O 1
ATOM 3018 N N . GLU A 1 387 ? -5.515 15.412 9.124 1.00 93.12 387 GLU A N 1
ATOM 3019 C CA . GLU A 1 387 ? -5.203 14.986 7.760 1.00 93.12 387 GLU A CA 1
ATOM 3020 C C . GLU A 1 387 ? -5.467 13.490 7.578 1.00 93.12 387 GLU A C 1
ATOM 3022 O O . GLU A 1 387 ? -6.093 13.103 6.588 1.00 93.12 387 GLU A O 1
ATOM 3027 N N . LEU A 1 388 ? -5.074 12.665 8.558 1.00 94.75 388 LEU A N 1
ATOM 3028 C CA . LEU A 1 388 ? -5.361 11.230 8.558 1.00 94.75 388 LEU A CA 1
ATOM 3029 C C . LEU A 1 388 ? -6.874 10.977 8.511 1.00 94.75 388 LEU A C 1
ATOM 3031 O O . LEU A 1 388 ? -7.353 10.251 7.638 1.00 94.75 388 LEU A O 1
ATOM 3035 N N . CYS A 1 389 ? -7.637 11.604 9.410 1.00 95.12 389 CYS A N 1
ATOM 3036 C CA . CYS A 1 389 ? -9.094 11.487 9.452 1.00 95.12 389 CYS A CA 1
ATOM 3037 C C . CYS A 1 389 ? -9.739 11.932 8.137 1.00 95.12 389 CYS A C 1
ATOM 3039 O O . CYS A 1 389 ? -10.588 11.221 7.595 1.00 95.12 389 CYS A O 1
ATOM 3041 N N . CYS A 1 390 ? -9.330 13.081 7.593 1.00 94.50 390 CYS A N 1
ATOM 3042 C CA . CYS A 1 390 ? -9.882 13.612 6.350 1.00 94.50 390 CYS A CA 1
ATOM 3043 C C . CYS A 1 390 ? -9.627 12.676 5.163 1.00 94.50 390 CYS A C 1
ATOM 3045 O O . CYS A 1 390 ? -10.559 12.381 4.409 1.00 94.50 390 CYS A O 1
ATOM 3047 N N . ASN A 1 391 ? -8.394 12.186 5.001 1.00 95.81 391 ASN A N 1
ATOM 3048 C CA . ASN A 1 391 ? -8.028 11.271 3.918 1.00 95.81 391 ASN A CA 1
ATOM 3049 C C . ASN A 1 391 ? -8.783 9.935 4.045 1.00 95.81 391 ASN A C 1
ATOM 3051 O O . ASN A 1 391 ? -9.407 9.466 3.089 1.00 95.81 391 ASN A O 1
ATOM 3055 N N . LEU A 1 392 ? -8.831 9.375 5.257 1.00 96.81 392 LEU A N 1
ATOM 3056 C CA . LEU A 1 392 ? -9.537 8.130 5.547 1.00 96.81 392 LEU A CA 1
ATOM 3057 C C . LEU A 1 392 ? -11.043 8.233 5.268 1.00 96.81 392 LEU A C 1
ATOM 3059 O O . LEU A 1 392 ? -11.587 7.384 4.564 1.00 96.81 392 LEU A O 1
ATOM 3063 N N . ILE A 1 393 ? -11.716 9.287 5.749 1.00 96.50 393 ILE A N 1
ATOM 3064 C CA . ILE A 1 393 ? -13.154 9.518 5.517 1.00 96.50 393 ILE A CA 1
ATOM 3065 C C . ILE A 1 393 ? -13.438 9.737 4.028 1.00 96.50 393 ILE A C 1
ATOM 3067 O O . ILE A 1 393 ? -14.423 9.214 3.497 1.00 96.50 393 ILE A O 1
ATOM 3071 N N . LYS A 1 394 ? -12.573 10.484 3.328 1.00 95.31 394 LYS A N 1
ATOM 3072 C CA . L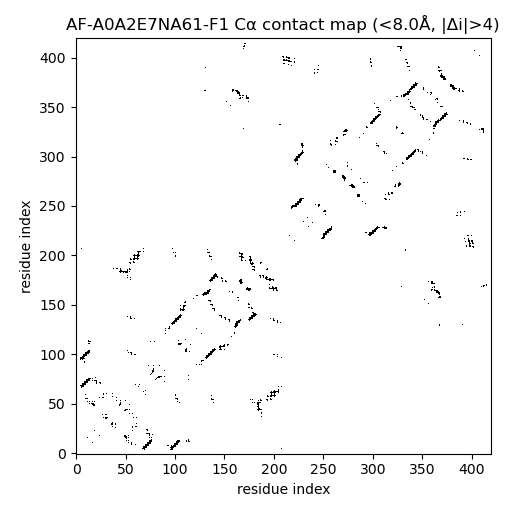YS A 1 394 ? -12.706 10.721 1.887 1.00 95.31 394 LYS A CA 1
ATOM 3073 C C . LYS A 1 394 ? -12.706 9.403 1.119 1.00 95.31 394 LYS A C 1
ATOM 3075 O O . LYS A 1 394 ? -13.614 9.182 0.318 1.00 95.31 394 LYS A O 1
ATOM 3080 N N . ILE A 1 395 ? -11.752 8.514 1.389 1.00 95.94 395 ILE A N 1
ATOM 3081 C CA . ILE A 1 395 ? -11.687 7.204 0.729 1.00 95.94 395 ILE A CA 1
ATOM 3082 C C . ILE A 1 395 ? -12.850 6.314 1.179 1.00 95.94 395 ILE A C 1
ATOM 3084 O O . ILE A 1 395 ? -13.510 5.727 0.329 1.00 95.94 395 ILE A O 1
ATOM 3088 N N . ALA A 1 396 ? -13.194 6.288 2.470 1.00 96.50 396 ALA A N 1
ATOM 3089 C CA . ALA A 1 396 ? -14.303 5.487 2.997 1.00 96.50 396 ALA A CA 1
ATOM 3090 C C . ALA A 1 396 ? -15.644 5.824 2.317 1.00 96.50 396 ALA A C 1
ATOM 3092 O O . ALA A 1 396 ? -16.379 4.922 1.905 1.00 96.50 396 ALA A O 1
ATOM 3093 N N . SER A 1 397 ? -15.921 7.120 2.112 1.00 95.44 397 SER A N 1
ATOM 3094 C CA . SER A 1 397 ? -17.124 7.606 1.413 1.00 95.44 397 SER A CA 1
ATOM 3095 C C . SER A 1 397 ? -17.245 7.082 -0.019 1.00 95.44 397 SER A C 1
ATOM 3097 O O . SER A 1 397 ? -18.338 6.873 -0.544 1.00 95.44 397 SER A O 1
ATOM 3099 N N . LYS A 1 398 ? -16.103 6.855 -0.662 1.00 94.19 398 LYS A N 1
ATOM 3100 C CA . LYS A 1 398 ? -15.995 6.367 -2.032 1.00 94.19 398 LYS A CA 1
ATOM 3101 C C . LYS A 1 398 ? -16.047 4.841 -2.074 1.00 94.19 398 LYS A C 1
ATOM 3103 O O . LYS A 1 398 ? -16.746 4.271 -2.912 1.00 94.19 398 LYS A O 1
ATOM 3108 N N . THR A 1 399 ? -15.375 4.185 -1.128 1.00 91.31 399 THR A N 1
ATOM 3109 C CA . THR A 1 399 ? -15.346 2.729 -0.971 1.00 91.31 399 THR A CA 1
ATOM 3110 C C . THR A 1 399 ? -16.747 2.165 -0.751 1.00 91.31 399 THR A C 1
ATOM 3112 O O . THR A 1 399 ? -17.116 1.217 -1.440 1.00 91.31 399 THR A O 1
ATOM 3115 N N . LYS A 1 400 ? -17.574 2.765 0.122 1.00 87.81 400 LYS A N 1
ATOM 3116 C CA . LYS A 1 400 ? -18.944 2.278 0.386 1.00 87.81 400 LYS A CA 1
ATOM 3117 C C . LYS A 1 400 ? -19.794 2.186 -0.893 1.00 87.81 400 LYS A C 1
ATOM 3119 O O . LYS A 1 400 ? -20.456 1.178 -1.133 1.00 87.81 400 LYS A O 1
ATOM 3124 N N . SER A 1 401 ? -19.698 3.196 -1.758 1.00 83.25 401 SER A N 1
ATOM 3125 C CA . SER A 1 401 ? -20.349 3.242 -3.080 1.00 83.25 401 SER A CA 1
ATOM 3126 C C . SER A 1 401 ? -19.775 2.223 -4.072 1.00 83.25 401 SER A C 1
ATOM 3128 O O . SER A 1 401 ? -20.499 1.638 -4.878 1.00 83.25 401 SER A O 1
ATOM 3130 N N . ALA A 1 402 ? -18.460 2.002 -4.030 1.00 81.81 402 ALA A N 1
ATOM 3131 C CA . ALA A 1 402 ? -17.771 1.076 -4.924 1.00 81.81 402 ALA A CA 1
ATOM 3132 C C . ALA A 1 402 ? -17.973 -0.402 -4.541 1.00 81.81 402 ALA A C 1
ATOM 3134 O O . ALA A 1 402 ? -17.912 -1.269 -5.416 1.00 81.81 402 ALA A O 1
ATOM 3135 N N . ILE A 1 403 ? -18.182 -0.700 -3.254 1.00 75.81 403 ILE A N 1
ATOM 3136 C CA . ILE A 1 403 ? -18.462 -2.049 -2.742 1.00 75.81 403 ILE A CA 1
ATOM 3137 C C . ILE A 1 403 ? -19.926 -2.429 -2.981 1.00 75.81 403 ILE A C 1
ATOM 3139 O O . ILE A 1 403 ? -20.180 -3.544 -3.423 1.00 75.81 403 ILE A O 1
ATOM 3143 N N . SER A 1 404 ? -20.894 -1.521 -2.795 1.00 60.94 404 SER A N 1
ATOM 3144 C CA . SER A 1 404 ? -22.316 -1.838 -3.039 1.00 60.94 404 SER A CA 1
ATOM 3145 C C . SER A 1 404 ? -22.604 -2.273 -4.484 1.00 60.94 404 SER A C 1
ATOM 3147 O O . SER A 1 404 ? -23.512 -3.060 -4.733 1.00 60.94 404 SER A O 1
ATOM 3149 N N . LYS A 1 405 ? -21.783 -1.823 -5.439 1.00 56.06 405 LYS A N 1
ATOM 3150 C CA . LYS A 1 405 ? -21.850 -2.205 -6.860 1.00 56.06 405 LYS A CA 1
ATOM 3151 C C . LYS A 1 405 ? -21.100 -3.493 -7.203 1.00 56.06 405 LYS A C 1
ATOM 3153 O O . LYS A 1 405 ? -21.124 -3.931 -8.349 1.00 56.06 405 LYS A O 1
ATOM 3158 N N . SER A 1 406 ? -20.381 -4.076 -6.250 1.00 52.31 406 SER A N 1
ATOM 3159 C CA . SER A 1 406 ? -19.463 -5.184 -6.473 1.00 52.31 406 SER A CA 1
ATOM 3160 C C . SER A 1 406 ? -19.620 -6.223 -5.366 1.00 52.31 406 SER A C 1
ATOM 3162 O O . SER A 1 406 ? -18.980 -6.098 -4.324 1.00 52.31 406 SER A O 1
ATOM 3164 N N . LYS A 1 407 ? -20.399 -7.291 -5.610 1.00 46.72 407 LYS A N 1
ATOM 3165 C CA . LYS A 1 407 ? -20.394 -8.496 -4.752 1.00 46.72 407 LYS A CA 1
ATOM 3166 C C . LYS A 1 407 ? -18.944 -8.909 -4.445 1.00 46.72 407 LYS A C 1
ATOM 3168 O O . LYS A 1 407 ? -18.084 -8.775 -5.319 1.00 46.72 407 LYS A O 1
ATOM 3173 N N . SER A 1 408 ? -18.665 -9.353 -3.215 1.00 48.66 408 SER A N 1
ATOM 3174 C CA . SER A 1 408 ? -17.307 -9.679 -2.747 1.00 48.66 408 SER A CA 1
ATOM 3175 C C . SER A 1 408 ? -16.581 -10.574 -3.762 1.00 48.66 408 SER A C 1
ATOM 3177 O O . SER A 1 408 ? -16.991 -11.711 -3.987 1.00 48.66 408 SER A O 1
ATOM 3179 N N . ARG A 1 409 ? -15.536 -10.047 -4.418 1.00 59.88 409 ARG A N 1
ATOM 3180 C CA . ARG A 1 409 ? -14.909 -10.687 -5.596 1.00 59.88 409 ARG A CA 1
ATOM 3181 C C . ARG A 1 409 ? -13.806 -11.686 -5.263 1.00 59.88 409 ARG A C 1
ATOM 3183 O O . ARG A 1 409 ? -13.332 -12.378 -6.159 1.00 59.88 409 ARG A O 1
ATOM 3190 N N . TYR A 1 410 ? -13.336 -11.716 -4.021 1.00 71.00 410 TYR A N 1
ATOM 3191 C CA . TYR A 1 410 ? -12.200 -12.546 -3.642 1.00 71.00 410 TYR A CA 1
ATOM 3192 C C . TYR A 1 410 ? -12.677 -13.801 -2.929 1.00 71.00 410 TYR A C 1
ATOM 3194 O O . TYR A 1 410 ? -13.503 -13.734 -2.029 1.00 71.00 410 TYR A O 1
ATOM 3202 N N . THR A 1 411 ? -12.110 -14.940 -3.302 1.00 68.81 411 THR A N 1
ATOM 3203 C CA . THR A 1 411 ? -12.245 -16.186 -2.549 1.00 68.81 411 THR A CA 1
ATOM 3204 C C . THR A 1 411 ? -10.887 -16.510 -1.959 1.00 68.81 411 THR A C 1
ATOM 3206 O O . THR A 1 411 ? -9.885 -16.542 -2.680 1.00 68.81 411 THR A O 1
ATOM 3209 N N . TYR A 1 412 ? -10.828 -16.722 -0.646 1.00 71.56 412 TYR A N 1
ATOM 3210 C CA . TYR A 1 412 ? -9.589 -17.156 -0.018 1.00 71.56 412 TYR A CA 1
ATOM 3211 C C . TYR A 1 412 ? -9.230 -18.560 -0.506 1.00 71.56 412 TYR A C 1
ATOM 3213 O O . TYR A 1 412 ? -9.966 -19.514 -0.270 1.00 71.56 412 TYR A O 1
ATOM 3221 N N . LYS A 1 413 ? -8.072 -18.684 -1.157 1.00 67.00 413 LYS A N 1
ATOM 3222 C CA . LYS A 1 413 ? -7.439 -19.968 -1.463 1.00 67.00 413 LYS A CA 1
ATOM 3223 C C . LYS A 1 413 ? -6.255 -20.134 -0.518 1.00 67.00 413 LYS A C 1
ATOM 3225 O O . LYS A 1 413 ? -5.423 -19.231 -0.410 1.00 67.00 413 LYS A O 1
ATOM 3230 N N . SER A 1 414 ? -6.187 -21.250 0.203 1.00 61.00 414 SER A N 1
ATOM 3231 C CA . SER A 1 414 ? -5.025 -21.566 1.033 1.00 61.00 414 SER A CA 1
ATOM 3232 C C . SER A 1 414 ? -3.809 -21.771 0.132 1.00 61.00 414 SER A C 1
ATOM 3234 O O . SER A 1 414 ? -3.740 -22.738 -0.616 1.00 61.00 414 SER A O 1
ATOM 3236 N N . ILE A 1 415 ? -2.850 -20.852 0.200 1.00 55.97 415 ILE A N 1
ATOM 3237 C CA . ILE A 1 415 ? -1.546 -20.987 -0.453 1.00 55.97 415 ILE A CA 1
ATOM 3238 C C . ILE A 1 415 ? -0.521 -21.261 0.650 1.00 55.97 415 ILE A C 1
ATOM 3240 O O . ILE A 1 415 ? -0.435 -20.491 1.610 1.00 55.97 415 ILE A O 1
ATOM 3244 N N . GLY A 1 416 ? 0.223 -22.365 0.537 1.00 49.66 416 GLY A N 1
ATOM 3245 C CA . GLY A 1 416 ? 1.393 -22.652 1.379 1.00 49.66 416 GLY A CA 1
ATOM 3246 C C . GLY A 1 416 ? 1.150 -23.385 2.703 1.00 49.66 416 GLY A C 1
ATOM 3247 O O . GLY A 1 416 ? 2.090 -23.539 3.470 1.00 49.66 416 GLY A O 1
ATOM 3248 N N . TYR A 1 417 ? -0.067 -23.856 2.985 1.00 46.00 417 TYR A N 1
ATOM 3249 C CA . TYR A 1 417 ? -0.335 -24.729 4.136 1.00 46.00 417 TYR A CA 1
ATOM 3250 C C . TYR A 1 417 ? -1.223 -25.896 3.686 1.00 46.00 417 TYR A C 1
ATOM 3252 O O . TYR A 1 417 ? -2.441 -25.774 3.742 1.00 46.00 417 TYR A O 1
ATOM 3260 N N . GLY A 1 418 ? -0.572 -26.952 3.178 1.00 34.72 418 GLY A N 1
ATOM 3261 C CA . GLY A 1 418 ? -1.069 -28.322 2.988 1.00 34.72 418 GLY A CA 1
ATOM 3262 C C . GLY A 1 418 ? -2.387 -28.523 2.233 1.00 34.72 418 GLY A C 1
ATOM 3263 O O . GLY A 1 418 ? -3.446 -28.477 2.843 1.00 34.72 418 GLY A O 1
ATOM 3264 N N . ASN A 1 419 ? -2.295 -28.877 0.949 1.00 32.31 419 ASN A N 1
ATOM 3265 C CA . ASN A 1 419 ? -3.006 -30.057 0.446 1.00 32.31 419 ASN A CA 1
ATOM 3266 C C . ASN A 1 419 ? -1.920 -31.097 0.127 1.00 32.31 419 ASN A C 1
ATOM 3268 O O . ASN A 1 419 ? -1.487 -31.223 -1.016 1.00 32.31 419 ASN A O 1
ATOM 3272 N N . THR A 1 420 ? -1.409 -31.728 1.178 1.00 35.31 420 THR A N 1
ATOM 3273 C CA . THR A 1 420 ? -0.813 -33.068 1.134 1.00 35.31 420 THR A CA 1
ATOM 3274 C C . THR A 1 420 ? -1.692 -33.934 1.998 1.00 35.31 420 THR A C 1
ATOM 3276 O O . THR A 1 420 ? -1.947 -33.468 3.138 1.00 35.31 420 THR A O 1
#

Nearest PDB structures (foldseek):
  1zwl-assembly1_A  TM=7.956E-01  e=1.094E-05  Pseudomonas aeruginosa
  3zho-assembly1_B-2  TM=7.374E-01  e=1.875E-05  Escherichia coli
  4dy4-assembly1_C-2  TM=7.266E-01  e=3.392E-05  Escherichia coli APEC O1
  2a5l-assembly1_B  TM=6.970E-01  e=8.356E-06  Pseudomonas aeruginosa
  2oys-assembly1_A  TM=6.140E-01  e=2.151E-03  Streptococcus pneumoniae TIGR4

Mean predicted aligned error: 5.65 Å

Secondary structure (DSSP, 8-state):
------EEEEEE--TT----HHHHHHHHHH--SHHHHHHHHHHHHHTT-S-HHHHHHHHHHHHH-BTTBEEEEEEHHHHHTS-SS-HHHHHHHHHH-SEEEEEEE-BTTB--HHHHHHHHHHHHTT---TT-EEEEEEEESSTTSSHHHHHHHHHHHHHHHT-EE----TTT--SSEEEE-SSTT-GGG-HHHHHHHHHHHHHHHHHHHHHHSPPPPGGG-EEEEEEES--STT-HHHHHHHHHHHHTT-EEEEEEGGGS--PPP---S----STTS----SS-STHHHHHHHHTT-SEEEEEEEEETTEE-THHHHHHTTHHHHHTTSTTTT-EEEEEEEEEGGGT--HHHHHHHHHHTTT-EEPSP-EEEEE-SS-EEEES-HHHHHHHHHHHHHHHHHHHHTS---------SS---

Radius of gyration: 21.42 Å; Cα contacts (8 Å, |Δi|>4): 919; chains: 1; bounding box: 46×53×60 Å

pLDDT: mean 89.64, std 12.07, range [30.42, 98.88]